Protein AF-Q57ZF7-F1 (afdb_monomer_lite)

GO terms:
  GO:0005737 cytoplasm (C, HTP)
  GO:0020023 kinetoplast (C, IDA)

Sequence (746 aa):
METQVPQNVMEDAIAVWNRLQCWGNASNYLLALNNPCMQHQKHGVTKWDPYSIRLARRVVAVVERLDNHREKSLGLGATPREKLLALAEVVRLCLESFDPLGTPLVQGAAFPFKTPSSFLSPSPPVEWERAVDKRVVSGTMIMEGLHILTYPSVQLRIEASVEQLLQHIMEEFNGGSKRTMRHSPEELRALRATTMLLEDFDALYKRIVCVFPCVRMMGSPHIPVALLPIVIKLYYKMAEWVRDAEVTGELNSFAQITVFKKKKLFVKMRRGDKNVPWGLQFNDEGRVVQVNPSVRSGSHAAEVLHGLTQFFKKGLSIVELNSQPVSFANLTAKQATDKLHFWTIDDSRLSLTMQDDHTTPPLLEQLAFFVVPGAKKQCGTLRDGDDTCATLVLHRELCGISWDIRLTSELCVVDVPTSILSKEAATFFKTHHKQLRIGAINGVKVTRAYQVEALSQFVNTIVIDFYKVPPPETVPAQVKPKRVPALKSDTKNTPSQHTSVVVTATAVAAPETVKRIANDGKEQQLREVQTSKKKIEDSSPLDKAGGKSNSTTAIVHAKEAPLVLVSTVAEKLRSIARAGSIPGKNGANGFLEDAERRAVSKNDEYRSATKQNEVRGNLDGDVTTSLTDTVMVLDMDGAEPLTFPNNVTINMLTPEEMVVQRPSCEKKWGFSLETEGMYPKKTIHMSGLPRMLDEQWHHPFSKLFRSRKGEWRIASVNGTPASQLPEVIDVMKHALKMQIKFIRRW

Radius of gyration: 34.6 Å; chains: 1; bounding box: 116×83×116 Å

Organism: Trypanosoma brucei brucei (strain 927/4 GUTat10.1) (NCBI:txid185431)

pLDDT: mean 70.3, std 23.9, range [23.03, 97.5]

Secondary structure (DSSP, 8-state):
------HHHHHHHHHHHHHHHHHHHHHHHHHTT--THHHH--S---TTS-HHHHHHHHHHHHHHHHHHHHHHHHSTT--HHHHHHHHHHHHHHHHS-S-TT-PPP-TTS--SS---GGGG-------HHHHHHTT---HHHHHHHHHHHT-HHHHHHHHHHHHHHHHHHHHHHTT-SSTTPPPPHHHHHHHHHHHHHHHHHHHHHHHHHHHHHHHHS---TTHHHHHHHHHHHHHHHHHHHHHHHHHTTT-----EEEEEEGGGTEEEEE-SSTTS---EEE-TTS-EEEE-HHHHHH-HHHHHHHHHHHHSTT-BEEEEETTEE---TT--HHHHHHHHHHHHTT-SEEEEEEE--S-PPPSEEEEEEEE-TTTTT--S---S---EEEEEEEEESSTTS----EE-TT-BEEE--TTTS-HHHHHHHHHTTT-EEEEEETTEE--SHHHHHHHHTT-SEEEEEEEEPPPP--------------------------------------------------------S---------------------------------------HHHHHHHHHHHT--------S-SSHHHHHHHHTTTTTTSS----------------------------TTPPPEE-TTS-EEEEE-SSEEEEE-S-TTS----EEEEES-TTS-EEEEEEPSPPPGGGGGSHHHHHHHHTTTT-EEEEETTEETT-HHHHHHHHHH-SEEEEEEPPP-

Structure (mmCIF, N/CA/C/O backbone):
data_AF-Q57ZF7-F1
#
_entry.id   AF-Q57ZF7-F1
#
loop_
_atom_site.group_PDB
_atom_site.id
_atom_site.type_symbol
_atom_site.label_atom_id
_atom_site.label_alt_id
_atom_site.label_comp_id
_atom_site.label_asym_id
_atom_site.label_entity_id
_atom_site.label_seq_id
_atom_site.pdbx_PDB_ins_code
_atom_site.Cartn_x
_atom_site.Cartn_y
_atom_site.Cartn_z
_atom_site.occupancy
_atom_site.B_iso_or_equiv
_atom_site.auth_seq_id
_atom_site.auth_comp_id
_atom_site.auth_asym_id
_atom_site.auth_atom_id
_atom_site.pdbx_PDB_model_num
ATOM 1 N N . MET A 1 1 ? -9.003 6.758 -17.578 1.00 32.28 1 MET A N 1
ATOM 2 C CA . MET A 1 1 ? -8.467 8.046 -18.076 1.00 32.28 1 MET A CA 1
ATOM 3 C C . MET A 1 1 ? -7.405 8.486 -17.086 1.00 32.28 1 MET A C 1
ATOM 5 O O . MET A 1 1 ? -7.682 8.409 -15.897 1.00 32.28 1 MET A O 1
ATOM 9 N N . GLU A 1 2 ? -6.197 8.846 -17.523 1.00 44.38 2 GLU A N 1
ATOM 10 C CA . GLU A 1 2 ? -5.225 9.471 -16.615 1.00 44.38 2 GLU A CA 1
ATOM 11 C C . GLU A 1 2 ? -5.836 10.783 -16.124 1.00 44.38 2 GLU A C 1
ATOM 13 O O . GLU A 1 2 ? -6.236 11.623 -16.930 1.00 44.38 2 GLU A O 1
ATOM 18 N N . THR A 1 3 ? -6.007 10.919 -14.811 1.00 52.69 3 THR A N 1
ATOM 19 C CA . THR A 1 3 ? -6.449 12.163 -14.190 1.00 52.69 3 THR A CA 1
ATOM 20 C C . THR A 1 3 ? -5.412 13.226 -14.526 1.00 52.69 3 THR A C 1
ATOM 22 O O . THR A 1 3 ? -4.306 13.209 -13.989 1.00 52.69 3 THR A O 1
ATOM 25 N N . GLN A 1 4 ? -5.738 14.116 -15.470 1.00 59.00 4 GLN A N 1
ATOM 26 C CA . GLN A 1 4 ? -4.868 15.239 -15.799 1.00 59.00 4 GLN A CA 1
ATOM 27 C C . GLN A 1 4 ? -4.674 16.063 -14.530 1.00 59.00 4 GLN A C 1
ATOM 29 O O . GLN A 1 4 ? -5.630 16.613 -13.979 1.00 59.00 4 GLN A O 1
ATOM 34 N N . VAL A 1 5 ? -3.438 16.087 -14.036 1.00 68.19 5 VAL A N 1
ATOM 35 C CA . VAL A 1 5 ? -3.072 16.886 -12.871 1.00 68.19 5 VAL A CA 1
ATOM 36 C C . VAL A 1 5 ? -3.178 18.356 -13.281 1.00 68.19 5 VAL A C 1
ATOM 38 O O . VAL A 1 5 ? -2.566 18.736 -14.283 1.00 68.19 5 VAL A O 1
ATOM 41 N N . PRO A 1 6 ? -3.947 19.188 -12.557 1.00 76.81 6 PRO A N 1
ATOM 42 C CA . PRO A 1 6 ? -4.049 20.609 -12.861 1.00 76.81 6 PRO A CA 1
ATOM 43 C C . PRO A 1 6 ? -2.665 21.270 -12.898 1.00 76.81 6 PRO A C 1
ATOM 45 O O . PRO A 1 6 ? -1.832 21.024 -12.023 1.00 76.81 6 PRO A O 1
ATOM 48 N N . GLN A 1 7 ? -2.408 22.110 -13.903 1.00 75.06 7 GLN A N 1
ATOM 49 C CA . GLN A 1 7 ? -1.078 2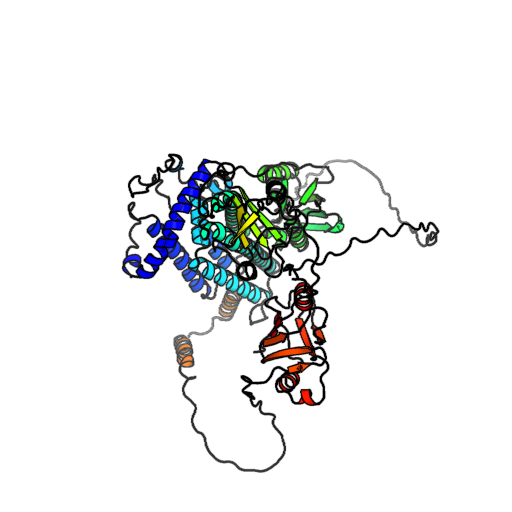2.690 -14.129 1.00 75.06 7 GLN A CA 1
ATOM 50 C C . GLN A 1 7 ? -0.577 23.511 -12.929 1.00 75.06 7 GLN A C 1
ATOM 52 O O . GLN A 1 7 ? 0.593 23.429 -12.574 1.00 75.06 7 GLN A O 1
ATOM 57 N N . ASN A 1 8 ? -1.471 24.224 -12.245 1.00 75.12 8 ASN A N 1
ATOM 58 C CA . ASN A 1 8 ? -1.163 24.938 -11.005 1.00 75.12 8 ASN A CA 1
ATOM 59 C C . ASN A 1 8 ? -0.702 23.992 -9.881 1.00 75.12 8 ASN A C 1
ATOM 61 O O . ASN A 1 8 ? 0.299 24.258 -9.228 1.00 75.12 8 ASN A O 1
ATOM 65 N N . VAL A 1 9 ? -1.383 22.855 -9.690 1.00 75.50 9 VAL A N 1
ATOM 66 C CA . VAL A 1 9 ? -0.992 21.836 -8.697 1.00 75.50 9 VAL A CA 1
ATOM 67 C C . VAL A 1 9 ? 0.395 21.281 -9.020 1.00 75.50 9 VAL A C 1
ATOM 69 O O . VAL A 1 9 ? 1.194 21.040 -8.116 1.00 75.50 9 VAL A O 1
ATOM 72 N N . MET A 1 10 ? 0.690 21.103 -10.308 1.00 74.31 10 MET A N 1
ATOM 73 C CA . MET A 1 10 ? 1.984 20.637 -10.788 1.00 74.31 10 MET A CA 1
ATOM 74 C C . MET A 1 10 ? 3.104 21.661 -10.562 1.00 74.31 10 MET A C 1
ATOM 76 O O . MET A 1 10 ? 4.137 21.301 -10.001 1.00 74.31 10 MET A O 1
ATOM 80 N N . GLU A 1 11 ? 2.908 22.921 -10.952 1.00 73.00 11 GLU A N 1
ATOM 81 C CA . GLU A 1 11 ? 3.883 24.003 -10.747 1.00 73.00 11 GLU A CA 1
ATOM 82 C C . GLU A 1 11 ? 4.204 24.196 -9.258 1.00 73.00 11 GLU A C 1
ATOM 84 O O . GLU A 1 11 ? 5.378 24.248 -8.875 1.00 73.00 11 GLU A O 1
ATOM 89 N N . ASP A 1 12 ? 3.170 24.193 -8.413 1.00 77.12 12 ASP A N 1
ATOM 90 C CA . ASP A 1 12 ? 3.305 24.293 -6.962 1.00 77.12 12 ASP A CA 1
ATOM 91 C C . ASP A 1 12 ? 4.116 23.115 -6.395 1.00 77.12 12 ASP A C 1
ATOM 93 O O . ASP A 1 12 ? 5.103 23.318 -5.682 1.00 77.12 12 ASP A O 1
ATOM 97 N N . ALA A 1 13 ? 3.761 21.875 -6.761 1.00 72.31 13 ALA A N 1
ATOM 98 C CA . ALA A 1 13 ? 4.458 20.670 -6.308 1.00 72.31 13 ALA A CA 1
ATOM 99 C C . ALA A 1 13 ? 5.941 20.652 -6.721 1.00 72.31 13 ALA A C 1
ATOM 101 O O . ALA A 1 13 ? 6.799 20.304 -5.908 1.00 72.31 13 ALA A O 1
ATOM 102 N N . ILE A 1 14 ? 6.260 21.057 -7.956 1.00 72.62 14 ILE A N 1
ATOM 103 C CA . ILE A 1 14 ? 7.638 21.092 -8.475 1.00 72.62 14 ILE A CA 1
ATOM 104 C C . ILE A 1 14 ? 8.480 22.134 -7.733 1.00 72.62 14 ILE A C 1
ATOM 106 O O . ILE A 1 14 ? 9.618 21.868 -7.344 1.00 72.62 14 ILE A O 1
ATOM 110 N N . ALA A 1 15 ? 7.945 23.328 -7.496 1.00 74.94 15 ALA A N 1
ATOM 111 C CA . ALA A 1 15 ? 8.693 24.360 -6.787 1.00 74.94 15 ALA A CA 1
ATOM 112 C C . ALA A 1 15 ? 8.892 24.017 -5.299 1.00 74.94 15 ALA A C 1
ATOM 114 O O . ALA A 1 15 ? 9.940 24.322 -4.724 1.00 74.94 15 ALA A O 1
ATOM 115 N N . VAL A 1 16 ? 7.945 23.323 -4.664 1.00 69.62 16 VAL A N 1
ATOM 116 C CA . VAL A 1 16 ? 8.128 22.763 -3.311 1.00 69.62 16 VAL A CA 1
ATOM 117 C C . VAL A 1 16 ? 9.184 21.675 -3.313 1.00 69.62 16 VAL A C 1
ATOM 119 O O . VAL A 1 16 ? 10.056 21.672 -2.449 1.00 69.62 16 VAL A O 1
ATOM 122 N N . TRP A 1 17 ? 9.159 20.807 -4.317 1.00 67.56 17 TRP A N 1
ATOM 123 C CA . TRP A 1 17 ? 10.161 19.773 -4.500 1.00 67.56 17 TRP A CA 1
ATOM 124 C C . TRP A 1 17 ? 11.585 20.347 -4.586 1.00 67.56 17 TRP A C 1
ATOM 126 O O . TRP A 1 17 ? 12.467 19.915 -3.844 1.00 67.56 17 TRP A O 1
ATOM 136 N N . ASN A 1 18 ? 11.796 21.396 -5.384 1.00 72.00 18 ASN A N 1
ATOM 137 C CA . ASN A 1 18 ? 13.091 22.080 -5.468 1.00 72.00 18 ASN A CA 1
ATOM 138 C C . ASN A 1 18 ? 13.542 22.637 -4.104 1.00 72.00 18 ASN A C 1
ATOM 140 O O . ASN A 1 18 ? 14.716 22.550 -3.743 1.00 72.00 18 ASN A O 1
ATOM 144 N N . ARG A 1 19 ? 12.608 23.154 -3.291 1.00 69.25 19 ARG A N 1
ATOM 145 C CA . ARG A 1 19 ? 12.904 23.591 -1.914 1.00 69.25 19 ARG A CA 1
ATOM 146 C C . ARG A 1 19 ? 13.253 22.417 -0.993 1.00 69.25 19 ARG A C 1
ATOM 148 O O . ARG A 1 19 ? 14.162 22.553 -0.176 1.00 69.25 19 ARG A O 1
ATOM 155 N N . LEU A 1 20 ? 12.576 21.275 -1.130 1.00 67.69 20 LEU A N 1
ATOM 156 C CA . LEU A 1 20 ? 12.861 20.047 -0.377 1.00 67.69 20 LEU A CA 1
ATOM 157 C C . LEU A 1 20 ? 14.222 19.436 -0.742 1.00 67.69 20 LEU A C 1
ATOM 159 O O . LEU A 1 20 ? 14.901 18.931 0.149 1.00 67.69 20 LEU A O 1
ATOM 163 N N . GLN A 1 21 ? 14.665 19.518 -2.002 1.00 69.25 21 GLN A N 1
ATOM 164 C CA . GLN A 1 21 ? 16.030 19.129 -2.392 1.00 69.25 21 GLN A CA 1
ATOM 165 C C . GLN A 1 21 ? 17.080 20.000 -1.696 1.00 69.25 21 GLN A C 1
ATOM 167 O O . GLN A 1 21 ? 17.997 19.477 -1.062 1.00 69.25 21 GLN A O 1
ATOM 172 N N . CYS A 1 22 ? 16.906 21.327 -1.729 1.00 66.38 22 CYS A N 1
ATOM 173 C CA . CYS A 1 22 ? 17.768 22.252 -0.990 1.00 66.38 22 CYS A CA 1
ATOM 174 C C . CYS A 1 22 ? 17.748 21.964 0.518 1.00 66.38 22 CYS A C 1
ATOM 176 O O . CYS A 1 22 ? 18.775 22.080 1.187 1.00 66.38 22 CYS A O 1
ATOM 178 N N . TRP A 1 23 ? 16.598 21.543 1.057 1.00 62.94 23 TRP A N 1
ATOM 179 C CA . TRP A 1 23 ? 16.498 21.113 2.445 1.00 62.94 23 TRP A CA 1
ATOM 180 C C . TRP A 1 23 ? 17.223 19.805 2.726 1.00 62.94 23 TRP A C 1
ATOM 182 O O . TRP A 1 23 ? 17.885 19.722 3.746 1.00 62.94 23 TRP A O 1
ATOM 192 N N . GLY A 1 24 ? 17.148 18.801 1.850 1.00 63.00 24 GLY A N 1
ATOM 193 C CA . GLY A 1 24 ? 17.928 17.570 1.992 1.00 63.00 24 GLY A CA 1
ATOM 194 C C . GLY A 1 24 ? 19.419 17.871 2.161 1.00 63.00 24 GLY A C 1
ATOM 195 O O . GLY A 1 24 ? 20.066 17.306 3.039 1.00 63.00 24 GLY A O 1
ATOM 196 N N . ASN A 1 25 ? 19.918 18.862 1.418 1.00 58.53 25 ASN A N 1
ATOM 197 C CA . ASN A 1 25 ? 21.287 19.356 1.552 1.00 58.53 25 ASN A CA 1
ATOM 198 C C . ASN A 1 25 ? 21.510 20.122 2.874 1.00 58.53 25 ASN A C 1
ATOM 200 O O . ASN A 1 25 ? 22.533 19.936 3.528 1.00 58.53 25 ASN A O 1
ATOM 204 N N . ALA A 1 26 ? 20.544 20.941 3.308 1.00 52.72 26 ALA A N 1
ATOM 205 C CA . ALA A 1 26 ? 20.607 21.696 4.565 1.00 52.72 26 ALA A CA 1
ATOM 206 C C . ALA A 1 26 ? 20.350 20.848 5.829 1.00 52.72 26 ALA A C 1
ATOM 208 O O . ALA A 1 26 ? 20.775 21.225 6.914 1.00 52.72 26 ALA A O 1
ATOM 209 N N . SER A 1 27 ? 19.673 19.706 5.723 1.00 56.25 27 SER A N 1
ATOM 210 C CA . SER A 1 27 ? 19.374 18.786 6.826 1.00 56.25 27 SER A CA 1
ATOM 211 C C . SER A 1 27 ? 20.659 18.162 7.372 1.00 56.25 27 SER A C 1
ATOM 213 O O . SER A 1 27 ? 20.821 18.070 8.587 1.00 56.25 27 SER A O 1
ATOM 215 N N . ASN A 1 28 ? 21.637 17.893 6.499 1.00 51.12 28 ASN A N 1
ATOM 216 C CA . ASN A 1 28 ? 22.999 17.540 6.910 1.00 51.12 28 ASN A CA 1
ATOM 217 C C . ASN A 1 28 ? 23.650 18.650 7.759 1.00 51.12 28 ASN A C 1
ATOM 219 O O . ASN A 1 28 ? 24.402 18.363 8.685 1.00 51.12 28 ASN A O 1
ATOM 223 N N . TYR A 1 29 ? 23.306 19.915 7.499 1.00 43.00 29 TYR A N 1
ATOM 224 C CA . TYR A 1 29 ? 23.735 21.068 8.297 1.00 43.00 29 TYR A CA 1
ATOM 225 C C . TYR A 1 29 ? 22.953 21.188 9.617 1.00 43.00 29 TYR A C 1
ATOM 227 O O . TYR A 1 29 ? 23.505 21.582 10.639 1.00 43.00 29 TYR A O 1
ATOM 235 N N . LEU A 1 30 ? 21.667 20.821 9.625 1.00 48.22 30 LEU A N 1
ATOM 236 C CA . LEU A 1 30 ? 20.825 20.850 10.824 1.00 48.22 30 LEU A CA 1
ATOM 237 C C . LEU A 1 30 ? 21.127 19.703 11.795 1.00 48.22 30 LEU A C 1
ATOM 239 O O . LEU A 1 30 ? 21.003 19.902 12.998 1.00 48.22 30 LEU A O 1
ATOM 243 N N . LEU A 1 31 ? 21.593 18.545 11.313 1.00 52.91 31 LEU A N 1
ATOM 244 C CA . LEU A 1 31 ? 22.141 17.490 12.174 1.00 52.91 31 LEU A CA 1
ATOM 245 C C . LEU A 1 31 ? 23.390 17.969 12.936 1.00 52.91 31 LEU A C 1
ATOM 247 O O . LEU A 1 31 ? 23.583 17.577 14.085 1.00 52.91 31 LEU A O 1
ATOM 251 N N . ALA A 1 32 ? 24.180 18.884 12.358 1.00 47.06 32 ALA A N 1
ATOM 252 C CA . ALA A 1 32 ? 25.243 19.586 13.084 1.00 47.06 32 ALA A CA 1
ATOM 253 C C . ALA A 1 32 ? 24.699 20.634 14.081 1.00 47.06 32 ALA A C 1
ATOM 255 O O . ALA A 1 32 ? 25.386 21.014 15.025 1.00 47.06 32 ALA A O 1
ATOM 256 N N . LEU A 1 33 ? 23.446 21.069 13.914 1.00 42.12 33 LEU A N 1
ATOM 257 C CA . LEU A 1 33 ? 22.743 22.024 14.773 1.00 42.12 33 LEU A CA 1
ATOM 258 C C . LEU A 1 33 ? 21.768 21.350 15.751 1.00 42.12 33 LEU A C 1
ATOM 260 O O . LEU A 1 33 ? 20.818 21.999 16.187 1.00 42.12 33 LEU A O 1
ATOM 264 N N . ASN A 1 34 ? 22.059 20.131 16.225 1.00 50.31 34 ASN A N 1
ATOM 265 C CA . ASN A 1 34 ? 21.524 19.573 17.488 1.00 50.31 34 ASN A CA 1
ATOM 266 C C . ASN A 1 34 ? 21.887 20.428 18.736 1.00 50.31 34 ASN A C 1
ATOM 268 O O . ASN A 1 34 ? 21.964 19.946 19.863 1.00 50.31 34 ASN A O 1
ATOM 272 N N . ASN A 1 35 ? 22.115 21.723 18.534 1.00 47.22 35 ASN A N 1
ATOM 273 C CA . ASN A 1 35 ? 22.334 22.734 19.528 1.00 47.22 35 ASN A CA 1
ATOM 274 C C . ASN A 1 35 ? 20.985 23.051 20.214 1.00 47.22 35 ASN A C 1
ATOM 276 O O . ASN A 1 35 ? 20.024 23.431 19.529 1.00 47.22 35 ASN A O 1
ATOM 280 N N . PRO A 1 36 ? 20.897 22.933 21.551 1.00 54.34 36 PRO A N 1
ATOM 281 C CA . PRO A 1 36 ? 19.677 23.179 22.326 1.00 54.34 36 PRO A CA 1
ATOM 282 C C . PRO A 1 36 ? 19.030 24.560 22.098 1.00 54.34 36 PRO A C 1
ATOM 284 O O . PRO A 1 36 ? 17.844 24.728 22.383 1.00 54.34 36 PRO A O 1
ATOM 287 N N . CYS A 1 37 ? 19.728 25.532 21.495 1.00 48.41 37 CYS A N 1
ATOM 288 C CA . CYS A 1 37 ? 19.134 26.808 21.074 1.00 48.41 37 CYS A CA 1
ATOM 289 C C . CYS A 1 37 ? 17.877 26.667 20.192 1.00 48.41 37 CYS A C 1
ATOM 291 O O . CYS A 1 37 ? 16.975 27.498 20.297 1.00 48.41 37 CYS A O 1
ATOM 293 N N . MET A 1 38 ? 17.763 25.622 19.362 1.00 46.78 38 MET A N 1
ATOM 294 C CA . MET A 1 38 ? 16.551 25.411 18.552 1.00 46.78 38 MET A CA 1
ATOM 295 C C . MET A 1 38 ? 15.367 24.863 19.365 1.00 46.78 38 MET A C 1
ATOM 297 O O . MET A 1 38 ? 14.221 25.110 18.995 1.00 46.78 38 MET A O 1
ATOM 301 N N . GLN A 1 39 ? 15.617 24.156 20.474 1.00 50.47 39 GLN A N 1
ATOM 302 C CA . GLN A 1 39 ? 14.557 23.623 21.341 1.00 50.47 39 GLN A CA 1
ATOM 303 C C . GLN A 1 39 ? 13.934 24.709 22.227 1.00 50.47 39 GLN A C 1
ATOM 305 O O . GLN A 1 39 ? 12.744 24.642 22.536 1.00 50.47 39 GLN A O 1
ATOM 310 N N . HIS A 1 40 ? 14.708 25.728 22.615 1.00 46.47 40 HIS A N 1
ATOM 311 C CA . HIS A 1 40 ? 14.229 26.776 23.520 1.00 46.47 40 HIS A CA 1
ATOM 312 C C . HIS A 1 40 ? 13.308 27.811 22.864 1.00 46.47 40 HIS A C 1
ATOM 314 O O . HIS A 1 40 ? 12.513 28.440 23.559 1.00 46.47 40 HIS A O 1
ATOM 320 N N . GLN A 1 41 ? 13.309 27.945 21.536 1.00 48.69 41 GLN A N 1
ATOM 321 C CA . GLN A 1 41 ? 12.323 28.776 20.839 1.00 48.69 41 GLN A CA 1
ATOM 322 C C . GLN A 1 41 ? 11.021 28.001 20.573 1.00 48.69 41 GLN A C 1
ATOM 324 O O . GLN A 1 41 ? 10.575 27.866 19.437 1.00 48.69 41 GLN A O 1
ATOM 329 N N . LYS A 1 42 ? 10.355 27.534 21.641 1.00 51.47 42 LYS A N 1
ATOM 330 C CA . LYS A 1 42 ? 8.928 27.144 21.593 1.00 51.47 42 LYS A CA 1
ATOM 331 C C . LYS A 1 42 ? 8.002 28.359 21.376 1.00 51.47 42 LYS A C 1
ATOM 333 O O . LYS A 1 42 ? 6.792 28.201 21.239 1.00 51.47 42 LYS A O 1
ATOM 338 N N . HIS A 1 43 ? 8.540 29.579 21.345 1.00 44.31 43 HIS A N 1
ATOM 339 C CA . HIS A 1 43 ? 7.774 30.816 21.228 1.00 44.31 43 HIS A CA 1
ATOM 340 C C . HIS A 1 43 ? 7.810 31.380 19.809 1.00 44.31 43 HIS A C 1
ATOM 342 O O . HIS A 1 43 ? 8.713 32.121 19.443 1.00 44.31 43 HIS A O 1
ATOM 348 N N . GLY A 1 44 ? 6.770 31.033 19.048 1.00 52.53 44 GLY A N 1
ATOM 349 C CA . GLY A 1 44 ? 6.385 31.692 17.805 1.00 52.53 44 GLY A CA 1
ATOM 350 C C . GLY A 1 44 ? 7.239 31.297 16.607 1.00 52.53 44 GLY A C 1
ATOM 351 O O . GLY A 1 44 ? 8.387 31.706 16.487 1.00 52.53 44 GLY A O 1
ATOM 352 N N . VAL A 1 45 ? 6.648 30.569 15.655 1.00 52.78 45 VAL A N 1
ATOM 353 C CA . VAL A 1 45 ? 7.157 30.583 14.279 1.00 52.78 45 VAL A CA 1
ATOM 354 C C . VAL A 1 45 ? 7.132 32.035 13.832 1.00 52.78 45 VAL A C 1
ATOM 356 O O . VAL A 1 45 ? 6.063 32.608 13.606 1.00 52.78 45 VAL A O 1
ATOM 359 N N . THR A 1 46 ? 8.300 32.666 13.778 1.00 54.06 46 THR A N 1
ATOM 360 C CA . THR A 1 46 ? 8.364 34.019 13.252 1.00 54.06 46 THR A CA 1
ATOM 361 C C . THR A 1 46 ? 8.188 33.900 11.744 1.00 54.06 46 THR A C 1
ATOM 363 O O . THR A 1 46 ? 8.715 32.983 11.110 1.00 54.06 46 THR A O 1
ATOM 366 N N . LYS A 1 47 ? 7.425 34.818 11.139 1.00 56.09 47 LYS A N 1
ATOM 367 C CA . LYS A 1 47 ? 7.151 34.840 9.686 1.00 56.09 47 LYS A CA 1
ATOM 368 C C . LYS A 1 47 ? 8.428 34.815 8.819 1.00 56.09 47 LYS A C 1
ATOM 370 O O . LYS A 1 47 ? 8.350 34.560 7.621 1.00 56.09 47 LYS A O 1
ATOM 375 N N . TRP A 1 48 ? 9.583 35.070 9.432 1.00 61.12 48 TRP A N 1
ATOM 376 C CA . TRP A 1 48 ? 10.903 35.200 8.828 1.00 61.12 48 TRP A CA 1
ATOM 377 C C . TRP A 1 48 ? 11.722 33.909 8.819 1.00 61.12 48 TRP A C 1
ATOM 379 O O . TRP A 1 48 ? 12.769 33.873 8.176 1.00 61.12 48 TRP A O 1
ATOM 389 N N . ASP A 1 49 ? 11.269 32.850 9.497 1.00 64.88 49 ASP A N 1
ATOM 390 C CA . ASP A 1 49 ? 12.033 31.607 9.557 1.00 64.88 49 ASP A CA 1
ATOM 391 C C . ASP A 1 49 ? 12.167 30.996 8.152 1.00 64.88 49 ASP A C 1
ATOM 393 O O . ASP A 1 49 ? 11.152 30.803 7.477 1.00 64.88 49 ASP A O 1
ATOM 397 N N . PRO A 1 50 ? 13.380 30.638 7.694 1.00 67.88 50 PRO A N 1
ATOM 398 C CA . PRO A 1 50 ? 13.581 29.888 6.463 1.00 67.88 50 PRO A CA 1
ATOM 399 C C . PRO A 1 50 ? 12.682 28.649 6.384 1.00 67.88 50 PRO A C 1
ATOM 401 O O . PRO A 1 50 ? 12.448 27.960 7.379 1.00 67.88 50 PRO A O 1
ATOM 404 N N . TYR A 1 51 ? 12.218 28.323 5.175 1.00 69.25 51 TYR A N 1
ATOM 405 C CA . TYR A 1 51 ? 11.373 27.150 4.915 1.00 69.25 51 TYR A CA 1
ATOM 406 C C . TYR A 1 51 ? 11.943 25.858 5.522 1.00 69.25 51 TYR A C 1
ATOM 408 O O . TYR A 1 51 ? 11.221 25.068 6.127 1.00 69.25 51 TYR A O 1
ATOM 416 N N . SER A 1 52 ? 13.262 25.702 5.423 1.00 69.19 52 SER A N 1
ATOM 417 C CA . SER A 1 52 ? 14.030 24.601 5.992 1.00 69.19 52 SER A CA 1
ATOM 418 C C . SER A 1 52 ? 13.838 24.425 7.499 1.00 69.19 52 SER A C 1
ATOM 420 O O . SER A 1 52 ? 13.707 23.300 7.980 1.00 69.19 52 SER A O 1
ATOM 422 N N . ILE A 1 53 ? 13.810 25.529 8.245 1.00 69.12 53 ILE A N 1
ATOM 423 C CA . ILE A 1 53 ? 13.646 25.527 9.700 1.00 69.12 53 ILE A CA 1
ATOM 424 C C . ILE A 1 53 ? 12.203 25.184 10.063 1.00 69.12 53 ILE A C 1
ATOM 426 O O . ILE A 1 53 ? 11.977 24.378 10.963 1.00 69.12 53 ILE A O 1
ATOM 430 N N . ARG A 1 54 ? 11.222 25.728 9.331 1.00 74.12 54 ARG A N 1
ATOM 431 C CA . ARG A 1 54 ? 9.802 25.405 9.549 1.00 74.12 54 ARG A CA 1
ATOM 432 C C . ARG A 1 54 ? 9.523 23.918 9.335 1.00 74.12 54 ARG A C 1
ATOM 434 O O . ARG A 1 54 ? 8.882 23.290 10.174 1.00 74.12 54 ARG A O 1
ATOM 441 N N . LEU A 1 55 ? 10.064 23.344 8.260 1.00 77.88 55 LEU A N 1
ATOM 442 C CA . LEU A 1 55 ? 9.934 21.918 7.968 1.00 77.88 55 LEU A CA 1
ATOM 443 C C . LEU A 1 55 ? 10.622 21.050 9.031 1.00 77.88 55 LEU A C 1
ATOM 445 O O . LEU A 1 55 ? 10.022 20.097 9.522 1.00 77.88 55 LEU A O 1
ATOM 449 N N . ALA A 1 56 ? 11.843 21.407 9.441 1.00 77.00 56 ALA A N 1
ATOM 450 C CA . ALA A 1 56 ? 12.565 20.690 10.490 1.00 77.00 56 ALA A CA 1
ATOM 451 C C . ALA A 1 56 ? 11.810 20.707 11.828 1.00 77.00 56 ALA A C 1
ATOM 453 O O . ALA A 1 56 ? 11.642 19.661 12.449 1.00 77.00 56 ALA A O 1
ATOM 454 N N . ARG A 1 57 ? 11.280 21.865 12.246 1.00 78.00 57 ARG A N 1
ATOM 455 C CA . ARG A 1 57 ? 10.443 21.973 13.452 1.00 78.00 57 ARG A CA 1
ATOM 456 C C . ARG A 1 57 ? 9.193 21.101 13.361 1.00 78.00 57 ARG A C 1
ATOM 458 O O . ARG A 1 57 ? 8.797 20.509 14.358 1.00 78.00 57 ARG A O 1
ATOM 465 N N . ARG A 1 58 ? 8.600 20.972 12.172 1.00 81.06 58 ARG A N 1
ATOM 466 C CA . ARG A 1 58 ? 7.438 20.104 11.960 1.00 81.06 58 ARG A CA 1
ATOM 467 C C . ARG A 1 58 ? 7.784 18.623 12.079 1.00 81.06 58 ARG A C 1
ATOM 469 O O . ARG A 1 58 ? 7.058 17.889 12.740 1.00 81.06 58 ARG A O 1
ATOM 476 N N . VAL A 1 59 ? 8.911 18.201 11.509 1.00 84.75 59 VAL A N 1
ATOM 477 C CA . VAL A 1 59 ? 9.440 16.845 11.713 1.00 84.75 59 VAL A CA 1
ATOM 478 C C . VAL A 1 59 ? 9.678 16.585 13.202 1.00 84.75 59 VAL A C 1
ATOM 480 O O . VAL A 1 59 ? 9.270 15.543 13.702 1.00 84.75 59 VAL A O 1
ATOM 483 N N . VAL A 1 60 ? 10.271 17.541 13.927 1.00 83.50 60 VAL A N 1
ATOM 484 C CA . VAL A 1 60 ? 10.484 17.434 15.380 1.00 83.50 60 VAL A CA 1
ATOM 485 C C . VAL A 1 60 ? 9.160 17.311 16.133 1.00 83.50 60 VAL A C 1
ATOM 487 O O . VAL A 1 60 ? 9.048 16.436 16.981 1.00 83.50 60 VAL A O 1
ATOM 490 N N . ALA A 1 61 ? 8.142 18.107 15.799 1.00 85.00 61 ALA A N 1
ATOM 491 C CA . ALA A 1 61 ? 6.827 18.026 16.439 1.00 85.00 61 ALA A CA 1
ATOM 492 C C . ALA A 1 61 ? 6.140 16.668 16.206 1.00 85.00 61 ALA A C 1
ATOM 494 O O . ALA A 1 61 ? 5.562 16.098 17.128 1.00 85.00 61 ALA A O 1
ATOM 495 N N . VAL A 1 62 ? 6.234 16.120 14.989 1.00 89.00 62 VAL A N 1
ATOM 496 C CA . VAL A 1 62 ? 5.722 14.777 14.663 1.00 89.00 62 VAL A CA 1
ATOM 497 C C . VAL A 1 62 ? 6.485 13.700 15.434 1.00 89.00 62 VAL A C 1
ATOM 499 O O . VAL A 1 62 ? 5.874 12.787 15.985 1.00 89.00 62 VAL A O 1
ATOM 502 N N . VAL A 1 63 ? 7.812 13.817 15.514 1.00 88.25 63 VAL A N 1
ATOM 503 C CA . VAL A 1 63 ? 8.665 12.908 16.288 1.00 88.25 63 VAL A CA 1
ATOM 504 C C . VAL A 1 63 ? 8.324 12.963 17.779 1.00 88.25 63 VAL A C 1
ATOM 506 O O . VAL A 1 63 ? 8.093 11.916 18.373 1.00 88.25 63 VAL A O 1
ATOM 509 N N . GLU A 1 64 ? 8.209 14.157 18.365 1.00 87.81 64 GLU A N 1
ATOM 510 C CA . GLU A 1 64 ? 7.809 14.358 19.764 1.00 87.81 64 GLU A CA 1
ATOM 511 C C . GLU A 1 64 ? 6.415 13.768 20.014 1.00 87.81 64 GLU A C 1
ATOM 513 O O . GLU A 1 64 ? 6.178 13.134 21.040 1.00 87.81 64 GLU A O 1
ATOM 518 N N . ARG A 1 65 ? 5.480 13.909 19.066 1.00 88.38 65 ARG A N 1
ATOM 519 C CA . ARG A 1 65 ? 4.145 13.309 19.174 1.00 88.38 65 ARG A CA 1
ATOM 520 C C . ARG A 1 65 ? 4.198 11.778 19.146 1.00 88.38 65 ARG A C 1
ATOM 522 O O . ARG A 1 65 ? 3.555 11.150 19.982 1.00 88.38 65 ARG A O 1
ATOM 529 N N . LEU A 1 66 ? 4.981 11.182 18.246 1.00 91.31 66 LEU A N 1
ATOM 530 C CA . LEU A 1 66 ? 5.202 9.731 18.186 1.00 91.31 66 LEU A CA 1
ATOM 531 C C . LEU A 1 66 ? 5.864 9.193 19.459 1.00 91.31 66 LEU A C 1
ATOM 533 O O . LEU A 1 66 ? 5.416 8.180 19.994 1.00 91.31 66 LEU A O 1
ATOM 537 N N . ASP A 1 67 ? 6.880 9.886 19.973 1.00 88.44 67 ASP A N 1
ATOM 538 C CA . ASP A 1 67 ? 7.574 9.505 21.206 1.00 88.44 67 ASP A CA 1
ATOM 539 C C . ASP A 1 67 ? 6.623 9.602 22.417 1.00 88.44 67 ASP A C 1
ATOM 541 O O . ASP A 1 67 ? 6.496 8.643 23.178 1.00 88.44 67 ASP A O 1
ATOM 545 N N . ASN A 1 68 ? 5.821 10.669 22.514 1.00 87.00 68 ASN A N 1
ATOM 546 C CA . ASN A 1 68 ? 4.766 10.795 23.525 1.00 87.00 68 ASN A CA 1
ATOM 547 C C . ASN A 1 68 ? 3.715 9.676 23.430 1.00 87.00 68 ASN A C 1
ATOM 549 O O . ASN A 1 68 ? 3.233 9.182 24.450 1.00 87.00 68 ASN A O 1
ATOM 553 N N . HIS A 1 69 ? 3.316 9.274 22.219 1.00 84.38 69 HIS A N 1
ATOM 554 C CA . HIS A 1 69 ? 2.382 8.161 22.042 1.00 84.38 69 HIS A CA 1
ATOM 555 C C . HIS A 1 69 ? 3.005 6.832 22.440 1.00 84.38 69 HIS A C 1
ATOM 557 O O . HIS A 1 69 ? 2.322 6.018 23.059 1.00 84.38 69 HIS A O 1
ATOM 563 N N . ARG A 1 70 ? 4.288 6.618 22.151 1.00 82.12 70 ARG A N 1
ATOM 564 C CA . ARG A 1 70 ? 5.024 5.440 22.608 1.00 82.12 70 ARG A CA 1
ATOM 565 C C . ARG A 1 70 ? 5.076 5.383 24.136 1.00 82.12 70 ARG A C 1
ATOM 567 O O . ARG A 1 70 ? 4.769 4.341 24.704 1.00 82.12 70 ARG A O 1
ATOM 574 N N . GLU A 1 71 ? 5.377 6.494 24.804 1.00 77.19 71 GLU A N 1
ATOM 575 C CA . GLU A 1 71 ? 5.385 6.581 26.271 1.00 77.19 71 GLU A CA 1
ATOM 576 C C . GLU A 1 71 ? 3.996 6.350 26.878 1.00 77.19 71 GLU A C 1
ATOM 578 O O . GLU A 1 71 ? 3.838 5.540 27.790 1.00 77.19 71 GLU A O 1
ATOM 583 N N . LYS A 1 72 ? 2.952 6.975 26.320 1.00 75.94 72 LYS A N 1
ATOM 584 C CA . LYS A 1 72 ? 1.561 6.725 26.735 1.00 75.94 72 LYS A CA 1
ATOM 585 C C . LYS A 1 72 ? 1.128 5.280 26.492 1.00 75.94 72 LYS A C 1
ATOM 587 O O . LYS A 1 72 ? 0.376 4.738 27.292 1.00 75.94 72 LYS A O 1
ATOM 592 N N . SER A 1 73 ? 1.620 4.649 25.425 1.00 66.31 73 SER A N 1
ATOM 593 C CA . SER A 1 73 ? 1.336 3.248 25.084 1.00 66.31 73 SER A CA 1
ATOM 594 C C . SER A 1 73 ? 1.977 2.251 26.045 1.00 66.31 73 SER A C 1
ATOM 596 O O . SER A 1 73 ? 1.470 1.135 26.165 1.00 66.31 73 SER A O 1
ATOM 598 N N . LEU A 1 74 ? 3.072 2.639 26.712 1.00 61.59 74 LEU A N 1
ATOM 599 C CA . LEU A 1 74 ? 3.655 1.890 27.831 1.00 61.59 74 LEU A CA 1
ATOM 600 C C . LEU A 1 74 ? 2.785 2.000 29.092 1.00 61.59 74 LEU A C 1
ATOM 602 O O . LEU A 1 74 ? 2.825 1.119 29.951 1.00 61.59 74 LEU A O 1
ATOM 606 N N . GLY A 1 75 ? 1.954 3.042 29.187 1.00 59.91 75 GLY A N 1
ATOM 607 C CA . GLY A 1 75 ? 0.885 3.126 30.170 1.00 59.91 75 GLY A CA 1
ATOM 608 C C . GLY A 1 75 ? -0.118 1.989 29.968 1.00 59.91 75 GLY A C 1
ATOM 609 O O . GLY A 1 75 ? -0.848 1.952 28.979 1.00 59.91 75 GLY A O 1
ATOM 610 N N . LEU A 1 76 ? -0.166 1.057 30.925 1.00 59.38 76 LEU A N 1
ATOM 611 C CA . LEU A 1 76 ? -1.174 -0.002 31.016 1.00 59.38 76 LEU A CA 1
ATOM 612 C C . LEU A 1 76 ? -2.572 0.625 30.873 1.00 59.38 76 LEU A C 1
ATOM 614 O O . LEU A 1 76 ? -3.050 1.265 31.810 1.00 59.38 76 LEU A O 1
ATOM 618 N N . GLY A 1 77 ? -3.246 0.468 29.734 1.00 68.06 77 GLY A N 1
ATOM 619 C CA . GLY A 1 77 ? -4.621 0.951 29.560 1.00 68.06 77 GLY A CA 1
ATOM 620 C C . GLY A 1 77 ? -5.053 1.190 28.121 1.00 68.06 77 GLY A C 1
ATOM 621 O O . GLY A 1 77 ? -6.174 0.831 27.791 1.00 68.06 77 GLY A O 1
ATOM 622 N N . ALA A 1 78 ? -4.173 1.715 27.263 1.00 80.56 78 ALA A N 1
ATOM 623 C CA . ALA A 1 78 ? -4.573 2.085 25.906 1.00 80.56 78 ALA A CA 1
ATOM 624 C C . ALA A 1 78 ? -4.984 0.856 25.081 1.00 80.56 78 ALA A C 1
ATOM 626 O O . ALA A 1 78 ? -4.179 -0.055 24.876 1.00 80.56 78 ALA A O 1
ATOM 627 N N . THR A 1 79 ? -6.222 0.842 24.595 1.00 85.75 79 THR A N 1
ATOM 628 C CA . THR A 1 79 ? -6.768 -0.191 23.710 1.00 85.75 79 THR A CA 1
ATOM 629 C C . THR A 1 79 ? -6.022 -0.208 22.369 1.00 85.75 79 THR A C 1
ATOM 631 O O . THR A 1 79 ? -5.526 0.834 21.925 1.00 85.75 79 THR A O 1
ATOM 634 N N . PRO A 1 80 ? -5.952 -1.351 21.655 1.00 89.00 80 PRO A N 1
ATOM 635 C CA . PRO A 1 80 ? -5.364 -1.379 20.313 1.00 89.00 80 PRO A CA 1
ATOM 636 C C . PRO A 1 80 ? -6.010 -0.357 19.367 1.00 89.00 80 PRO A C 1
ATOM 638 O O . PRO A 1 80 ? -5.347 0.245 18.525 1.00 89.00 80 PRO A O 1
ATOM 641 N N . ARG A 1 81 ? -7.312 -0.114 19.546 1.00 88.94 81 ARG A N 1
ATOM 642 C CA . ARG A 1 81 ? -8.059 0.879 18.782 1.00 88.94 81 ARG A CA 1
ATOM 643 C C . ARG A 1 81 ? -7.590 2.305 19.068 1.00 88.94 81 ARG A C 1
ATOM 645 O O . ARG A 1 81 ? -7.368 3.053 18.125 1.00 88.94 81 ARG A O 1
ATOM 652 N N . GLU A 1 82 ? -7.401 2.676 20.332 1.00 88.06 82 GLU A N 1
ATOM 653 C CA . GLU A 1 82 ? -6.864 3.995 20.700 1.00 88.06 82 GLU A CA 1
ATOM 654 C C . GLU A 1 82 ? -5.451 4.205 20.162 1.00 88.06 82 GLU A C 1
ATOM 656 O O . GLU A 1 82 ? -5.137 5.288 19.677 1.00 88.06 82 GLU A O 1
ATOM 661 N N . LYS A 1 83 ? -4.605 3.169 20.191 1.00 91.00 83 LYS A N 1
ATOM 662 C CA . LYS A 1 83 ? -3.258 3.230 19.607 1.00 91.00 83 LYS A CA 1
ATOM 663 C C . LYS A 1 83 ? -3.299 3.436 18.091 1.00 91.00 83 LYS A C 1
ATOM 665 O O . LYS A 1 83 ? -2.526 4.234 17.567 1.00 91.00 83 LYS A O 1
ATOM 670 N N . LEU A 1 84 ? -4.220 2.768 17.393 1.00 92.06 84 LEU A N 1
ATOM 671 C CA . LEU A 1 84 ? -4.443 2.985 15.962 1.00 92.06 84 LEU A CA 1
ATOM 672 C C . LEU A 1 84 ? -4.932 4.414 15.674 1.00 92.06 84 LEU A C 1
ATOM 674 O O . LEU A 1 84 ? -4.450 5.041 14.738 1.00 92.06 84 LEU A O 1
ATOM 678 N N . LEU A 1 85 ? -5.864 4.938 16.476 1.00 91.25 85 LEU A N 1
ATOM 679 C CA . LEU A 1 85 ? -6.367 6.308 16.330 1.00 91.25 85 LEU A CA 1
ATOM 680 C C . LEU A 1 85 ? -5.282 7.350 16.620 1.00 91.25 85 LEU A C 1
ATOM 682 O O . LEU A 1 85 ? -5.172 8.330 15.896 1.00 91.25 85 LEU A O 1
ATOM 686 N N . ALA A 1 86 ? -4.434 7.110 17.619 1.00 90.62 86 ALA A N 1
ATOM 687 C CA . ALA A 1 86 ? -3.256 7.930 17.880 1.00 90.62 86 ALA A CA 1
ATOM 688 C C . ALA A 1 86 ? -2.281 7.924 16.691 1.00 90.62 86 ALA A C 1
ATOM 690 O O . ALA A 1 86 ? -1.762 8.970 16.307 1.00 90.62 86 ALA A O 1
ATOM 691 N N . LEU A 1 87 ? -2.058 6.764 16.063 1.00 93.62 87 LEU A N 1
ATOM 692 C CA . LEU A 1 87 ? -1.271 6.683 14.833 1.00 93.62 87 LEU A CA 1
ATOM 693 C C . LEU A 1 87 ? -1.938 7.468 13.691 1.00 93.62 87 LEU A C 1
ATOM 695 O O . LEU A 1 87 ? -1.256 8.218 12.995 1.00 93.62 87 LEU A O 1
ATOM 699 N N . ALA A 1 88 ? -3.257 7.347 13.523 1.00 92.94 88 ALA A N 1
ATOM 700 C CA . ALA A 1 88 ? -4.008 8.101 12.521 1.00 92.94 88 ALA A CA 1
ATOM 701 C C . ALA A 1 88 ? -3.914 9.620 12.749 1.00 92.94 88 ALA A C 1
ATOM 703 O O . ALA A 1 88 ? -3.673 10.355 11.794 1.00 92.94 88 ALA A O 1
ATOM 704 N N . GLU A 1 89 ? -3.992 10.084 14.001 1.00 91.44 89 GLU A N 1
ATOM 705 C CA . GLU A 1 89 ? -3.794 11.488 14.389 1.00 91.44 89 GLU A CA 1
ATOM 706 C C . GLU A 1 89 ? -2.396 11.988 13.987 1.00 91.44 89 GLU A C 1
ATOM 708 O O . GLU A 1 89 ? -2.253 13.072 13.423 1.00 91.44 89 GLU A O 1
ATOM 713 N N . VAL A 1 90 ? -1.348 11.190 14.213 1.00 92.31 90 VAL A N 1
ATOM 714 C CA . VAL A 1 90 ? 0.017 11.540 13.786 1.00 92.31 90 VAL A CA 1
ATOM 715 C C . VAL A 1 90 ? 0.129 11.603 12.264 1.00 92.31 90 VAL A C 1
ATOM 717 O O . VAL A 1 90 ? 0.748 12.522 11.723 1.00 92.31 90 VAL A O 1
ATOM 720 N N . VAL A 1 91 ? -0.447 10.632 11.554 1.00 94.50 91 VAL A N 1
ATOM 721 C CA . VAL A 1 91 ? -0.433 10.612 10.085 1.00 94.50 91 VAL A CA 1
ATOM 722 C C . VAL A 1 91 ? -1.168 11.838 9.548 1.00 94.50 91 VAL A C 1
ATOM 724 O O . VAL A 1 91 ? -0.634 12.535 8.687 1.00 94.50 91 VAL A O 1
ATOM 727 N N . ARG A 1 92 ? -2.327 12.181 10.114 1.00 92.25 92 ARG A N 1
ATOM 728 C CA . ARG A 1 92 ? -3.061 13.419 9.823 1.00 92.25 92 ARG A CA 1
ATOM 729 C C . ARG A 1 92 ? -2.195 14.656 10.049 1.00 92.25 92 ARG A C 1
ATOM 731 O O . ARG A 1 92 ? -2.058 15.477 9.144 1.00 92.25 92 ARG A O 1
ATOM 738 N N . LEU A 1 93 ? -1.517 14.737 11.196 1.00 90.19 93 LEU A N 1
ATOM 739 C CA . LEU A 1 93 ? -0.589 15.822 11.522 1.00 90.19 93 LEU A CA 1
ATOM 740 C C . LEU A 1 93 ? 0.562 15.933 10.511 1.00 90.19 93 LEU A C 1
ATOM 742 O O . LEU A 1 93 ? 1.064 17.034 10.278 1.00 90.19 93 LEU A O 1
ATOM 746 N N . CYS A 1 94 ? 0.984 14.833 9.881 1.00 91.94 94 CYS A N 1
ATOM 747 C CA . CYS A 1 94 ? 1.923 14.879 8.758 1.00 91.94 94 CYS A CA 1
ATOM 748 C C . CYS A 1 94 ? 1.262 15.467 7.503 1.00 91.94 94 CYS A C 1
ATOM 750 O O . CYS A 1 94 ? 1.859 16.317 6.855 1.00 91.94 94 CYS A O 1
ATOM 752 N N . LEU A 1 95 ? 0.042 15.045 7.163 1.00 91.38 95 LEU A N 1
ATOM 753 C CA . LEU A 1 95 ? -0.643 15.388 5.908 1.00 91.38 95 LEU A CA 1
ATOM 754 C C . LEU A 1 95 ? -1.264 16.794 5.860 1.00 91.38 95 LEU A C 1
ATOM 756 O O . LEU A 1 95 ? -1.511 17.298 4.760 1.00 91.38 95 LEU A O 1
ATOM 760 N N . GLU A 1 96 ? -1.536 17.416 7.007 1.00 86.31 96 GLU A N 1
ATOM 761 C CA . GLU A 1 96 ? -2.086 18.777 7.094 1.00 86.31 96 GLU A CA 1
ATOM 762 C C . GLU A 1 96 ? -1.065 19.850 6.636 1.00 86.31 96 GLU A C 1
ATOM 764 O O . GLU A 1 96 ? 0.067 19.538 6.272 1.00 86.31 96 GLU A O 1
ATOM 769 N N . SER A 1 97 ? -1.428 21.132 6.579 1.00 69.50 97 SER A N 1
ATOM 770 C CA . SER A 1 97 ? -0.496 22.221 6.212 1.00 69.50 97 SER A CA 1
ATOM 771 C C . SER A 1 97 ? -0.193 23.128 7.394 1.00 69.50 97 SER A C 1
ATOM 773 O O . SER A 1 97 ? -1.024 23.275 8.283 1.00 69.50 97 SER A O 1
ATOM 775 N N . PHE A 1 98 ? 0.968 23.791 7.368 1.00 59.19 98 PHE A N 1
ATOM 776 C CA . PHE A 1 98 ? 1.366 24.788 8.365 1.00 59.19 98 PHE A CA 1
ATOM 777 C C . PHE A 1 98 ? 0.885 26.207 8.039 1.00 59.19 98 PHE A C 1
ATOM 779 O O . PHE A 1 98 ? 1.406 27.142 8.627 1.00 59.19 98 PHE A O 1
ATOM 786 N N . ASP A 1 99 ? -0.050 26.433 7.116 1.00 53.34 99 ASP A N 1
ATOM 787 C CA . ASP A 1 99 ? -0.449 27.811 6.787 1.00 53.34 99 ASP A CA 1
ATOM 788 C C . ASP A 1 99 ? -1.803 28.210 7.404 1.00 53.34 99 ASP A C 1
ATOM 790 O O . ASP A 1 99 ? -2.759 28.444 6.667 1.00 53.34 99 ASP A O 1
ATOM 794 N N . PRO A 1 100 ? -1.939 28.332 8.747 1.00 46.31 100 PRO A N 1
ATOM 795 C CA . PRO A 1 100 ? -3.108 28.990 9.314 1.00 46.31 100 PRO A CA 1
ATOM 796 C C . PRO A 1 100 ? -3.107 30.498 9.014 1.00 46.31 100 PRO A C 1
ATOM 798 O O . PRO A 1 100 ? -4.115 31.155 9.253 1.00 46.31 100 PRO A O 1
ATOM 801 N N . LEU A 1 101 ? -2.005 31.070 8.507 1.00 40.09 101 LEU A N 1
ATOM 802 C CA . LEU A 1 101 ? -1.864 32.514 8.308 1.00 40.09 101 LEU A CA 1
ATOM 803 C C . LEU A 1 101 ? -1.974 32.979 6.852 1.00 40.09 101 LEU A C 1
ATOM 805 O O . LEU A 1 101 ? -1.852 34.182 6.622 1.00 40.09 101 LEU A O 1
ATOM 809 N N . GLY A 1 102 ? -2.252 32.084 5.895 1.00 42.31 102 GLY A N 1
ATOM 810 C CA . GLY A 1 102 ? -2.518 32.448 4.497 1.00 42.31 102 GLY A CA 1
ATOM 811 C C . GLY A 1 102 ? -1.456 33.382 3.916 1.00 42.31 102 GLY A C 1
ATOM 812 O O . GLY A 1 102 ? -1.783 34.336 3.209 1.00 42.31 102 GLY A O 1
ATOM 813 N N . THR A 1 103 ? -0.191 33.183 4.296 1.00 41.69 103 THR A N 1
ATOM 814 C CA . THR A 1 103 ? 0.873 34.131 3.962 1.00 41.69 103 THR A CA 1
ATOM 815 C C . THR A 1 103 ? 1.392 33.876 2.546 1.00 41.69 103 THR A C 1
ATOM 817 O O . THR A 1 103 ? 1.988 32.825 2.312 1.00 41.69 103 THR A O 1
ATOM 820 N N . PRO A 1 104 ? 1.246 34.822 1.593 1.00 37.78 104 PRO A N 1
ATOM 821 C CA . PRO A 1 104 ? 1.891 34.693 0.293 1.00 37.78 104 PRO A CA 1
ATOM 822 C C . PRO A 1 104 ? 3.406 34.600 0.494 1.00 37.78 104 PRO A C 1
ATOM 824 O O . PRO A 1 104 ? 3.998 35.368 1.257 1.00 37.78 104 PRO A O 1
ATOM 827 N N . LEU A 1 105 ? 4.015 33.609 -0.163 1.00 42.19 105 LEU A N 1
ATOM 828 C CA . LEU A 1 105 ? 5.440 33.301 -0.085 1.00 42.19 105 LEU A CA 1
ATOM 829 C C . LEU A 1 105 ? 6.270 34.590 -0.235 1.00 42.19 105 LEU A C 1
ATOM 831 O O . LEU A 1 105 ? 6.210 35.247 -1.272 1.00 42.19 105 LEU A O 1
ATOM 835 N N . VAL A 1 106 ? 7.034 34.949 0.802 1.00 36.72 106 VAL A N 1
ATOM 836 C CA . VAL A 1 106 ? 7.856 36.168 0.836 1.00 36.72 106 VAL A CA 1
ATOM 837 C C . VAL A 1 106 ? 8.825 36.187 -0.348 1.00 36.72 106 VAL A C 1
ATOM 839 O O . VAL A 1 106 ? 9.795 35.430 -0.421 1.00 36.72 106 VAL A O 1
ATOM 842 N N . GLN A 1 107 ? 8.529 37.095 -1.268 1.00 32.12 107 GLN A N 1
ATOM 843 C CA . GLN A 1 107 ? 9.336 37.535 -2.392 1.00 32.12 107 GLN A CA 1
ATOM 844 C C . GLN A 1 107 ? 10.563 38.270 -1.822 1.00 32.12 107 GLN A C 1
ATOM 846 O O . GLN A 1 107 ? 10.466 39.433 -1.449 1.00 32.12 107 GLN A O 1
ATOM 851 N N . GLY A 1 108 ? 11.706 37.596 -1.652 1.00 31.69 108 GLY A N 1
ATOM 852 C CA . GLY A 1 108 ? 12.911 38.295 -1.175 1.00 31.69 108 GLY A CA 1
ATOM 853 C C . GLY A 1 108 ? 14.078 37.449 -0.677 1.00 31.69 108 GLY A C 1
ATOM 854 O O . GLY A 1 108 ? 15.207 37.932 -0.689 1.00 31.69 108 GLY A O 1
ATOM 855 N N . ALA A 1 109 ? 13.877 36.186 -0.298 1.00 33.56 109 ALA A N 1
ATOM 856 C CA . ALA A 1 109 ? 15.020 35.293 -0.124 1.00 33.56 109 ALA A CA 1
ATOM 857 C C . ALA A 1 109 ? 15.514 34.915 -1.522 1.00 33.56 109 ALA A C 1
ATOM 859 O O . ALA A 1 109 ? 14.772 34.270 -2.252 1.00 33.56 109 ALA A O 1
ATOM 860 N N . ALA A 1 110 ? 16.700 35.395 -1.899 1.00 28.83 110 ALA A N 1
ATOM 861 C CA . ALA A 1 110 ? 17.384 35.200 -3.177 1.00 28.83 110 ALA A CA 1
ATOM 862 C C . ALA A 1 110 ? 17.191 33.793 -3.785 1.00 28.83 110 ALA A C 1
ATOM 864 O O . ALA A 1 110 ? 18.022 32.901 -3.631 1.00 28.83 110 ALA A O 1
ATOM 865 N N . PHE A 1 111 ? 16.083 33.597 -4.495 1.00 31.33 111 PHE A N 1
ATOM 866 C CA . PHE A 1 111 ? 15.850 32.445 -5.345 1.00 31.33 111 PHE A CA 1
ATOM 867 C C . PHE A 1 111 ? 16.259 32.872 -6.755 1.00 31.33 111 PHE A C 1
ATOM 869 O O . PHE A 1 111 ? 15.677 33.821 -7.283 1.00 31.33 111 PHE A O 1
ATOM 876 N N . PRO A 1 112 ? 17.224 32.198 -7.404 1.00 38.59 112 PRO A N 1
ATOM 877 C CA . PRO A 1 112 ? 17.615 32.530 -8.773 1.00 38.59 112 PRO A CA 1
ATOM 878 C C . PRO A 1 112 ? 16.554 32.147 -9.823 1.00 38.59 112 PRO A C 1
ATOM 880 O O . PRO A 1 112 ? 16.826 32.202 -11.018 1.00 38.59 112 PRO A O 1
ATOM 883 N N . PHE A 1 113 ? 15.330 31.801 -9.416 1.00 36.16 113 PHE A N 1
ATOM 884 C CA . PHE A 1 113 ? 14.240 31.462 -10.323 1.00 36.16 113 PHE A CA 1
ATOM 885 C C . PHE A 1 113 ? 12.996 32.283 -9.984 1.00 36.16 113 PHE A C 1
ATOM 887 O O . PHE A 1 113 ? 12.559 32.324 -8.835 1.00 36.16 113 PHE A O 1
ATOM 894 N N . LYS A 1 114 ? 12.432 32.944 -11.004 1.00 34.56 114 LYS A N 1
ATOM 895 C CA . LYS A 1 114 ? 11.147 33.651 -10.933 1.00 34.56 114 LYS A CA 1
ATOM 896 C C . LYS A 1 114 ? 10.059 32.652 -10.534 1.00 34.56 114 LYS A C 1
ATOM 898 O O . LYS A 1 114 ? 9.706 31.790 -11.334 1.00 34.56 114 LYS A O 1
ATOM 903 N N . THR A 1 115 ? 9.537 32.756 -9.318 1.00 38.75 115 THR A N 1
ATOM 904 C CA . THR A 1 115 ? 8.410 31.935 -8.863 1.00 38.75 115 THR A CA 1
ATOM 905 C C . THR A 1 115 ? 7.144 32.334 -9.639 1.00 38.75 115 THR A C 1
ATOM 907 O O . THR A 1 115 ? 6.825 33.526 -9.666 1.00 38.75 115 THR A O 1
ATOM 910 N N . PRO A 1 116 ? 6.429 31.395 -10.287 1.00 36.53 116 PRO A N 1
ATOM 911 C CA . PRO A 1 116 ? 5.177 31.687 -10.981 1.00 36.53 116 PRO A CA 1
ATOM 912 C C . PRO A 1 116 ? 4.108 32.227 -10.028 1.00 36.53 116 PRO A C 1
ATOM 914 O O . PRO A 1 116 ? 4.012 31.809 -8.875 1.00 36.53 116 PRO A O 1
ATOM 917 N N . SER A 1 117 ? 3.270 33.131 -10.531 1.00 39.22 117 SER A N 1
ATOM 918 C CA . SER A 1 117 ? 2.204 33.813 -9.787 1.00 39.22 117 SER A CA 1
ATOM 919 C C . SER A 1 117 ? 1.162 32.871 -9.162 1.00 39.22 117 SER A C 1
ATOM 921 O O . SER A 1 117 ? 0.415 33.310 -8.289 1.00 39.22 117 SER A O 1
ATOM 923 N N . SER A 1 118 ? 1.110 31.592 -9.565 1.00 40.00 118 SER A N 1
ATOM 924 C CA . SER A 1 118 ? 0.252 30.565 -8.950 1.00 40.00 118 SER A CA 1
ATOM 925 C C . SER A 1 118 ? 0.524 30.396 -7.449 1.00 40.00 118 SER A C 1
ATOM 927 O O . SER A 1 118 ? -0.406 30.132 -6.692 1.00 40.00 118 SER A O 1
ATOM 929 N N . PHE A 1 119 ? 1.755 30.682 -7.003 1.00 38.31 119 PHE A N 1
ATOM 930 C CA . PHE A 1 119 ? 2.170 30.668 -5.595 1.00 38.31 119 PHE A CA 1
ATOM 931 C C . PHE A 1 119 ? 1.508 31.733 -4.716 1.00 38.31 119 PHE A C 1
ATOM 933 O O . PHE A 1 119 ? 1.603 31.663 -3.490 1.00 38.31 119 PHE A O 1
ATOM 940 N N . LEU A 1 120 ? 0.896 32.754 -5.320 1.00 38.12 120 LEU A N 1
ATOM 941 C CA . LEU A 1 120 ? 0.385 33.928 -4.613 1.00 38.12 120 LEU A CA 1
ATOM 942 C C . LEU A 1 120 ? -1.114 33.864 -4.337 1.00 38.12 120 LEU A C 1
ATOM 944 O O . LEU A 1 120 ? -1.669 34.864 -3.891 1.00 38.12 120 LEU A O 1
ATOM 948 N N . SER A 1 121 ? -1.784 32.740 -4.601 1.00 35.53 121 SER A N 1
ATOM 949 C CA . SER A 1 121 ? -3.193 32.594 -4.241 1.00 35.53 121 SER A CA 1
ATOM 950 C C . SER A 1 121 ? -3.308 31.935 -2.862 1.00 35.53 121 SER A C 1
ATOM 952 O O . SER A 1 121 ? -3.242 30.708 -2.773 1.00 35.53 121 SER A O 1
ATOM 954 N N . PRO A 1 122 ? -3.449 32.706 -1.763 1.00 37.75 122 PRO A N 1
ATOM 955 C CA . PRO A 1 122 ? -3.812 32.141 -0.476 1.00 37.75 122 PRO A CA 1
ATOM 956 C C . PRO A 1 122 ? -5.227 31.580 -0.608 1.00 37.75 122 PRO A C 1
ATOM 958 O O . PRO A 1 122 ? -6.216 32.313 -0.563 1.00 37.75 122 PRO A O 1
ATOM 961 N N . SER A 1 123 ? -5.345 30.268 -0.807 1.00 40.12 123 SER A N 1
ATOM 962 C CA . SER A 1 123 ? -6.623 29.611 -0.573 1.00 40.12 123 SER A CA 1
ATOM 963 C C . SER A 1 123 ? -6.979 29.836 0.902 1.00 40.12 123 SER A C 1
ATOM 965 O O . SER A 1 123 ? -6.108 29.611 1.750 1.00 40.12 123 SER A O 1
ATOM 967 N N . PRO A 1 124 ? -8.210 30.269 1.237 1.00 39.62 124 PRO A N 1
ATOM 968 C CA . PRO A 1 124 ? -8.637 30.365 2.632 1.00 39.62 124 PRO A CA 1
ATOM 969 C C . PRO A 1 124 ? -8.402 29.017 3.329 1.00 39.62 124 PRO A C 1
ATOM 971 O O . PRO A 1 124 ? -8.398 27.999 2.630 1.00 39.62 124 PRO A O 1
ATOM 974 N N . PRO A 1 125 ? -8.213 28.976 4.662 1.00 46.75 125 PRO A N 1
ATOM 975 C CA . PRO A 1 125 ? -8.048 27.730 5.403 1.00 46.75 125 PRO A CA 1
ATOM 976 C C . PRO A 1 125 ? -9.327 26.897 5.263 1.00 46.75 125 PRO A C 1
ATOM 978 O O . PRO A 1 125 ? -10.269 26.982 6.045 1.00 46.75 125 PRO A O 1
ATOM 981 N N . VAL A 1 126 ? -9.398 26.127 4.186 1.00 53.62 126 VAL A N 1
ATOM 982 C CA . VAL A 1 126 ? -10.368 25.068 4.010 1.00 53.62 126 VAL A CA 1
ATOM 983 C C . VAL A 1 126 ? -9.932 24.007 5.005 1.00 53.62 126 VAL A C 1
ATOM 985 O O . VAL A 1 126 ? -8.797 23.539 4.927 1.00 53.62 126 VAL A O 1
ATOM 988 N N . GLU A 1 127 ? -10.811 23.661 5.951 1.00 76.81 127 GLU A N 1
ATOM 989 C CA . GLU A 1 127 ? -10.627 22.493 6.819 1.00 76.81 127 GLU A CA 1
ATOM 990 C C . GLU A 1 127 ? -10.095 21.343 5.964 1.00 76.81 127 GLU A C 1
ATOM 992 O O . GLU A 1 127 ? -10.685 21.033 4.925 1.00 76.81 127 GLU A O 1
ATOM 997 N N . TRP A 1 128 ? -8.951 20.773 6.351 1.00 82.94 128 TRP A N 1
ATOM 998 C CA . TRP A 1 128 ? -8.216 19.788 5.551 1.00 82.94 128 TRP A CA 1
ATOM 999 C C . TRP A 1 128 ? -9.135 18.686 5.007 1.00 82.94 128 TRP A C 1
ATOM 1001 O O . TRP A 1 128 ? -9.054 18.334 3.833 1.00 82.94 128 TRP A O 1
ATOM 1011 N N . GLU A 1 129 ? -10.102 18.254 5.814 1.00 83.38 129 GLU A N 1
ATOM 1012 C CA . GLU A 1 129 ? -11.149 17.301 5.443 1.00 83.38 129 GLU A CA 1
ATOM 1013 C C . GLU A 1 129 ? -11.947 17.741 4.209 1.00 83.38 129 GLU A C 1
ATOM 1015 O O . GLU A 1 129 ? -12.063 16.994 3.238 1.00 83.38 129 GLU A O 1
ATOM 1020 N N . ARG A 1 130 ? -12.424 18.991 4.183 1.00 84.06 130 ARG A N 1
ATOM 1021 C CA . ARG A 1 130 ? -13.162 19.558 3.047 1.00 84.06 130 ARG A CA 1
ATOM 1022 C C . ARG A 1 130 ? -12.272 19.687 1.808 1.00 84.06 130 ARG A C 1
ATOM 1024 O O . ARG A 1 130 ? -12.771 19.563 0.687 1.00 84.06 130 ARG A O 1
ATOM 1031 N N . ALA A 1 131 ? -10.975 19.946 1.985 1.00 84.56 131 ALA A N 1
ATOM 1032 C CA . ALA A 1 131 ? -10.021 20.012 0.879 1.00 84.56 131 ALA A CA 1
ATOM 1033 C C . ALA A 1 131 ? -9.750 18.620 0.284 1.00 84.56 131 ALA A C 1
ATOM 1035 O O . ALA A 1 131 ? -9.732 18.466 -0.940 1.00 84.56 131 ALA A O 1
ATOM 1036 N N . VAL A 1 132 ? -9.614 17.605 1.140 1.00 87.12 132 VAL A N 1
ATOM 1037 C CA . VAL A 1 132 ? -9.487 16.196 0.751 1.00 87.12 132 VAL A CA 1
ATOM 1038 C C . VAL A 1 132 ? -10.744 15.721 0.022 1.00 87.12 132 VAL A C 1
ATOM 1040 O O . VAL A 1 132 ? -10.629 15.154 -1.065 1.00 87.12 132 VAL A O 1
ATOM 1043 N N . ASP A 1 133 ? -11.930 16.031 0.553 1.00 83.19 133 ASP A N 1
ATOM 1044 C CA . ASP A 1 133 ? -13.230 15.676 -0.033 1.00 83.19 133 ASP A CA 1
ATOM 1045 C C . ASP A 1 133 ? -13.428 16.253 -1.431 1.00 83.19 133 ASP A C 1
ATOM 1047 O O . ASP A 1 133 ? -13.913 15.584 -2.345 1.00 83.19 133 ASP A O 1
ATOM 1051 N N . LYS A 1 134 ? -13.044 17.517 -1.612 1.00 83.81 134 LYS A N 1
ATOM 1052 C CA . LYS A 1 134 ? -13.159 18.198 -2.903 1.00 83.81 134 LYS A CA 1
ATOM 1053 C C . LYS A 1 134 ? -11.991 17.895 -3.843 1.00 83.81 134 LYS A C 1
ATOM 1055 O O . LYS A 1 134 ? -12.020 18.369 -4.974 1.00 83.81 134 LYS A O 1
ATOM 1060 N N . ARG A 1 135 ? -10.988 17.121 -3.405 1.00 85.31 135 ARG A N 1
ATOM 1061 C CA . ARG A 1 135 ? -9.734 16.868 -4.138 1.00 85.31 135 ARG A CA 1
ATOM 1062 C C . ARG A 1 135 ? -9.011 18.160 -4.553 1.00 85.31 135 ARG A C 1
ATOM 1064 O O . ARG A 1 135 ? -8.433 18.234 -5.634 1.00 85.31 135 ARG A O 1
ATOM 1071 N N . VAL A 1 136 ? -9.047 19.179 -3.692 1.00 84.81 136 VAL A N 1
ATOM 1072 C CA . VAL A 1 136 ? -8.474 20.522 -3.936 1.00 84.81 136 VAL A CA 1
ATOM 1073 C C . VAL A 1 136 ? -7.248 20.817 -3.070 1.00 84.81 136 VAL A C 1
ATOM 1075 O O . VAL A 1 136 ? -6.879 21.975 -2.893 1.00 84.81 136 VAL A O 1
ATOM 1078 N N . VAL A 1 137 ? -6.614 19.790 -2.502 1.00 84.44 137 VAL A N 1
ATOM 1079 C CA . VAL A 1 137 ? -5.372 19.968 -1.740 1.00 84.44 137 VAL A CA 1
ATOM 1080 C C . VAL A 1 137 ? -4.266 20.430 -2.692 1.00 84.44 137 VAL A C 1
ATOM 1082 O O . VAL A 1 137 ? -4.071 19.837 -3.755 1.00 84.44 137 VAL A O 1
ATOM 1085 N N . SER A 1 138 ? -3.551 21.497 -2.327 1.00 83.81 138 SER A N 1
ATOM 1086 C CA . SER A 1 138 ? -2.489 22.049 -3.171 1.00 83.81 138 SER A CA 1
ATOM 1087 C C . SER A 1 138 ? -1.314 21.078 -3.305 1.00 83.81 138 SER A C 1
ATOM 1089 O O . SER A 1 138 ? -1.005 20.310 -2.389 1.00 83.81 138 SER A O 1
ATOM 1091 N N . GLY A 1 139 ? -0.608 21.142 -4.439 1.00 82.00 139 GLY A N 1
ATOM 1092 C CA . GLY A 1 139 ? 0.576 20.309 -4.680 1.00 82.00 139 GLY A CA 1
ATOM 1093 C C . GLY A 1 139 ? 1.652 20.502 -3.609 1.00 82.00 139 GLY A C 1
ATOM 1094 O O . GLY A 1 139 ? 2.288 19.541 -3.181 1.00 82.00 139 GLY A O 1
ATOM 1095 N N . THR A 1 140 ? 1.775 21.730 -3.098 1.00 79.44 140 THR A N 1
ATOM 1096 C CA . THR A 1 140 ? 2.626 22.085 -1.957 1.00 79.44 140 THR A CA 1
ATOM 1097 C C . THR A 1 140 ? 2.329 21.262 -0.712 1.00 79.44 140 THR A C 1
ATOM 1099 O O . THR A 1 140 ? 3.239 20.648 -0.157 1.00 79.44 140 THR A O 1
ATOM 1102 N N . MET A 1 141 ? 1.063 21.204 -0.297 1.00 83.81 141 MET A N 1
ATOM 1103 C CA . MET A 1 141 ? 0.655 20.462 0.898 1.00 83.81 141 MET A CA 1
ATOM 1104 C C . MET A 1 141 ? 0.892 18.962 0.744 1.00 83.81 141 MET A C 1
ATOM 1106 O O . MET A 1 141 ? 1.362 18.309 1.673 1.00 83.81 141 MET A O 1
ATOM 1110 N N . ILE A 1 142 ? 0.610 18.429 -0.447 1.00 87.75 142 ILE A N 1
ATOM 1111 C CA . ILE A 1 142 ? 0.817 17.014 -0.762 1.00 87.75 142 ILE A CA 1
ATOM 1112 C C . ILE A 1 142 ? 2.298 16.648 -0.621 1.00 87.75 142 ILE A C 1
ATOM 1114 O O . ILE A 1 142 ? 2.639 15.690 0.074 1.00 87.75 142 ILE A O 1
ATOM 1118 N N . MET A 1 143 ? 3.181 17.428 -1.250 1.00 85.50 143 MET A N 1
ATOM 1119 C CA . MET A 1 143 ? 4.620 17.173 -1.224 1.00 85.50 143 MET A CA 1
ATOM 1120 C C . MET A 1 143 ? 5.208 17.320 0.178 1.00 85.50 143 MET A C 1
ATOM 1122 O O . MET A 1 143 ? 6.004 16.481 0.595 1.00 85.50 143 MET A O 1
ATOM 1126 N N . GLU A 1 144 ? 4.804 18.350 0.921 1.00 84.94 144 GLU A N 1
ATOM 1127 C CA . GLU A 1 144 ? 5.245 18.557 2.302 1.00 84.94 144 GLU A CA 1
ATOM 1128 C C . GLU A 1 144 ? 4.808 17.427 3.222 1.00 84.94 144 GLU A C 1
ATOM 1130 O O . GLU A 1 144 ? 5.633 16.880 3.956 1.00 84.94 144 GLU A O 1
ATOM 1135 N N . GLY A 1 145 ? 3.532 17.047 3.162 1.00 90.25 145 GLY A N 1
ATOM 1136 C CA . GLY A 1 145 ? 2.999 16.046 4.071 1.00 90.25 145 GLY A CA 1
ATOM 1137 C C . GLY A 1 145 ? 3.614 14.671 3.855 1.00 90.25 145 GLY A C 1
ATOM 1138 O O . GLY A 1 145 ? 4.018 14.012 4.813 1.00 90.25 145 GLY A O 1
ATOM 1139 N N . LEU A 1 146 ? 3.790 14.269 2.594 1.00 91.69 146 LEU A N 1
ATOM 1140 C CA . LEU A 1 146 ? 4.479 13.022 2.265 1.00 91.69 146 LEU A CA 1
ATOM 1141 C C . LEU A 1 146 ? 5.975 13.073 2.585 1.00 91.69 146 LEU A C 1
ATOM 1143 O O . LEU A 1 146 ? 6.544 12.055 2.980 1.00 91.69 146 LEU A O 1
ATOM 1147 N N . HIS A 1 147 ? 6.613 14.240 2.476 1.00 87.31 147 HIS A N 1
ATOM 1148 C CA . HIS A 1 147 ? 8.006 14.405 2.879 1.00 87.31 147 HIS A CA 1
ATOM 1149 C C . HIS A 1 147 ? 8.208 14.194 4.377 1.00 87.31 147 HIS A C 1
ATOM 1151 O O . HIS A 1 147 ? 9.140 13.500 4.774 1.00 87.31 147 HIS A O 1
ATOM 1157 N N . ILE A 1 148 ? 7.333 14.759 5.206 1.00 89.25 148 ILE A N 1
ATOM 1158 C CA . ILE A 1 148 ? 7.380 14.566 6.658 1.00 89.25 148 ILE A CA 1
ATOM 1159 C C . ILE A 1 148 ? 7.096 13.100 7.001 1.00 89.25 148 ILE A C 1
ATOM 1161 O O . ILE A 1 148 ? 7.841 12.495 7.768 1.00 89.25 148 ILE A O 1
ATOM 1165 N N . LEU A 1 149 ? 6.071 12.514 6.374 1.00 93.12 149 LEU A N 1
ATOM 1166 C CA . LEU A 1 149 ? 5.636 11.133 6.601 1.00 93.12 149 LEU A CA 1
ATOM 1167 C C . LEU A 1 149 ? 6.715 10.087 6.251 1.00 93.12 149 LEU A C 1
ATOM 1169 O O . LEU A 1 149 ? 6.780 9.025 6.871 1.00 93.12 149 LEU A O 1
ATOM 1173 N N . THR A 1 150 ? 7.562 10.389 5.263 1.00 90.62 150 THR A N 1
ATOM 1174 C CA . THR A 1 150 ? 8.668 9.529 4.795 1.00 90.62 150 THR A CA 1
ATOM 1175 C C . THR A 1 150 ? 10.038 9.986 5.288 1.00 90.62 150 THR A C 1
ATOM 1177 O O . THR A 1 150 ? 11.074 9.495 4.835 1.00 90.62 150 THR A O 1
ATOM 1180 N N . TYR A 1 151 ? 10.086 10.950 6.207 1.00 88.19 151 TYR A N 1
ATOM 1181 C CA . TYR A 1 151 ? 11.347 11.367 6.791 1.00 88.19 151 TYR A CA 1
ATOM 1182 C C . TYR A 1 151 ? 11.919 10.222 7.647 1.00 88.19 151 TYR A C 1
ATOM 1184 O O . TYR A 1 151 ? 11.174 9.694 8.470 1.00 88.19 151 TYR A O 1
ATOM 1192 N N . PRO A 1 152 ? 13.213 9.852 7.538 1.00 86.69 152 PRO A N 1
ATOM 1193 C CA . PRO A 1 152 ? 13.745 8.638 8.173 1.00 86.69 152 PRO A CA 1
ATOM 1194 C C . PRO A 1 152 ? 13.425 8.501 9.668 1.00 86.69 152 PRO A C 1
ATOM 1196 O O . PRO A 1 152 ? 13.016 7.437 10.124 1.00 86.69 152 PRO A O 1
ATOM 1199 N N . SER A 1 153 ? 13.534 9.590 10.438 1.00 85.00 153 SER A N 1
ATOM 1200 C CA . SER A 1 153 ? 13.229 9.567 11.878 1.00 85.00 153 SER A CA 1
ATOM 1201 C C . SER A 1 153 ? 11.750 9.336 12.196 1.00 85.00 153 SER A C 1
ATOM 1203 O O . SER A 1 153 ? 11.446 8.773 13.249 1.00 85.00 153 SER A O 1
ATOM 1205 N N . VAL A 1 154 ? 10.851 9.796 11.320 1.00 91.19 154 VAL A N 1
ATOM 1206 C CA . VAL A 1 154 ? 9.398 9.590 11.418 1.00 91.19 154 VAL A CA 1
ATOM 1207 C C . VAL A 1 154 ? 9.062 8.177 10.952 1.00 91.19 154 VAL A C 1
ATOM 1209 O O . VAL A 1 154 ? 8.363 7.461 11.659 1.00 91.19 154 VAL A O 1
ATOM 1212 N N . GLN A 1 155 ? 9.638 7.747 9.828 1.00 92.62 155 GLN A N 1
ATOM 1213 C CA . GLN A 1 155 ? 9.443 6.418 9.261 1.00 92.62 155 GLN A CA 1
ATOM 1214 C C . GLN A 1 155 ? 9.779 5.307 10.252 1.00 92.62 155 GLN A C 1
ATOM 1216 O O . GLN A 1 155 ? 8.921 4.482 10.545 1.00 92.62 155 GLN A O 1
ATOM 1221 N N . LEU A 1 156 ? 10.981 5.328 10.833 1.00 90.25 156 LEU A N 1
ATOM 1222 C CA . LEU A 1 156 ? 11.404 4.304 11.794 1.00 90.25 156 LEU A CA 1
ATOM 1223 C C . LEU A 1 156 ? 10.468 4.215 13.007 1.00 90.25 156 LEU A C 1
ATOM 1225 O O . LEU A 1 156 ? 10.250 3.139 13.557 1.00 90.25 156 LEU A O 1
ATOM 1229 N N . ARG A 1 157 ? 9.906 5.350 13.437 1.00 93.25 157 ARG A N 1
ATOM 1230 C CA . ARG A 1 157 ? 8.961 5.400 14.557 1.00 93.25 157 ARG A CA 1
ATOM 1231 C C . ARG A 1 157 ? 7.584 4.889 14.169 1.00 93.25 157 ARG A C 1
ATOM 1233 O O . ARG A 1 157 ? 7.003 4.149 14.950 1.00 93.25 157 ARG A O 1
ATOM 1240 N N . ILE A 1 158 ? 7.088 5.240 12.984 1.00 95.25 158 ILE A N 1
ATOM 1241 C CA . ILE A 1 158 ? 5.834 4.698 12.451 1.00 95.25 158 ILE A CA 1
ATOM 1242 C C . ILE A 1 158 ? 5.943 3.179 12.317 1.00 95.25 158 ILE A C 1
ATOM 1244 O O . ILE A 1 158 ? 5.082 2.474 12.829 1.00 95.25 158 ILE A O 1
ATOM 1248 N N . GLU A 1 159 ? 7.016 2.669 11.709 1.00 94.06 159 GLU A N 1
ATOM 1249 C CA . GLU A 1 159 ? 7.258 1.227 11.565 1.00 94.06 159 GLU A CA 1
ATOM 1250 C C . GLU A 1 159 ? 7.322 0.529 12.933 1.00 94.06 159 GLU A C 1
ATOM 1252 O O . GLU A 1 159 ? 6.663 -0.489 13.142 1.00 94.06 159 GLU A O 1
ATOM 1257 N N . ALA A 1 160 ? 8.025 1.116 13.908 1.00 91.38 160 ALA A N 1
ATOM 1258 C CA . ALA A 1 160 ? 8.050 0.599 15.275 1.00 91.38 160 ALA A CA 1
ATOM 1259 C C . ALA A 1 160 ? 6.666 0.626 15.952 1.00 91.38 160 ALA A C 1
ATOM 1261 O O . ALA A 1 160 ? 6.320 -0.312 16.669 1.00 91.38 160 ALA A O 1
ATOM 1262 N N . SER A 1 161 ? 5.864 1.675 15.742 1.00 92.25 161 SER A N 1
ATOM 1263 C CA . SER A 1 161 ? 4.498 1.773 16.271 1.00 92.25 161 SER A CA 1
ATOM 1264 C C . SER A 1 161 ? 3.555 0.751 15.636 1.00 92.25 161 SER A C 1
ATOM 1266 O O . SER A 1 161 ? 2.735 0.173 16.348 1.00 92.25 161 SER A O 1
ATOM 1268 N N . VAL A 1 162 ? 3.681 0.498 14.330 1.00 93.94 162 VAL A N 1
ATOM 1269 C CA . VAL A 1 162 ? 2.920 -0.542 13.621 1.00 93.94 162 VAL A CA 1
ATOM 1270 C C . VAL A 1 162 ? 3.246 -1.917 14.192 1.00 93.94 162 VAL A C 1
ATOM 1272 O O . VAL A 1 162 ? 2.327 -2.648 14.552 1.00 93.94 162 VAL A O 1
ATOM 1275 N N . GLU A 1 163 ? 4.529 -2.246 14.354 1.00 91.19 163 GLU A N 1
ATOM 1276 C CA . GLU A 1 163 ? 4.954 -3.540 14.901 1.00 91.19 163 GLU A CA 1
ATOM 1277 C C . GLU A 1 163 ? 4.480 -3.735 16.351 1.00 91.19 163 GLU A C 1
ATOM 1279 O O . GLU A 1 163 ? 3.912 -4.771 16.698 1.00 91.19 163 GLU A O 1
ATOM 1284 N N . GLN A 1 164 ? 4.624 -2.709 17.197 1.00 90.44 164 GLN A N 1
ATOM 1285 C CA . GLN A 1 164 ? 4.120 -2.739 18.576 1.00 90.44 164 GLN A CA 1
ATOM 1286 C C . GLN A 1 164 ? 2.603 -2.931 18.632 1.00 90.44 164 GLN A C 1
ATOM 1288 O O . GLN A 1 164 ? 2.093 -3.636 19.506 1.00 90.44 164 GLN A O 1
ATOM 1293 N N . LEU A 1 165 ? 1.869 -2.299 17.717 1.00 91.62 165 LEU A N 1
ATOM 1294 C CA . LEU A 1 165 ? 0.425 -2.441 17.646 1.00 91.62 165 LEU A CA 1
ATOM 1295 C C . LEU A 1 165 ? 0.019 -3.833 17.148 1.00 91.62 165 LEU A C 1
ATOM 1297 O O . LEU A 1 165 ? -0.894 -4.423 17.720 1.00 91.62 165 LEU A O 1
ATOM 1301 N N . LEU A 1 166 ? 0.708 -4.387 16.147 1.00 91.56 166 LEU A N 1
ATOM 1302 C CA . LEU A 1 166 ? 0.499 -5.764 15.693 1.00 91.56 166 LEU A CA 1
ATOM 1303 C C . LEU A 1 166 ? 0.711 -6.757 16.837 1.00 91.56 166 LEU A C 1
ATOM 1305 O O . LEU A 1 166 ? -0.151 -7.603 17.084 1.00 91.56 166 LEU A O 1
ATOM 1309 N N . GLN A 1 167 ? 1.805 -6.607 17.584 1.00 89.50 167 GLN A N 1
ATOM 1310 C CA . GLN A 1 167 ? 2.077 -7.435 18.751 1.00 89.50 167 GLN A CA 1
ATOM 1311 C C . GLN A 1 167 ? 0.963 -7.311 19.801 1.00 89.50 167 GLN A C 1
ATOM 1313 O O . GLN A 1 167 ? 0.446 -8.325 20.270 1.00 89.50 167 GLN A O 1
ATOM 1318 N N . HIS A 1 168 ? 0.535 -6.088 20.130 1.00 88.44 168 HIS A N 1
ATOM 1319 C CA . HIS A 1 168 ? -0.529 -5.871 21.115 1.00 88.44 168 HIS A CA 1
ATOM 1320 C C . HIS A 1 168 ? -1.868 -6.473 20.655 1.00 88.44 168 HIS A C 1
ATOM 1322 O O . HIS A 1 168 ? -2.556 -7.129 21.434 1.00 88.44 168 HIS A O 1
ATOM 1328 N N . ILE A 1 169 ? -2.218 -6.343 19.376 1.00 90.00 169 ILE A N 1
ATOM 1329 C CA . ILE A 1 169 ? -3.403 -6.989 18.794 1.00 90.00 169 ILE A CA 1
ATOM 1330 C C . ILE A 1 169 ? -3.321 -8.515 18.941 1.00 90.00 169 ILE A C 1
ATOM 1332 O O . ILE A 1 169 ? -4.306 -9.152 19.318 1.00 90.00 169 ILE A O 1
ATOM 1336 N N . MET A 1 170 ? -2.160 -9.118 18.668 1.00 88.31 170 MET A N 1
ATOM 1337 C CA . MET A 1 170 ? -1.958 -10.561 18.826 1.00 88.31 170 MET A CA 1
ATOM 1338 C C . MET A 1 170 ? -2.078 -11.010 20.286 1.00 88.31 170 MET A C 1
ATOM 1340 O O . MET A 1 170 ? -2.645 -12.070 20.557 1.00 88.31 170 MET A O 1
ATOM 1344 N N . GLU A 1 171 ? -1.561 -10.224 21.228 1.00 86.12 171 GLU A N 1
ATOM 1345 C CA . GLU A 1 171 ? -1.694 -10.486 22.662 1.00 86.12 171 GLU A CA 1
ATOM 1346 C C . GLU A 1 171 ? -3.162 -10.460 23.100 1.00 86.12 171 GLU A C 1
ATOM 1348 O O . GLU A 1 171 ? -3.603 -11.387 23.781 1.00 86.12 171 GLU A O 1
ATOM 1353 N N . GLU A 1 172 ? -3.939 -9.471 22.648 1.00 85.19 172 GLU A N 1
ATOM 1354 C CA . GLU A 1 172 ? -5.379 -9.384 22.918 1.00 85.19 172 GLU A CA 1
ATOM 1355 C C . GLU A 1 172 ? -6.134 -10.568 22.288 1.00 85.19 172 GLU A C 1
ATOM 1357 O O . GLU A 1 172 ? -6.897 -11.237 22.976 1.00 85.19 172 GLU A O 1
ATOM 1362 N N . PHE A 1 173 ? -5.858 -10.947 21.032 1.00 84.38 173 PHE A N 1
ATOM 1363 C CA . PHE A 1 173 ? -6.489 -12.134 20.426 1.00 84.38 173 PHE A CA 1
ATOM 1364 C C . PHE A 1 173 ? -6.210 -13.436 21.185 1.00 84.38 173 PHE A C 1
ATOM 1366 O O . PHE A 1 173 ? -7.063 -14.326 21.220 1.00 84.38 173 PHE A O 1
ATOM 1373 N N . ASN A 1 174 ? -5.028 -13.561 21.790 1.00 82.19 174 ASN A N 1
ATOM 1374 C CA . ASN A 1 174 ? -4.642 -14.734 22.571 1.00 82.19 174 ASN A CA 1
ATOM 1375 C C . ASN A 1 174 ? -5.151 -14.690 24.028 1.00 82.19 174 ASN A C 1
ATOM 1377 O O . ASN A 1 174 ? -4.885 -15.625 24.788 1.00 82.19 174 ASN A O 1
ATOM 1381 N N . GLY A 1 175 ? -5.892 -13.643 24.418 1.00 72.38 175 GLY A N 1
ATOM 1382 C CA . GLY A 1 175 ? -6.416 -13.442 25.773 1.00 72.38 175 GLY A CA 1
ATOM 1383 C C . GLY A 1 175 ? -5.358 -12.996 26.789 1.00 72.38 175 GLY A C 1
ATOM 1384 O O . GLY A 1 175 ? -5.553 -13.167 27.992 1.00 72.38 175 GLY A O 1
ATOM 1385 N N . GLY A 1 176 ? -4.227 -12.460 26.319 1.00 65.62 176 GLY A N 1
ATOM 1386 C CA . GLY A 1 176 ? -3.055 -12.116 27.123 1.00 65.62 176 GLY A CA 1
ATOM 1387 C C . GLY A 1 176 ? -2.396 -13.324 27.807 1.00 65.62 176 GLY A C 1
ATOM 1388 O O . GLY A 1 176 ? -2.856 -14.464 27.722 1.00 65.62 176 GLY A O 1
ATOM 1389 N N . SER A 1 177 ? -1.317 -13.089 28.563 1.00 55.44 177 SER A N 1
ATOM 1390 C CA . SER A 1 177 ? -0.630 -14.148 29.335 1.00 55.44 177 SER A CA 1
ATOM 1391 C C . SER A 1 177 ? -1.523 -14.840 30.379 1.00 55.44 177 SER A C 1
ATOM 1393 O O . SER A 1 177 ? -1.154 -15.880 30.920 1.00 55.44 177 SER A O 1
ATOM 1395 N N . LYS A 1 178 ? -2.712 -14.298 30.666 1.00 55.88 178 LYS A N 1
ATOM 1396 C CA . LYS A 1 178 ? -3.707 -14.897 31.559 1.00 55.88 178 LYS A CA 1
ATOM 1397 C C . LYS A 1 178 ? -4.951 -15.259 30.745 1.00 55.88 178 LYS A C 1
ATOM 1399 O O . LYS A 1 178 ? -5.880 -14.467 30.674 1.00 55.88 178 LYS A O 1
ATOM 1404 N N . ARG A 1 179 ? -4.965 -16.484 30.196 1.00 57.44 179 ARG A N 1
ATOM 1405 C CA . ARG A 1 179 ? -6.003 -17.128 29.345 1.00 57.44 179 ARG A CA 1
ATOM 1406 C C . ARG A 1 179 ? -7.457 -17.129 29.880 1.00 57.44 179 ARG A C 1
ATOM 1408 O O . ARG A 1 179 ? -8.287 -17.895 29.398 1.00 57.44 179 ARG A O 1
ATOM 1415 N N . THR A 1 180 ? -7.795 -16.349 30.901 1.00 58.44 180 THR A N 1
ATOM 1416 C CA . THR A 1 180 ? -9.096 -16.391 31.579 1.00 58.44 180 THR A CA 1
ATOM 1417 C C . THR A 1 180 ? -10.138 -15.438 30.999 1.00 58.44 180 THR A C 1
ATOM 1419 O O . THR A 1 180 ? -11.316 -15.595 31.318 1.00 58.44 180 THR A O 1
ATOM 1422 N N . MET A 1 181 ? -9.775 -14.483 30.136 1.00 64.25 181 MET A N 1
ATOM 1423 C CA . MET A 1 181 ? -10.757 -13.557 29.560 1.00 64.25 181 MET A CA 1
ATOM 1424 C C . MET A 1 181 ? -11.322 -14.054 28.235 1.00 64.25 181 MET A C 1
ATOM 1426 O O . MET A 1 181 ? -10.619 -14.173 27.236 1.00 64.25 181 MET A O 1
ATOM 1430 N N . ARG A 1 182 ? -12.632 -14.320 28.226 1.00 75.50 182 ARG A N 1
ATOM 1431 C CA . ARG A 1 182 ? -13.400 -14.512 26.994 1.00 75.50 182 ARG A CA 1
ATOM 1432 C C . ARG A 1 182 ? -13.792 -13.147 26.444 1.00 75.50 182 ARG A C 1
ATOM 1434 O O . ARG A 1 182 ? -14.505 -12.400 27.112 1.00 75.50 182 ARG A O 1
ATOM 1441 N N . HIS A 1 183 ? -13.347 -12.848 25.230 1.00 79.38 183 HIS A N 1
ATOM 1442 C CA . HIS A 1 183 ? -13.824 -11.686 24.492 1.00 79.38 183 HIS A CA 1
ATOM 1443 C C . HIS A 1 183 ? -15.273 -11.885 24.047 1.00 79.38 183 HIS A C 1
ATOM 1445 O O . HIS A 1 183 ? -15.670 -12.993 23.669 1.00 79.38 183 HIS A O 1
ATOM 1451 N N . SER A 1 184 ? -16.059 -10.808 24.077 1.00 83.12 184 SER A N 1
ATOM 1452 C CA . SER A 1 184 ? -17.388 -10.815 23.463 1.00 83.12 184 SER A CA 1
ATOM 1453 C C . SER A 1 184 ? -17.257 -10.929 21.930 1.00 83.12 184 SER A C 1
ATOM 1455 O O . SER A 1 184 ? -16.216 -10.580 21.359 1.00 83.12 184 SER A O 1
ATOM 1457 N N . PRO A 1 185 ? -18.287 -11.413 21.211 1.00 80.38 185 PRO A N 1
ATOM 1458 C CA . PRO A 1 185 ? -18.254 -11.448 19.749 1.00 80.38 185 PRO A CA 1
ATOM 1459 C C . PRO A 1 185 ? -18.122 -10.049 19.121 1.00 80.38 185 PRO A C 1
ATOM 1461 O O . PRO A 1 185 ? -17.557 -9.925 18.034 1.00 80.38 185 PRO A O 1
ATOM 1464 N N . GLU A 1 186 ? -18.611 -9.001 19.791 1.00 81.38 186 GLU A N 1
ATOM 1465 C CA . GLU A 1 186 ? -18.441 -7.608 19.359 1.00 81.38 186 GLU A CA 1
ATOM 1466 C C . GLU A 1 186 ? -17.000 -7.134 19.552 1.00 81.38 186 GLU A C 1
ATOM 1468 O O . GLU A 1 186 ? -16.435 -6.541 18.637 1.00 81.38 186 GLU A O 1
ATOM 1473 N N . GLU A 1 187 ? -16.373 -7.465 20.686 1.00 82.75 187 GLU A N 1
ATOM 1474 C CA . GLU A 1 187 ? -14.968 -7.137 20.958 1.00 82.75 187 GLU A CA 1
ATOM 1475 C C . GLU A 1 187 ? -14.036 -7.790 19.933 1.00 82.75 187 GLU A C 1
ATOM 1477 O O . GLU A 1 187 ? -13.153 -7.135 19.383 1.00 82.75 187 GLU A O 1
ATOM 1482 N N . LEU A 1 188 ? -14.270 -9.065 19.599 1.00 83.62 188 LEU A N 1
ATOM 1483 C CA . LEU A 1 188 ? -13.512 -9.756 18.552 1.00 83.62 188 LEU A CA 1
ATOM 1484 C C . LEU A 1 188 ? -13.719 -9.121 17.174 1.00 83.62 188 LEU A C 1
ATOM 1486 O O . LEU A 1 188 ? -12.782 -9.069 16.376 1.00 83.62 188 LEU A O 1
ATOM 1490 N N . ARG A 1 189 ? -14.931 -8.641 16.874 1.00 82.31 189 ARG A N 1
ATOM 1491 C CA . ARG A 1 189 ? -15.215 -7.934 15.619 1.00 82.31 189 ARG A CA 1
ATOM 1492 C C . ARG A 1 189 ? -14.475 -6.597 15.563 1.00 82.31 189 ARG A C 1
ATOM 1494 O O . ARG A 1 189 ? -13.855 -6.306 14.544 1.00 82.31 189 ARG A O 1
ATOM 1501 N N . ALA A 1 190 ? -14.486 -5.828 16.650 1.00 84.25 190 ALA A N 1
ATOM 1502 C CA . ALA A 1 190 ? -13.764 -4.562 16.757 1.00 84.25 190 ALA A CA 1
ATOM 1503 C C . ALA A 1 190 ? -12.240 -4.755 16.652 1.00 84.25 190 ALA A C 1
ATOM 1505 O O . ALA A 1 190 ? -11.569 -4.009 15.933 1.00 84.25 190 ALA A O 1
ATOM 1506 N N . LEU A 1 191 ? -11.693 -5.796 17.291 1.00 87.62 191 LEU A N 1
ATOM 1507 C CA . LEU A 1 191 ? -10.283 -6.171 17.148 1.00 87.62 191 LEU A CA 1
ATOM 1508 C C . LEU A 1 191 ? -9.944 -6.506 15.693 1.00 87.62 191 LEU A C 1
ATOM 1510 O O . LEU A 1 191 ? -8.989 -5.951 15.161 1.00 87.62 191 LEU A O 1
ATOM 1514 N N . ARG A 1 192 ? -10.765 -7.315 15.007 1.00 87.62 192 ARG A N 1
ATOM 1515 C CA . ARG A 1 192 ? -10.574 -7.621 13.576 1.00 87.62 192 ARG A CA 1
ATOM 1516 C C . ARG A 1 192 ? -10.635 -6.378 12.693 1.00 87.62 192 ARG A C 1
ATOM 1518 O O . ARG A 1 192 ? -9.795 -6.234 11.814 1.00 87.62 192 ARG A O 1
ATOM 1525 N N . ALA A 1 193 ? -11.595 -5.482 12.922 1.00 87.38 193 ALA A N 1
ATOM 1526 C CA . ALA A 1 193 ? -11.681 -4.219 12.187 1.00 87.38 193 ALA A CA 1
ATOM 1527 C C . ALA A 1 193 ? -10.410 -3.374 12.377 1.00 87.38 193 ALA A C 1
ATOM 1529 O O . ALA A 1 193 ? -9.893 -2.804 11.419 1.00 87.38 193 ALA A O 1
ATOM 1530 N N . THR A 1 194 ? -9.877 -3.348 13.602 1.00 90.56 194 THR A N 1
ATOM 1531 C CA . THR A 1 194 ? -8.621 -2.661 13.936 1.00 90.56 194 THR A CA 1
ATOM 1532 C C . THR A 1 194 ? -7.431 -3.294 13.212 1.00 90.56 194 THR A C 1
ATOM 1534 O O . THR A 1 194 ? -6.633 -2.569 12.626 1.00 90.56 194 THR A O 1
ATOM 1537 N N . THR A 1 195 ? -7.338 -4.628 13.178 1.00 91.69 195 THR A N 1
ATOM 1538 C CA . THR A 1 195 ? -6.301 -5.348 12.419 1.00 91.69 195 THR A CA 1
ATOM 1539 C C . THR A 1 195 ? -6.374 -5.024 10.930 1.00 91.69 195 THR A C 1
ATOM 1541 O O . THR A 1 195 ? -5.376 -4.634 10.342 1.00 91.69 195 THR A O 1
ATOM 1544 N N . MET A 1 196 ? -7.568 -5.086 10.338 1.00 90.88 196 MET A N 1
ATOM 1545 C CA . MET A 1 196 ? -7.777 -4.808 8.914 1.00 90.88 196 MET A CA 1
ATOM 1546 C C . MET A 1 196 ? -7.457 -3.358 8.532 1.00 90.88 196 MET A C 1
ATOM 1548 O O . MET A 1 196 ? -7.006 -3.105 7.419 1.00 90.88 196 MET A O 1
ATOM 1552 N N . LEU A 1 197 ? -7.709 -2.395 9.424 1.00 92.25 197 LEU A N 1
ATOM 1553 C CA . LEU A 1 197 ? -7.305 -1.002 9.219 1.00 92.25 197 LEU A CA 1
ATOM 1554 C C . LEU A 1 197 ? -5.786 -0.833 9.296 1.00 92.25 197 LEU A C 1
ATOM 1556 O O . LEU A 1 197 ? -5.228 -0.048 8.535 1.00 92.25 197 LEU A O 1
ATOM 1560 N N . LEU A 1 198 ? -5.123 -1.547 10.203 1.00 94.50 198 LEU A N 1
ATOM 1561 C CA . LEU A 1 198 ? -3.668 -1.512 10.327 1.00 94.50 198 LEU A CA 1
ATOM 1562 C C . LEU A 1 198 ? -2.972 -2.168 9.129 1.00 94.50 198 LEU A C 1
ATOM 1564 O O . LEU A 1 198 ? -1.967 -1.655 8.654 1.00 94.50 198 LEU A O 1
ATOM 1568 N N . GLU A 1 199 ? -3.520 -3.262 8.607 1.00 92.12 199 GLU A N 1
ATOM 1569 C CA . GLU A 1 199 ? -3.025 -3.905 7.386 1.00 92.12 199 GLU A CA 1
ATOM 1570 C C . GLU A 1 199 ? -3.191 -2.995 6.160 1.00 92.12 199 GLU A C 1
ATOM 1572 O O . GLU A 1 199 ? -2.254 -2.839 5.374 1.00 92.12 199 GLU A O 1
ATOM 1577 N N . ASP A 1 200 ? -4.352 -2.338 6.024 1.00 92.31 200 ASP A N 1
ATOM 1578 C CA . ASP A 1 200 ? -4.582 -1.342 4.972 1.00 92.31 200 ASP A CA 1
ATOM 1579 C C . ASP A 1 200 ? -3.574 -0.186 5.080 1.00 92.31 200 ASP A C 1
ATOM 1581 O O . ASP A 1 200 ? -3.016 0.239 4.066 1.00 92.31 200 ASP A O 1
ATOM 1585 N N . PHE A 1 201 ? -3.316 0.303 6.301 1.00 95.56 201 PHE A N 1
ATOM 1586 C CA . PHE A 1 201 ? -2.304 1.326 6.561 1.00 95.56 201 PHE A CA 1
ATOM 1587 C C . PHE A 1 201 ? -0.922 0.872 6.112 1.00 95.56 201 PHE A C 1
ATOM 1589 O O . PHE A 1 201 ? -0.279 1.573 5.339 1.00 95.56 201 PHE A O 1
ATOM 1596 N N . ASP A 1 202 ? -0.469 -0.288 6.588 1.00 94.50 202 ASP A N 1
ATOM 1597 C CA . ASP A 1 202 ? 0.875 -0.802 6.340 1.00 94.50 202 ASP A CA 1
ATOM 1598 C C . ASP A 1 202 ? 1.128 -0.995 4.838 1.00 94.50 202 ASP A C 1
ATOM 1600 O O . ASP A 1 202 ? 2.143 -0.539 4.310 1.00 94.50 202 ASP A O 1
ATOM 1604 N N . ALA A 1 203 ? 0.164 -1.565 4.108 1.00 90.06 203 ALA A N 1
ATOM 1605 C CA . ALA A 1 203 ? 0.255 -1.718 2.658 1.00 90.06 203 ALA A CA 1
ATOM 1606 C C . ALA A 1 203 ? 0.392 -0.364 1.933 1.00 90.06 203 ALA A C 1
ATOM 1608 O O . ALA A 1 203 ? 1.226 -0.194 1.035 1.00 90.06 203 ALA A O 1
ATOM 1609 N N . LEU A 1 204 ? -0.410 0.625 2.332 1.00 92.31 204 LEU A N 1
ATOM 1610 C CA . LEU A 1 204 ? -0.429 1.959 1.731 1.00 92.31 204 LEU A CA 1
ATOM 1611 C C . LEU A 1 204 ? 0.831 2.758 2.104 1.00 92.31 204 LEU A C 1
ATOM 1613 O O . LEU A 1 204 ? 1.432 3.414 1.251 1.00 92.31 204 LEU A O 1
ATOM 1617 N N . TYR A 1 205 ? 1.275 2.646 3.354 1.00 95.50 205 TYR A N 1
ATOM 1618 C CA . TYR A 1 205 ? 2.481 3.270 3.880 1.00 95.50 205 TYR A CA 1
ATOM 1619 C C . TYR A 1 205 ? 3.736 2.723 3.200 1.00 95.50 205 TYR A C 1
ATOM 1621 O O . TYR A 1 205 ? 4.514 3.502 2.649 1.00 95.50 205 TYR A O 1
ATOM 1629 N N . LYS A 1 206 ? 3.886 1.393 3.114 1.00 90.81 206 LYS A N 1
ATOM 1630 C CA . LYS A 1 206 ? 4.970 0.738 2.361 1.00 90.81 206 LYS A CA 1
ATOM 1631 C C . LYS A 1 206 ? 5.015 1.222 0.922 1.00 90.81 206 LYS A C 1
ATOM 1633 O O . LYS A 1 206 ? 6.090 1.500 0.391 1.00 90.81 206 LYS A O 1
ATOM 1638 N N . ARG A 1 207 ? 3.851 1.395 0.293 1.00 89.12 207 ARG A N 1
ATOM 1639 C CA . ARG A 1 207 ? 3.775 1.924 -1.067 1.00 89.12 207 ARG A CA 1
ATOM 1640 C C . ARG A 1 207 ? 4.262 3.371 -1.165 1.00 89.12 207 ARG A C 1
ATOM 1642 O O . ARG A 1 207 ? 5.000 3.691 -2.094 1.00 89.12 207 ARG A O 1
ATOM 1649 N N . ILE A 1 208 ? 3.892 4.235 -0.221 1.00 92.81 208 ILE A N 1
ATOM 1650 C CA . ILE A 1 208 ? 4.395 5.615 -0.146 1.00 92.81 208 ILE A CA 1
ATOM 1651 C C . ILE A 1 208 ? 5.913 5.631 0.059 1.00 92.81 208 ILE A C 1
ATOM 1653 O O . ILE A 1 208 ? 6.611 6.310 -0.690 1.00 92.81 208 ILE A O 1
ATOM 1657 N N . VAL A 1 209 ? 6.430 4.846 1.005 1.00 90.25 209 VAL A N 1
ATOM 1658 C CA . VAL A 1 209 ? 7.869 4.716 1.286 1.00 90.25 209 VAL A CA 1
ATOM 1659 C C . VAL A 1 209 ? 8.634 4.139 0.088 1.00 90.25 209 VAL A C 1
ATOM 1661 O O . VAL A 1 209 ? 9.792 4.475 -0.117 1.00 90.25 209 VAL A O 1
ATOM 1664 N N . CYS A 1 210 ? 8.002 3.331 -0.764 1.00 84.75 210 CYS A N 1
ATOM 1665 C CA . CYS A 1 210 ? 8.633 2.824 -1.986 1.00 84.75 210 CYS A CA 1
ATOM 1666 C C . CYS A 1 210 ? 8.647 3.830 -3.148 1.00 84.75 210 CYS A C 1
ATOM 1668 O O . CYS A 1 210 ? 9.525 3.740 -4.003 1.00 84.75 210 CYS A O 1
ATOM 1670 N N . VAL A 1 211 ? 7.658 4.728 -3.236 1.00 85.88 211 VAL A N 1
ATOM 1671 C CA . VAL A 1 211 ? 7.457 5.616 -4.400 1.00 85.88 211 VAL A CA 1
ATOM 1672 C C . VAL A 1 211 ? 7.966 7.030 -4.137 1.00 85.88 211 VAL A C 1
ATOM 1674 O O . VAL A 1 211 ? 8.619 7.628 -4.990 1.00 85.88 211 VAL A O 1
ATOM 1677 N N . PHE A 1 212 ? 7.678 7.592 -2.966 1.00 87.31 212 PHE A N 1
ATOM 1678 C CA . PHE A 1 212 ? 7.997 8.984 -2.668 1.00 87.31 212 PHE A CA 1
ATOM 1679 C C . PHE A 1 212 ? 9.512 9.252 -2.585 1.00 87.31 212 PHE A C 1
ATOM 1681 O O . PHE A 1 212 ? 9.960 10.260 -3.133 1.00 87.31 212 PHE A O 1
ATOM 1688 N N . PRO A 1 213 ? 10.360 8.361 -2.032 1.00 80.31 213 PRO A N 1
ATOM 1689 C CA . PRO A 1 213 ? 11.810 8.532 -2.108 1.00 80.31 213 PRO A CA 1
ATOM 1690 C C . PRO A 1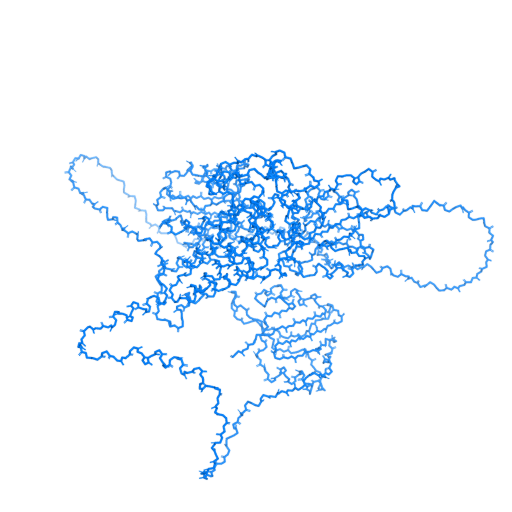 213 ? 12.371 8.524 -3.533 1.00 80.31 213 PRO A C 1
ATOM 1692 O O . PRO A 1 213 ? 13.426 9.115 -3.756 1.00 80.31 213 PRO A O 1
ATOM 1695 N N . CYS A 1 214 ? 11.671 7.936 -4.512 1.00 76.88 214 CYS A N 1
ATOM 1696 C CA . CYS A 1 214 ? 12.052 8.051 -5.922 1.00 76.88 214 CYS A CA 1
ATOM 1697 C C . CYS A 1 214 ? 11.856 9.474 -6.450 1.00 76.88 214 CYS A C 1
ATOM 1699 O O . CYS A 1 214 ? 12.624 9.928 -7.290 1.00 76.88 214 CYS A O 1
ATOM 1701 N N . VAL A 1 215 ? 10.879 10.208 -5.913 1.00 75.38 215 VAL A N 1
ATOM 1702 C CA . VAL A 1 215 ? 10.803 11.656 -6.119 1.00 75.38 215 VAL A CA 1
ATOM 1703 C C . VAL A 1 215 ? 11.985 12.334 -5.428 1.00 75.38 215 VAL A C 1
ATOM 1705 O O . VAL A 1 215 ? 12.536 13.276 -5.983 1.00 75.38 215 VAL A O 1
ATOM 1708 N N . ARG A 1 216 ? 12.414 11.814 -4.258 1.00 64.50 216 ARG A N 1
ATOM 1709 C CA . ARG A 1 216 ? 13.426 12.436 -3.395 1.00 64.50 216 ARG A CA 1
ATOM 1710 C C . ARG A 1 216 ? 14.870 12.397 -3.904 1.00 64.50 216 ARG A C 1
ATOM 1712 O O . ARG A 1 216 ? 15.576 13.401 -3.841 1.00 64.50 216 ARG A O 1
ATOM 1719 N N . MET A 1 217 ? 15.335 11.212 -4.288 1.00 57.72 217 MET A N 1
ATOM 1720 C CA . MET A 1 217 ? 16.768 10.890 -4.335 1.00 57.72 217 MET A CA 1
ATOM 1721 C C . MET A 1 217 ? 17.436 11.060 -5.699 1.00 57.72 217 MET A C 1
ATOM 1723 O O . MET A 1 217 ? 18.631 10.815 -5.817 1.00 57.72 217 MET A O 1
ATOM 1727 N N . MET A 1 218 ? 16.715 11.472 -6.740 1.00 57.88 218 MET A N 1
ATOM 1728 C CA . MET A 1 218 ? 17.246 11.373 -8.098 1.00 57.88 218 MET A CA 1
ATOM 1729 C C . MET A 1 218 ? 17.263 12.723 -8.782 1.00 57.88 218 MET A C 1
ATOM 1731 O O . MET A 1 218 ? 16.221 13.327 -9.005 1.00 57.88 218 MET A O 1
ATOM 1735 N N . GLY A 1 219 ? 18.468 13.199 -9.105 1.00 52.66 219 GLY A N 1
ATOM 1736 C CA . GLY A 1 219 ? 18.738 14.530 -9.660 1.00 52.66 219 GLY A CA 1
ATOM 1737 C C . GLY A 1 219 ? 18.091 14.841 -11.016 1.00 52.66 219 GLY A C 1
ATOM 1738 O O . GLY A 1 219 ? 18.314 15.923 -11.547 1.00 52.66 219 GLY A O 1
ATOM 1739 N N . SER A 1 220 ? 17.284 13.933 -11.568 1.00 61.38 220 SER A N 1
ATOM 1740 C CA . SER A 1 220 ? 16.535 14.136 -12.807 1.00 61.38 220 SER A CA 1
ATOM 1741 C C . SER A 1 220 ? 15.274 14.980 -12.541 1.00 61.38 220 SER A C 1
ATOM 1743 O O . SER A 1 220 ? 14.348 14.497 -11.880 1.00 61.38 220 SER A O 1
ATOM 1745 N N . PRO A 1 221 ? 15.180 16.218 -13.066 1.00 65.44 221 PRO A N 1
ATOM 1746 C CA . PRO A 1 221 ? 14.080 17.149 -12.776 1.00 65.44 221 PRO A CA 1
ATOM 1747 C C . PRO A 1 221 ? 12.706 16.666 -13.268 1.00 65.44 221 PRO A C 1
ATOM 1749 O O . PRO A 1 221 ? 11.674 17.181 -12.841 1.00 65.44 221 PRO A O 1
ATOM 1752 N N . HIS A 1 222 ? 12.663 15.666 -14.148 1.00 71.31 222 HIS A N 1
ATOM 1753 C CA . HIS A 1 222 ? 11.432 15.107 -14.707 1.00 71.31 222 HIS A CA 1
ATOM 1754 C C . HIS A 1 222 ? 10.844 13.921 -13.938 1.00 71.31 222 HIS A C 1
ATOM 1756 O O . HIS A 1 222 ? 9.672 13.602 -14.135 1.00 71.31 222 HIS A O 1
ATOM 1762 N N . ILE A 1 223 ? 11.599 13.264 -13.054 1.00 73.19 223 ILE A N 1
ATOM 1763 C CA . ILE A 1 223 ? 11.059 12.164 -12.232 1.00 73.19 223 ILE A CA 1
ATOM 1764 C C . ILE A 1 223 ? 9.899 12.642 -11.340 1.00 73.19 223 ILE A C 1
ATOM 1766 O O . ILE A 1 223 ? 8.858 11.979 -11.335 1.00 73.19 223 ILE A O 1
ATOM 1770 N N . PRO A 1 224 ? 10.004 13.795 -10.642 1.00 76.19 224 PRO A N 1
ATOM 1771 C CA . PRO A 1 224 ? 8.883 14.352 -9.893 1.00 76.19 224 PRO A CA 1
ATOM 1772 C C . PRO A 1 224 ? 7.644 14.557 -10.762 1.00 76.19 224 PRO A C 1
ATOM 1774 O O . PRO A 1 224 ? 6.549 14.206 -10.340 1.00 76.19 224 PRO A O 1
ATOM 1777 N N . VAL A 1 225 ? 7.822 15.050 -11.993 1.00 77.38 225 VAL A N 1
ATOM 1778 C CA . VAL A 1 225 ? 6.730 15.269 -12.953 1.00 77.38 225 VAL A CA 1
ATOM 1779 C C . VAL A 1 225 ? 6.017 13.960 -13.286 1.00 77.38 225 VAL A C 1
ATOM 1781 O O . VAL A 1 225 ? 4.792 13.891 -13.227 1.00 77.38 225 VAL A O 1
ATOM 1784 N N . ALA A 1 226 ? 6.779 12.912 -13.594 1.00 77.56 226 ALA A N 1
ATOM 1785 C CA . ALA A 1 226 ? 6.233 11.623 -13.998 1.00 77.56 226 ALA A CA 1
ATOM 1786 C C . ALA A 1 226 ? 5.536 10.879 -12.843 1.00 77.56 226 ALA A C 1
ATOM 1788 O O . ALA A 1 226 ? 4.549 10.176 -13.057 1.00 77.56 226 ALA A O 1
ATOM 1789 N N . LEU A 1 227 ? 6.034 11.033 -11.612 1.00 84.12 227 LEU A N 1
ATOM 1790 C CA . LEU A 1 227 ? 5.486 10.369 -10.426 1.00 84.12 227 LEU A CA 1
ATOM 1791 C C . LEU A 1 227 ? 4.365 11.154 -9.740 1.00 84.12 227 LEU A C 1
ATOM 1793 O O . LEU A 1 227 ? 3.606 10.559 -8.972 1.00 84.12 227 LEU A O 1
ATOM 1797 N N . LEU A 1 228 ? 4.217 12.452 -10.020 1.00 84.62 228 LEU A N 1
ATOM 1798 C CA . LEU A 1 228 ? 3.243 13.316 -9.354 1.00 84.62 228 LEU A CA 1
ATOM 1799 C C . LEU A 1 228 ? 1.805 12.753 -9.357 1.00 84.62 228 LEU A C 1
ATOM 1801 O O . LEU A 1 228 ? 1.195 12.740 -8.287 1.00 84.62 228 LEU A O 1
ATOM 1805 N N . PRO A 1 229 ? 1.255 12.207 -10.464 1.00 85.75 229 PRO A N 1
ATOM 1806 C CA . PRO A 1 229 ? -0.094 11.633 -10.449 1.00 85.75 229 PRO A CA 1
ATOM 1807 C C . PRO A 1 229 ? -0.246 10.468 -9.456 1.00 85.75 229 PRO A C 1
ATOM 1809 O O . PRO A 1 229 ? -1.275 10.326 -8.791 1.00 85.75 229 PRO A O 1
ATOM 1812 N N . ILE A 1 230 ? 0.794 9.640 -9.321 1.00 87.50 230 ILE A N 1
ATOM 1813 C CA . ILE A 1 230 ? 0.818 8.491 -8.406 1.00 87.50 230 ILE A CA 1
ATOM 1814 C C . ILE A 1 230 ? 0.907 8.981 -6.965 1.00 87.50 230 ILE A C 1
ATOM 1816 O O . ILE A 1 230 ? 0.170 8.511 -6.103 1.00 87.50 230 ILE A O 1
ATOM 1820 N N . VAL A 1 231 ? 1.786 9.949 -6.715 1.00 89.69 231 VAL A N 1
ATOM 1821 C CA . VAL A 1 231 ? 2.006 10.563 -5.402 1.00 89.69 231 VAL A CA 1
ATOM 1822 C C . VAL A 1 231 ? 0.730 11.232 -4.892 1.00 89.69 231 VAL A C 1
ATOM 1824 O O . VAL A 1 231 ? 0.328 10.988 -3.757 1.00 89.69 231 VAL A O 1
ATOM 1827 N N . ILE A 1 232 ? 0.037 11.989 -5.747 1.00 90.50 232 ILE A N 1
ATOM 1828 C CA . ILE A 1 232 ? -1.264 12.597 -5.436 1.00 90.50 232 ILE A CA 1
ATOM 1829 C C . ILE A 1 232 ? -2.289 11.517 -5.072 1.00 90.50 232 ILE A C 1
ATOM 1831 O O . ILE A 1 232 ? -2.982 11.626 -4.060 1.00 90.50 232 ILE A O 1
ATOM 1835 N N . LYS A 1 233 ? -2.369 10.439 -5.859 1.00 89.88 233 LYS A N 1
ATOM 1836 C CA . LYS A 1 233 ? -3.277 9.320 -5.575 1.00 89.88 233 LYS A CA 1
ATOM 1837 C C . LYS A 1 233 ? -2.967 8.656 -4.230 1.00 89.88 233 LYS A C 1
ATOM 1839 O O . LYS A 1 233 ? -3.893 8.326 -3.495 1.00 89.88 233 LYS A O 1
ATOM 1844 N N . LEU A 1 234 ? -1.691 8.456 -3.903 1.00 92.75 234 LEU A N 1
ATOM 1845 C CA . LEU A 1 234 ? -1.273 7.865 -2.630 1.00 92.75 234 LEU A CA 1
ATOM 1846 C C . LEU A 1 234 ? -1.568 8.783 -1.440 1.00 92.75 234 LEU A C 1
ATOM 1848 O O . LEU A 1 234 ? -2.055 8.294 -0.425 1.00 92.75 234 LEU A O 1
ATOM 1852 N N . TYR A 1 235 ? -1.349 10.094 -1.579 1.00 94.31 235 TYR A N 1
ATOM 1853 C CA . TYR A 1 235 ? -1.733 11.080 -0.567 1.00 94.31 235 TYR A CA 1
ATOM 1854 C C . TYR A 1 235 ? -3.222 10.984 -0.241 1.00 94.31 235 TYR A C 1
ATOM 1856 O O . TYR A 1 235 ? -3.600 10.845 0.919 1.00 94.31 235 TYR A O 1
ATOM 1864 N N . TYR A 1 236 ? -4.067 11.002 -1.272 1.00 92.81 236 TYR A N 1
ATOM 1865 C CA . TYR A 1 236 ? -5.513 10.949 -1.095 1.00 92.81 236 TYR A CA 1
ATOM 1866 C C . TYR A 1 236 ? -5.986 9.636 -0.480 1.00 92.81 236 TYR A C 1
ATOM 1868 O O . TYR A 1 236 ? -6.831 9.665 0.407 1.00 92.81 236 TYR A O 1
ATOM 1876 N N . LYS A 1 237 ? -5.401 8.505 -0.883 1.00 92.00 237 LYS A N 1
ATOM 1877 C CA . LYS A 1 237 ? -5.687 7.216 -0.248 1.00 92.00 237 LYS A CA 1
ATOM 1878 C C . LYS A 1 237 ? -5.279 7.198 1.229 1.00 92.00 237 LYS A C 1
ATOM 1880 O O . LYS A 1 237 ? -6.010 6.657 2.048 1.00 92.00 237 LYS A O 1
ATOM 1885 N N . MET A 1 238 ? -4.133 7.785 1.583 1.00 95.38 238 MET A N 1
ATOM 1886 C CA . MET A 1 238 ? -3.707 7.869 2.984 1.00 95.38 238 MET A CA 1
ATOM 1887 C C . MET A 1 238 ? -4.632 8.785 3.797 1.00 95.38 238 MET A C 1
ATOM 1889 O O . MET A 1 238 ? -4.999 8.453 4.918 1.00 95.38 238 MET A O 1
ATOM 1893 N N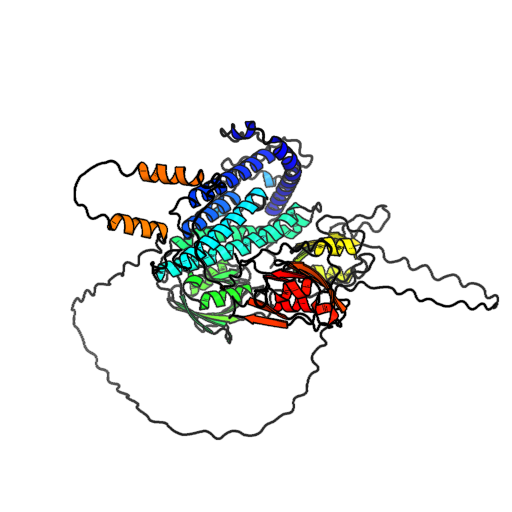 . ALA A 1 239 ? -5.061 9.909 3.219 1.00 93.12 239 ALA A N 1
ATOM 1894 C CA . ALA A 1 239 ? -6.031 10.808 3.839 1.00 93.12 239 ALA A CA 1
ATOM 1895 C C . ALA A 1 239 ? -7.403 10.136 4.046 1.00 93.12 239 ALA A C 1
ATOM 1897 O O . ALA A 1 239 ? -8.035 10.316 5.083 1.00 93.12 239 ALA A O 1
ATOM 1898 N N . GLU A 1 240 ? -7.856 9.333 3.082 1.00 90.38 240 GLU A N 1
ATOM 1899 C CA . GLU A 1 240 ? -9.065 8.509 3.207 1.00 90.38 240 GLU A CA 1
ATOM 1900 C C . GLU A 1 240 ? -8.923 7.451 4.293 1.00 90.38 240 GLU A C 1
ATOM 1902 O O . GLU A 1 240 ? -9.844 7.286 5.084 1.00 90.38 240 GLU A O 1
ATOM 1907 N N . TRP A 1 241 ? -7.766 6.792 4.387 1.00 93.56 241 TRP A N 1
ATOM 1908 C CA . TRP A 1 241 ? -7.495 5.839 5.458 1.00 93.56 241 TRP A CA 1
ATOM 1909 C C . TRP A 1 241 ? -7.579 6.490 6.844 1.00 93.56 241 TRP A C 1
ATOM 1911 O O . TRP A 1 241 ? -8.194 5.912 7.735 1.00 93.56 241 TRP A O 1
ATOM 1921 N N . VAL A 1 242 ? -7.019 7.695 7.026 1.00 92.56 242 VAL A N 1
ATOM 1922 C CA . VAL A 1 242 ? -7.136 8.445 8.292 1.00 92.56 242 VAL A CA 1
ATOM 1923 C C . VAL A 1 242 ? -8.610 8.632 8.660 1.00 92.56 242 VAL A C 1
ATOM 1925 O O . VAL A 1 242 ? -9.008 8.333 9.782 1.00 92.56 242 VAL A O 1
ATOM 1928 N N . ARG A 1 243 ? -9.442 9.044 7.699 1.00 87.75 243 ARG A N 1
ATOM 1929 C CA . ARG A 1 243 ? -10.880 9.248 7.926 1.00 87.75 243 ARG A CA 1
ATOM 1930 C C . ARG A 1 243 ? -11.624 7.949 8.193 1.00 87.75 243 ARG A C 1
ATOM 1932 O O . ARG A 1 243 ? -12.445 7.896 9.100 1.00 87.75 243 ARG A O 1
ATOM 1939 N N . ASP A 1 244 ? -11.335 6.895 7.437 1.00 85.06 244 ASP A N 1
ATOM 1940 C CA . ASP A 1 244 ? -11.907 5.570 7.672 1.00 85.06 244 ASP A CA 1
ATOM 1941 C C . ASP A 1 244 ? -11.522 5.069 9.073 1.00 85.06 244 ASP A C 1
ATOM 1943 O O . ASP A 1 244 ? -12.358 4.503 9.784 1.00 85.06 244 ASP A O 1
ATOM 1947 N N . ALA A 1 245 ? -10.285 5.318 9.512 1.00 87.88 245 ALA A N 1
ATOM 1948 C CA . ALA A 1 245 ? -9.827 4.990 10.852 1.00 87.88 245 ALA A CA 1
ATOM 1949 C C . ALA A 1 245 ? -10.586 5.784 11.922 1.00 87.88 245 ALA A C 1
ATOM 1951 O O . ALA A 1 245 ? -10.993 5.170 12.901 1.00 87.88 245 ALA A O 1
ATOM 1952 N N . GLU A 1 246 ? -10.849 7.077 11.733 1.00 84.94 246 GLU A N 1
ATOM 1953 C CA . GLU A 1 246 ? -11.627 7.909 12.664 1.00 84.94 246 GLU A CA 1
ATOM 1954 C C . GLU A 1 246 ? -13.117 7.486 12.706 1.00 84.94 246 GLU A C 1
ATOM 1956 O O . GLU A 1 246 ? -13.641 7.139 13.766 1.00 84.94 246 GLU A O 1
ATOM 1961 N N . VAL A 1 247 ? -13.782 7.387 11.548 1.00 80.12 247 VAL A N 1
ATOM 1962 C CA . VAL A 1 247 ? -15.240 7.163 11.421 1.00 80.12 247 VAL A CA 1
ATOM 1963 C C . VAL A 1 247 ? -15.676 5.744 11.793 1.00 80.12 247 VAL A C 1
ATOM 1965 O O . VAL A 1 247 ? -16.774 5.545 12.317 1.00 80.12 247 VAL A O 1
ATOM 1968 N N . THR A 1 248 ? -14.829 4.729 11.578 1.00 70.38 248 THR A N 1
ATOM 1969 C CA . THR A 1 248 ? -15.162 3.326 11.913 1.00 70.38 248 THR A CA 1
ATOM 1970 C C . THR A 1 248 ? -15.470 3.130 13.412 1.00 70.38 248 THR A C 1
ATOM 1972 O O . THR A 1 248 ? -16.044 2.114 13.792 1.00 70.38 248 THR A O 1
ATOM 1975 N N . GLY A 1 249 ? -15.129 4.096 14.280 1.00 63.16 249 GLY A N 1
ATOM 1976 C CA . GLY A 1 249 ? -15.492 4.065 15.701 1.00 63.16 249 GLY A CA 1
ATOM 1977 C C . GLY A 1 249 ? -16.938 4.475 16.006 1.00 63.16 249 GLY A C 1
ATOM 1978 O O . GLY A 1 249 ? -17.461 4.080 17.042 1.00 63.16 249 GLY A O 1
ATOM 1979 N N . GLU A 1 250 ? -17.586 5.245 15.129 1.00 63.38 250 GLU A N 1
ATOM 1980 C CA . GLU A 1 250 ? -18.880 5.885 15.420 1.00 63.38 250 GLU A CA 1
ATOM 1981 C C . GLU A 1 250 ? -20.083 5.106 14.874 1.00 63.38 250 GLU A C 1
ATOM 1983 O O . GLU A 1 250 ? -21.187 5.161 15.419 1.00 63.38 250 GLU A O 1
ATOM 1988 N N . LEU A 1 251 ? -19.887 4.375 13.775 1.00 59.22 251 LEU A N 1
ATOM 1989 C CA . LEU A 1 251 ? -20.964 3.675 13.083 1.00 59.22 251 LEU A CA 1
ATOM 1990 C C . LEU A 1 251 ? -21.229 2.312 13.739 1.00 59.22 251 LEU A C 1
ATOM 1992 O O . LEU A 1 251 ? -20.467 1.362 13.597 1.00 59.22 251 LEU A O 1
ATOM 1996 N N . ASN A 1 252 ? -22.363 2.196 14.430 1.00 62.78 252 ASN A N 1
ATOM 1997 C CA . ASN A 1 252 ? -22.755 0.961 15.127 1.00 62.78 252 ASN A CA 1
ATOM 1998 C C . ASN A 1 252 ? -23.324 -0.118 14.195 1.00 62.78 252 ASN A C 1
ATOM 2000 O O . ASN A 1 252 ? -23.487 -1.269 14.595 1.00 62.78 252 ASN A O 1
ATOM 2004 N N . SER A 1 253 ? -23.638 0.237 12.948 1.00 70.19 253 SER A N 1
ATOM 2005 C CA . SER A 1 253 ? -24.234 -0.682 11.986 1.00 70.19 253 SER A CA 1
ATOM 2006 C C . SER A 1 253 ? -23.585 -0.540 10.615 1.00 70.19 253 SER A C 1
ATOM 2008 O O . SER A 1 253 ? -23.394 0.554 10.093 1.00 70.19 253 SER A O 1
ATOM 2010 N N . PHE A 1 254 ? -23.247 -1.686 10.029 1.00 75.69 254 PHE A N 1
ATOM 2011 C CA . PHE A 1 254 ? -22.651 -1.788 8.704 1.00 75.69 254 PHE A CA 1
ATOM 2012 C C . PHE A 1 254 ? -23.389 -2.831 7.882 1.00 75.69 254 PHE A C 1
ATOM 2014 O O . PHE A 1 254 ? -24.015 -3.753 8.418 1.00 75.69 254 PHE A O 1
ATOM 2021 N N . ALA A 1 255 ? -23.291 -2.705 6.562 1.00 85.31 255 ALA A N 1
ATOM 2022 C CA . ALA A 1 255 ? -23.722 -3.773 5.683 1.00 85.31 255 ALA A CA 1
ATOM 2023 C C . ALA A 1 255 ? -22.911 -5.050 5.961 1.00 85.31 255 ALA A C 1
ATOM 2025 O O . ALA A 1 255 ? -21.706 -5.016 6.196 1.00 85.31 255 ALA A O 1
ATOM 2026 N N . GLN A 1 256 ? -23.577 -6.196 5.916 1.00 87.38 256 GLN A N 1
ATOM 2027 C CA . GLN A 1 256 ? -22.970 -7.510 6.077 1.00 87.38 256 GLN A CA 1
ATOM 2028 C C . GLN A 1 256 ? -23.178 -8.329 4.812 1.00 87.38 256 GLN A C 1
ATOM 2030 O O . GLN A 1 256 ? -24.262 -8.334 4.221 1.00 87.38 256 GLN A O 1
ATOM 2035 N N . ILE A 1 257 ? -22.146 -9.069 4.410 1.00 89.44 257 ILE A N 1
ATOM 2036 C CA . ILE A 1 257 ? -22.255 -10.024 3.309 1.00 89.44 257 ILE A CA 1
ATOM 2037 C C . ILE A 1 257 ? -22.844 -11.326 3.842 1.00 89.44 257 ILE A C 1
ATOM 2039 O O . ILE A 1 257 ? -22.212 -12.031 4.627 1.00 89.44 257 ILE A O 1
ATOM 2043 N N . THR A 1 258 ? -24.054 -11.634 3.380 1.00 90.06 258 THR A N 1
ATOM 2044 C CA . THR A 1 258 ? -24.818 -12.833 3.757 1.00 90.06 258 THR A CA 1
ATOM 2045 C C . THR A 1 258 ? -24.490 -14.030 2.873 1.00 90.06 258 THR A C 1
ATOM 2047 O O . THR A 1 258 ? -24.481 -15.164 3.340 1.00 90.06 258 THR A O 1
ATOM 2050 N N . VAL A 1 259 ? -24.218 -13.795 1.586 1.00 90.12 259 VAL A N 1
ATOM 2051 C CA . VAL A 1 259 ? -23.892 -14.849 0.621 1.00 90.12 259 VAL A CA 1
ATOM 2052 C C . VAL A 1 259 ? -22.802 -14.349 -0.305 1.00 90.12 259 VAL A C 1
ATOM 2054 O O . VAL A 1 259 ? -22.922 -13.266 -0.873 1.00 90.12 259 VAL A O 1
ATOM 2057 N N . PHE A 1 260 ? -21.781 -15.172 -0.521 1.00 92.62 260 PHE A N 1
ATOM 2058 C CA . PHE A 1 260 ? -20.766 -14.931 -1.535 1.00 92.62 260 PHE A CA 1
ATOM 2059 C C . PHE A 1 260 ? -20.472 -16.208 -2.317 1.00 92.62 260 PHE A C 1
ATOM 2061 O O . PHE A 1 260 ? -20.203 -17.261 -1.742 1.00 92.62 260 PHE A O 1
ATOM 2068 N N . LYS A 1 261 ? -20.529 -16.120 -3.647 1.00 91.38 261 LYS A N 1
ATOM 2069 C CA . LYS A 1 261 ? -20.205 -17.222 -4.559 1.00 91.38 261 LYS A CA 1
ATOM 2070 C C . LYS A 1 261 ? -19.018 -16.825 -5.428 1.00 91.38 261 LYS A C 1
ATOM 2072 O O . LYS A 1 261 ? -19.210 -16.309 -6.526 1.00 91.38 261 LYS A O 1
ATOM 2077 N N . LYS A 1 262 ? -17.804 -17.146 -4.965 1.00 86.88 262 LYS A N 1
ATOM 2078 C CA . LYS A 1 262 ? -16.525 -16.809 -5.623 1.00 86.88 262 LYS A CA 1
ATOM 2079 C C . LYS A 1 262 ? -16.504 -17.117 -7.126 1.00 86.88 262 LYS A C 1
ATOM 2081 O O . LYS A 1 262 ? -16.146 -16.253 -7.910 1.00 86.88 262 LYS A O 1
ATOM 2086 N N . LYS A 1 263 ? -16.962 -18.308 -7.535 1.00 86.25 263 LYS A N 1
ATOM 2087 C CA . LYS A 1 263 ? -16.969 -18.739 -8.951 1.00 86.25 263 LYS A CA 1
ATOM 2088 C C . LYS A 1 263 ? -17.862 -17.896 -9.869 1.00 86.25 263 LYS A C 1
ATOM 2090 O O . LYS A 1 263 ? -17.623 -17.871 -11.064 1.00 86.25 263 LYS A O 1
ATOM 2095 N N . LYS A 1 264 ? -18.913 -17.276 -9.327 1.00 87.69 264 LYS A N 1
ATOM 2096 C CA . LYS A 1 264 ? -19.852 -16.435 -10.086 1.00 87.69 264 LYS A CA 1
ATOM 2097 C C . LYS A 1 264 ? -19.652 -14.942 -9.811 1.00 87.69 264 LYS A C 1
ATOM 2099 O O . LYS A 1 264 ? -20.463 -14.157 -10.275 1.00 87.69 264 LYS A O 1
ATOM 2104 N N . LEU A 1 265 ? -18.668 -14.586 -8.973 1.00 90.94 265 LEU A N 1
ATOM 2105 C CA . LEU A 1 265 ? -18.474 -13.233 -8.436 1.00 90.94 265 LEU A CA 1
ATOM 2106 C C . LEU A 1 265 ? -19.794 -12.583 -7.975 1.00 90.94 265 LEU A C 1
ATOM 2108 O O . LEU A 1 265 ? -20.056 -11.404 -8.195 1.00 90.94 265 LEU A O 1
ATOM 2112 N N . PHE A 1 266 ? -20.636 -13.391 -7.328 1.00 93.88 266 PHE A N 1
ATOM 2113 C CA . PHE A 1 266 ? -21.968 -12.995 -6.890 1.00 93.88 266 PHE A CA 1
ATOM 2114 C C . PHE A 1 266 ? -21.989 -12.757 -5.382 1.00 93.88 266 PHE A C 1
ATOM 2116 O O . PHE A 1 266 ? -21.576 -13.631 -4.610 1.00 93.88 266 PHE A O 1
ATOM 2123 N N . VAL A 1 267 ? -22.512 -11.607 -4.965 1.00 94.31 267 VAL A N 1
ATOM 2124 C CA . VAL A 1 267 ? -22.560 -11.152 -3.571 1.00 94.31 267 VAL A CA 1
ATOM 2125 C C . VAL A 1 267 ? -23.997 -10.789 -3.202 1.00 94.31 267 VAL A C 1
ATOM 2127 O O . VAL A 1 267 ? -24.678 -10.103 -3.957 1.00 94.31 267 VAL A O 1
ATOM 2130 N N . LYS A 1 268 ? -24.458 -11.202 -2.016 1.00 94.19 268 LYS A N 1
ATOM 2131 C CA . LYS A 1 268 ? -25.659 -10.649 -1.372 1.00 94.19 268 LYS A CA 1
ATOM 2132 C C . LYS A 1 268 ? -25.288 -9.952 -0.075 1.00 94.19 268 LYS A C 1
ATOM 2134 O O . LYS A 1 268 ? -24.746 -10.581 0.836 1.00 94.19 268 LYS A O 1
ATOM 2139 N N . MET A 1 269 ? -25.649 -8.685 0.032 1.00 94.56 269 MET A N 1
ATOM 2140 C CA . MET A 1 269 ? -25.426 -7.841 1.196 1.00 94.56 269 MET A CA 1
ATOM 2141 C C . MET A 1 269 ? -26.756 -7.506 1.871 1.00 94.56 269 MET A C 1
ATOM 2143 O O . MET A 1 269 ? -27.802 -7.441 1.223 1.00 94.56 269 MET A O 1
ATOM 2147 N N . ARG A 1 270 ? -26.715 -7.285 3.183 1.00 91.75 270 ARG A N 1
ATOM 2148 C CA . ARG A 1 270 ? -27.840 -6.791 3.978 1.00 91.75 270 ARG A CA 1
ATOM 2149 C C . ARG A 1 270 ? -27.350 -5.686 4.900 1.00 91.75 270 ARG A C 1
ATOM 2151 O O . ARG A 1 270 ? -26.320 -5.864 5.538 1.00 91.75 270 ARG A O 1
ATOM 2158 N N . ARG A 1 271 ? -28.099 -4.595 5.011 1.00 90.31 271 ARG A N 1
ATOM 2159 C CA . ARG A 1 271 ? -27.872 -3.536 6.005 1.00 90.31 271 ARG A CA 1
ATOM 2160 C C . ARG A 1 271 ? -29.033 -3.477 6.994 1.00 90.31 271 ARG A C 1
ATOM 2162 O O . ARG A 1 271 ? -30.157 -3.838 6.642 1.00 90.31 271 ARG A O 1
ATOM 2169 N N . GLY A 1 272 ? -28.728 -3.116 8.241 1.00 83.31 272 GLY A N 1
ATOM 2170 C CA . GLY A 1 272 ? -29.729 -2.955 9.300 1.00 83.31 272 GLY A CA 1
ATOM 2171 C C . GLY A 1 272 ? -30.566 -1.695 9.091 1.00 83.31 272 GLY A C 1
ATOM 2172 O O . GLY A 1 272 ? -31.791 -1.768 9.082 1.00 83.31 272 GLY A O 1
ATOM 2173 N N . ASP A 1 273 ? -29.888 -0.578 8.828 1.00 84.56 273 ASP A N 1
ATOM 2174 C CA . ASP A 1 273 ? -30.487 0.718 8.512 1.00 84.56 273 ASP A CA 1
ATOM 2175 C C . ASP A 1 273 ? -30.270 1.066 7.027 1.00 84.56 273 ASP A C 1
ATOM 2177 O O . ASP A 1 273 ? -29.222 0.775 6.443 1.00 84.56 273 ASP A O 1
ATOM 2181 N N . LYS A 1 274 ? -31.281 1.681 6.409 1.00 84.19 274 LYS A N 1
ATOM 2182 C CA . LYS A 1 274 ? -31.270 2.173 5.026 1.00 84.19 274 LYS A CA 1
ATOM 2183 C C . LYS A 1 274 ? -30.337 3.372 4.829 1.00 84.19 274 LYS A C 1
ATOM 2185 O O . LYS A 1 274 ? -29.913 3.628 3.708 1.00 84.19 274 LYS A O 1
ATOM 2190 N N . ASN A 1 275 ? -29.982 4.084 5.894 1.00 83.62 275 ASN A N 1
ATOM 2191 C CA . ASN A 1 275 ? -29.045 5.208 5.804 1.00 83.62 275 ASN A CA 1
ATOM 2192 C C . ASN A 1 275 ? -27.576 4.761 5.792 1.00 83.62 275 ASN A C 1
ATOM 2194 O O . ASN A 1 275 ? -26.684 5.539 5.461 1.00 83.62 275 ASN A O 1
ATOM 2198 N N . VAL A 1 276 ? -27.306 3.499 6.134 1.00 83.69 276 VAL A N 1
ATOM 2199 C CA . VAL A 1 276 ? -25.943 2.976 6.235 1.00 83.69 276 VAL A CA 1
ATOM 2200 C C . VAL A 1 276 ? -25.387 2.680 4.840 1.00 83.69 276 VAL A C 1
ATOM 2202 O O . VAL A 1 276 ? -26.042 1.979 4.054 1.00 83.69 276 VAL A O 1
ATOM 2205 N N . PRO A 1 277 ? -24.171 3.153 4.511 1.00 86.56 277 PRO A N 1
ATOM 2206 C CA . PRO A 1 277 ? -23.547 2.856 3.232 1.00 86.56 277 PRO A CA 1
ATOM 2207 C C . PRO A 1 277 ? -23.225 1.362 3.106 1.00 86.56 277 PRO A C 1
ATOM 2209 O O . PRO A 1 277 ? -22.902 0.677 4.077 1.00 86.56 277 PRO A O 1
ATOM 2212 N N . TRP A 1 278 ? -23.236 0.848 1.876 1.00 89.62 278 TRP A N 1
ATOM 2213 C CA . TRP A 1 278 ? -22.882 -0.550 1.598 1.00 89.62 278 TRP A CA 1
ATOM 2214 C C . TRP A 1 278 ? -21.410 -0.884 1.883 1.00 89.62 278 TRP A C 1
ATOM 2216 O O . TRP A 1 278 ? -21.058 -2.059 1.944 1.00 89.62 278 TRP A O 1
ATOM 2226 N N . GLY A 1 279 ? -20.552 0.128 2.052 1.00 88.81 279 GLY A N 1
ATOM 2227 C CA . GLY A 1 279 ? -19.124 -0.041 2.327 1.00 88.81 279 GLY A CA 1
ATOM 2228 C C . GLY A 1 279 ? -18.321 -0.566 1.134 1.00 88.81 279 GLY A C 1
ATOM 2229 O O . GLY A 1 279 ? -17.309 -1.233 1.328 1.00 88.81 279 GLY A O 1
ATOM 2230 N N . LEU A 1 280 ? -18.770 -0.290 -0.092 1.00 91.69 280 LEU A N 1
ATOM 2231 C CA . LEU A 1 280 ? -18.024 -0.553 -1.323 1.00 91.69 280 LEU A CA 1
ATOM 2232 C C . LEU A 1 280 ? -17.375 0.747 -1.800 1.00 91.69 280 LEU A C 1
ATOM 2234 O O . LEU A 1 280 ? -18.055 1.765 -1.905 1.00 91.69 280 LEU A O 1
ATOM 2238 N N . GLN A 1 281 ? -16.079 0.705 -2.091 1.00 89.81 281 GLN A N 1
ATOM 2239 C CA . GLN A 1 281 ? -15.313 1.839 -2.601 1.00 89.81 281 GLN A CA 1
ATOM 2240 C C . GLN A 1 281 ? -15.013 1.642 -4.086 1.00 89.81 281 GLN A C 1
ATOM 2242 O O . GLN A 1 281 ? -14.552 0.578 -4.519 1.00 89.81 281 GLN A O 1
ATOM 2247 N N . PHE A 1 282 ? -15.269 2.695 -4.859 1.00 90.38 282 PHE A N 1
ATOM 2248 C CA . PHE A 1 282 ? -15.123 2.710 -6.308 1.00 90.38 282 PHE A CA 1
ATOM 2249 C C . PHE A 1 282 ? -13.883 3.495 -6.743 1.00 90.38 282 PHE A C 1
ATOM 2251 O O . PHE A 1 282 ? -13.450 4.416 -6.056 1.00 90.38 282 PHE A O 1
ATOM 2258 N N . ASN A 1 283 ? -13.321 3.154 -7.901 1.00 86.94 283 ASN A N 1
ATOM 2259 C CA . ASN A 1 283 ? -12.339 3.994 -8.590 1.00 86.94 283 ASN A CA 1
ATOM 2260 C C . ASN A 1 283 ? -13.001 4.925 -9.619 1.00 86.94 283 ASN A C 1
ATOM 2262 O O . ASN A 1 283 ? -14.205 4.857 -9.860 1.00 86.94 283 ASN A O 1
ATOM 2266 N N . ASP A 1 284 ? -12.190 5.752 -10.282 1.00 83.19 284 ASP A N 1
ATOM 2267 C CA . ASP A 1 284 ? -12.631 6.676 -11.340 1.00 83.19 284 ASP A CA 1
ATOM 2268 C C . ASP A 1 284 ? -12.994 5.993 -12.676 1.00 83.19 284 ASP A C 1
ATOM 2270 O O . ASP A 1 284 ? -13.208 6.659 -13.686 1.00 83.19 284 ASP A O 1
ATOM 2274 N N . GLU A 1 285 ? -13.052 4.659 -12.700 1.00 84.81 285 GLU A N 1
ATOM 2275 C CA . GLU A 1 285 ? -13.600 3.868 -13.808 1.00 84.81 285 GLU A CA 1
ATOM 2276 C C . GLU A 1 285 ? -14.952 3.225 -13.434 1.00 84.81 285 GLU A C 1
ATOM 2278 O O . GLU A 1 285 ? -15.492 2.438 -14.216 1.00 84.81 285 GLU A O 1
ATOM 2283 N N . GLY A 1 286 ? -15.483 3.536 -12.244 1.00 87.06 286 GLY A N 1
ATOM 2284 C CA . GLY A 1 286 ? -16.728 2.996 -11.699 1.00 87.06 286 GLY A CA 1
ATOM 2285 C C . GLY A 1 286 ? -16.628 1.543 -11.232 1.00 87.06 286 GLY A C 1
ATOM 2286 O O . GLY A 1 286 ? -17.637 0.845 -11.142 1.00 87.06 286 GLY A O 1
ATOM 2287 N N . ARG A 1 287 ? -15.416 1.059 -10.948 1.00 90.62 287 ARG A N 1
ATOM 2288 C CA . ARG A 1 287 ? -15.154 -0.322 -10.520 1.00 90.62 287 ARG A CA 1
ATOM 2289 C C . ARG A 1 287 ? -14.901 -0.399 -9.030 1.00 90.62 287 ARG A C 1
ATOM 2291 O O . ARG A 1 287 ? -14.289 0.499 -8.458 1.00 90.62 287 ARG A O 1
ATOM 2298 N N . VAL A 1 288 ? -15.317 -1.502 -8.421 1.00 91.62 288 VAL A N 1
ATOM 2299 C CA . VAL A 1 288 ? -15.099 -1.777 -7.001 1.00 91.62 288 VAL A CA 1
ATOM 2300 C C . VAL A 1 288 ? -13.635 -2.143 -6.790 1.00 91.62 288 VAL A C 1
ATOM 2302 O O . VAL A 1 288 ? -13.169 -3.172 -7.281 1.00 91.62 288 VAL A O 1
ATOM 2305 N N . VAL A 1 289 ? -12.912 -1.303 -6.057 1.00 88.56 289 VAL A N 1
ATOM 2306 C CA . VAL A 1 289 ? -11.489 -1.510 -5.744 1.00 88.56 289 VAL A CA 1
ATOM 2307 C C . VAL A 1 289 ? -11.264 -1.971 -4.316 1.00 88.56 289 VAL A C 1
ATOM 2309 O O . VAL A 1 289 ? -10.285 -2.659 -4.043 1.00 88.56 289 VAL A O 1
ATOM 2312 N N . GLN A 1 290 ? -12.171 -1.627 -3.406 1.00 88.81 290 GLN A N 1
ATOM 2313 C CA . GLN A 1 290 ? -11.998 -1.903 -1.990 1.00 88.81 290 GLN A CA 1
ATOM 2314 C C . GLN A 1 290 ? -13.348 -2.079 -1.298 1.00 88.81 290 GLN A C 1
ATOM 2316 O O . GLN A 1 290 ? -14.367 -1.508 -1.685 1.00 88.81 290 GLN A O 1
ATOM 2321 N N . VAL A 1 291 ? -13.338 -2.911 -0.263 1.00 90.50 291 VAL A N 1
ATOM 2322 C CA . VAL A 1 291 ? -14.436 -3.074 0.694 1.00 90.50 291 VAL A CA 1
ATOM 2323 C C . VAL A 1 291 ? -13.992 -2.470 2.020 1.00 90.50 291 VAL A C 1
ATOM 2325 O O . VAL A 1 291 ? -12.876 -2.752 2.462 1.00 90.50 291 VAL A O 1
ATOM 2328 N N . ASN A 1 292 ? -14.853 -1.661 2.637 1.00 88.25 292 ASN A N 1
ATOM 2329 C CA . ASN A 1 292 ? -14.574 -0.958 3.885 1.00 88.25 292 ASN A CA 1
ATOM 2330 C C . ASN A 1 292 ? -14.222 -1.960 5.016 1.00 88.25 292 ASN A C 1
ATOM 2332 O O . ASN A 1 292 ? -14.896 -2.993 5.142 1.00 88.25 292 ASN A O 1
ATOM 2336 N N . PRO A 1 293 ? -13.203 -1.668 5.851 1.00 85.00 293 PRO A N 1
ATOM 2337 C CA . PRO A 1 293 ? -12.798 -2.479 7.008 1.00 85.00 293 PRO A CA 1
ATOM 2338 C C . PRO A 1 293 ? -13.954 -2.963 7.884 1.00 85.00 293 PRO A C 1
ATOM 2340 O O . PRO A 1 293 ? -13.985 -4.118 8.307 1.00 85.00 293 PRO A O 1
ATOM 2343 N N . SER A 1 294 ? -14.954 -2.117 8.089 1.00 82.38 294 SER A N 1
ATOM 2344 C CA . SER A 1 294 ? -16.107 -2.421 8.928 1.00 82.38 294 SER A CA 1
ATOM 2345 C C . SER A 1 294 ? -16.956 -3.561 8.366 1.00 82.38 294 SER A C 1
ATOM 2347 O O . SER A 1 294 ? -17.324 -4.489 9.088 1.00 82.38 294 SER A O 1
ATOM 2349 N N . VAL A 1 295 ? -17.187 -3.560 7.049 1.00 86.75 295 VAL A N 1
ATOM 2350 C CA . VAL A 1 295 ? -17.905 -4.633 6.340 1.00 86.75 295 VAL A CA 1
ATOM 2351 C C . VAL A 1 295 ? -17.071 -5.916 6.313 1.00 86.75 295 VAL A C 1
ATOM 2353 O O . VAL A 1 295 ? -17.611 -7.007 6.516 1.00 86.75 295 VAL A O 1
ATOM 2356 N N . ARG A 1 296 ? -15.749 -5.793 6.119 1.00 89.31 296 ARG A N 1
ATOM 2357 C CA . ARG A 1 296 ? -14.800 -6.922 6.151 1.00 89.31 296 ARG A CA 1
ATOM 2358 C C . ARG A 1 296 ? -14.785 -7.617 7.512 1.00 89.31 296 ARG A C 1
ATOM 2360 O O . ARG A 1 296 ? -14.888 -8.839 7.574 1.00 89.31 296 ARG A O 1
ATOM 2367 N N . SER A 1 297 ? -14.767 -6.851 8.601 1.00 84.44 297 SER A N 1
ATOM 2368 C CA . SER A 1 297 ? -14.742 -7.389 9.968 1.00 84.44 297 SER A CA 1
ATOM 2369 C C . SER A 1 297 ? -15.993 -8.204 10.323 1.00 84.44 297 SER A C 1
ATOM 2371 O O . SER A 1 297 ? -15.929 -9.148 11.115 1.00 84.44 297 SER A O 1
ATOM 2373 N N . GLY A 1 298 ? -17.135 -7.862 9.715 1.00 82.50 298 GLY A N 1
ATOM 2374 C CA . GLY A 1 298 ? -18.418 -8.514 9.956 1.00 82.50 298 GLY A CA 1
ATOM 2375 C C . GLY A 1 298 ? -18.586 -9.861 9.251 1.00 82.50 298 GLY A C 1
ATOM 2376 O O . GLY A 1 298 ? -19.419 -10.659 9.678 1.00 82.50 298 GLY A O 1
ATOM 2377 N N . SER A 1 299 ? -17.827 -10.137 8.185 1.00 85.19 299 SER A N 1
ATOM 2378 C CA . SER A 1 299 ? -17.988 -11.356 7.386 1.00 85.19 299 SER A CA 1
ATOM 2379 C C . SER A 1 299 ? -16.697 -11.750 6.676 1.00 85.19 299 SER A C 1
ATOM 2381 O O . SER A 1 299 ? -16.175 -10.998 5.860 1.00 85.19 299 SER A O 1
ATOM 2383 N N . HIS A 1 300 ? -16.246 -12.990 6.873 1.00 86.44 300 HIS A N 1
ATOM 2384 C CA . HIS A 1 300 ? -15.098 -13.534 6.136 1.00 86.44 300 HIS A CA 1
ATOM 2385 C C . HIS A 1 300 ? -15.311 -13.497 4.609 1.00 86.44 300 HIS A C 1
ATOM 2387 O O . HIS A 1 300 ? -14.375 -13.332 3.835 1.00 86.44 300 HIS A O 1
ATOM 2393 N N . ALA A 1 301 ? -16.563 -13.564 4.145 1.00 88.69 301 ALA A N 1
ATOM 2394 C CA . ALA A 1 301 ? -16.876 -13.401 2.728 1.00 88.69 301 ALA A CA 1
ATOM 2395 C C . ALA A 1 301 ? -16.502 -12.008 2.183 1.00 88.69 301 ALA A C 1
ATOM 2397 O O . ALA A 1 301 ? -16.129 -11.891 1.018 1.00 88.69 301 ALA A O 1
ATOM 2398 N N . ALA A 1 302 ? -16.590 -10.964 3.011 1.00 89.81 302 ALA A N 1
ATOM 2399 C CA . ALA A 1 302 ? -16.210 -9.602 2.644 1.00 89.81 302 ALA A CA 1
ATOM 2400 C C . ALA A 1 302 ? -14.694 -9.421 2.565 1.00 89.81 302 ALA A C 1
ATOM 2402 O O . ALA A 1 302 ? -14.212 -8.722 1.679 1.00 89.81 302 ALA A O 1
ATOM 2403 N N . GLU A 1 303 ? -13.947 -10.102 3.427 1.00 87.19 303 GLU A N 1
ATOM 2404 C CA . GLU A 1 303 ? -12.489 -10.179 3.346 1.00 87.19 303 GLU A CA 1
ATOM 2405 C C . GLU A 1 303 ? -12.036 -10.875 2.053 1.00 87.19 303 GLU A C 1
ATOM 2407 O O . GLU A 1 303 ? -11.218 -10.336 1.312 1.00 87.19 303 GLU A O 1
ATOM 2412 N N . VAL A 1 304 ? -12.640 -12.019 1.705 1.00 87.62 304 VAL A N 1
ATOM 2413 C CA . VAL A 1 304 ? -12.339 -12.715 0.441 1.00 87.62 304 VAL A CA 1
ATOM 2414 C C . VAL A 1 304 ? -12.701 -11.853 -0.772 1.00 87.62 304 VAL A C 1
ATOM 2416 O O . VAL A 1 304 ? -11.962 -11.839 -1.756 1.00 87.62 304 VAL A O 1
ATOM 2419 N N . LEU A 1 305 ? -13.824 -11.129 -0.718 1.00 90.94 305 LEU A N 1
ATOM 2420 C CA . LEU A 1 305 ? -14.199 -10.185 -1.769 1.00 90.94 305 LEU A CA 1
ATOM 2421 C C . LEU A 1 305 ? -13.171 -9.057 -1.898 1.00 90.94 305 LEU A C 1
ATOM 2423 O O . LEU A 1 305 ? -12.756 -8.755 -3.011 1.00 90.94 305 LEU A O 1
ATOM 2427 N N . HIS A 1 306 ? -12.732 -8.474 -0.784 1.00 90.56 306 HIS A N 1
ATOM 2428 C CA . HIS A 1 306 ? -11.686 -7.456 -0.787 1.00 90.56 306 HIS A CA 1
ATOM 2429 C C . HIS A 1 306 ? -10.377 -7.994 -1.378 1.00 90.56 306 HIS A C 1
ATOM 2431 O O . HIS A 1 306 ? -9.772 -7.350 -2.227 1.00 90.56 306 HIS A O 1
ATOM 2437 N N . GLY A 1 307 ? -9.956 -9.202 -0.995 1.00 86.94 307 GLY A N 1
ATOM 2438 C CA . GLY A 1 307 ? -8.772 -9.835 -1.579 1.00 86.94 307 GLY A CA 1
ATOM 2439 C C . GLY A 1 307 ? -8.882 -9.977 -3.101 1.00 86.94 307 GLY A C 1
ATOM 2440 O O . GLY A 1 307 ? -7.916 -9.735 -3.817 1.00 86.94 307 GLY A O 1
ATOM 2441 N N . LEU A 1 308 ? -10.076 -10.285 -3.621 1.00 86.19 308 LEU A N 1
ATOM 2442 C CA . LEU A 1 308 ? -10.321 -10.303 -5.065 1.00 86.19 308 LEU A CA 1
ATOM 2443 C C . LEU A 1 308 ? -10.270 -8.905 -5.686 1.00 86.19 308 LEU A C 1
ATOM 2445 O O . LEU A 1 308 ? -9.696 -8.760 -6.759 1.00 86.19 308 LEU A O 1
ATOM 2449 N N . THR A 1 309 ? -10.826 -7.874 -5.043 1.00 87.44 309 THR A N 1
ATOM 2450 C CA . THR A 1 309 ? -10.771 -6.510 -5.596 1.00 87.44 309 THR A CA 1
ATOM 2451 C C . THR A 1 309 ? -9.343 -5.971 -5.653 1.00 87.44 309 THR A C 1
ATOM 2453 O O . THR A 1 309 ? -9.019 -5.289 -6.620 1.00 87.44 309 THR A O 1
ATOM 2456 N N . GLN A 1 310 ? -8.487 -6.319 -4.683 1.00 83.06 310 GLN A N 1
ATOM 2457 C CA . GLN A 1 310 ? -7.054 -5.983 -4.710 1.00 83.06 310 GLN A CA 1
ATOM 2458 C C . GLN A 1 310 ? -6.280 -6.803 -5.746 1.00 83.06 310 GLN A C 1
ATOM 2460 O O . GLN A 1 310 ? -5.327 -6.311 -6.345 1.00 83.06 310 GLN A O 1
ATOM 2465 N N . PHE A 1 311 ? -6.700 -8.048 -5.983 1.00 78.44 311 PHE A N 1
ATOM 2466 C CA . PHE A 1 311 ? -6.079 -8.905 -6.984 1.00 78.44 311 PHE A CA 1
ATOM 2467 C C . PHE A 1 311 ? -6.286 -8.365 -8.407 1.00 78.44 311 PHE A C 1
ATOM 2469 O O . PHE A 1 311 ? -5.397 -8.460 -9.239 1.00 78.44 311 PHE A O 1
ATOM 2476 N N . PHE A 1 312 ? -7.422 -7.753 -8.732 1.00 80.06 312 PHE A N 1
ATOM 2477 C CA . PHE A 1 312 ? -7.611 -7.189 -10.071 1.00 80.06 312 PHE A CA 1
ATOM 2478 C C . PHE A 1 312 ? -7.079 -5.755 -10.148 1.00 80.06 312 PHE A C 1
ATOM 2480 O O . PHE A 1 312 ? -7.592 -4.862 -9.481 1.00 80.06 312 PHE A O 1
ATOM 2487 N N . LYS A 1 313 ? -6.113 -5.487 -11.043 1.00 72.88 313 LYS A N 1
ATOM 2488 C CA . LYS A 1 313 ? -5.465 -4.160 -11.190 1.00 72.88 313 LYS A CA 1
ATOM 2489 C C . LYS A 1 313 ? -6.459 -2.995 -11.322 1.00 72.88 313 LYS A C 1
ATOM 2491 O O . LYS A 1 313 ? -6.199 -1.890 -10.848 1.00 72.88 313 LYS A O 1
ATOM 2496 N N . LYS A 1 314 ? -7.582 -3.230 -12.006 1.00 79.62 314 LYS A N 1
ATOM 2497 C CA . LYS A 1 314 ? -8.643 -2.236 -12.231 1.00 79.62 314 LYS A CA 1
ATOM 2498 C C . LYS A 1 314 ? -9.823 -2.360 -11.262 1.00 79.62 314 LYS A C 1
ATOM 2500 O O . LYS A 1 314 ? -10.748 -1.560 -11.355 1.00 79.62 314 LYS A O 1
ATOM 2505 N N . GLY A 1 315 ? -9.812 -3.329 -10.353 1.00 86.06 315 GLY A N 1
ATOM 2506 C CA . GLY A 1 315 ? -10.971 -3.706 -9.551 1.00 86.06 315 GLY A CA 1
ATOM 2507 C C . GLY A 1 315 ? -12.026 -4.486 -10.344 1.00 86.06 315 GLY A C 1
ATOM 2508 O O . GLY A 1 315 ? -11.832 -4.835 -11.511 1.00 86.06 315 GLY A O 1
ATOM 2509 N N . LEU A 1 316 ? -13.157 -4.746 -9.691 1.00 89.94 316 LEU A N 1
ATOM 2510 C CA . LEU A 1 316 ? -14.280 -5.522 -10.220 1.00 89.94 316 LEU A CA 1
ATOM 2511 C C . LEU A 1 316 ? -15.348 -4.612 -10.835 1.00 89.94 316 LEU A C 1
ATOM 2513 O O . LEU A 1 316 ? -15.745 -3.615 -10.228 1.00 89.94 316 LEU A O 1
ATOM 2517 N N . SER A 1 317 ? -15.846 -4.954 -12.023 1.00 91.50 317 SER A N 1
ATOM 2518 C CA . SER A 1 317 ? -16.979 -4.252 -12.632 1.00 91.50 317 SER A CA 1
ATOM 2519 C C . SER A 1 317 ? -18.297 -4.840 -12.127 1.00 91.50 317 SER A C 1
ATOM 2521 O O . SER A 1 317 ? -18.438 -6.054 -12.003 1.00 91.50 317 SER A O 1
ATOM 2523 N N . ILE A 1 318 ? -19.273 -3.984 -11.817 1.00 92.38 318 ILE A N 1
ATOM 2524 C CA . ILE A 1 318 ? -20.634 -4.424 -11.484 1.00 92.38 318 ILE A CA 1
ATOM 2525 C C . ILE A 1 318 ? -21.410 -4.579 -12.793 1.00 92.38 318 ILE A C 1
ATOM 2527 O O . ILE A 1 318 ? -21.527 -3.611 -13.544 1.00 92.38 318 ILE A O 1
ATOM 2531 N N . VAL A 1 319 ? -21.927 -5.783 -13.044 1.00 91.94 319 VAL A N 1
ATOM 2532 C CA . VAL A 1 319 ? -22.722 -6.126 -14.236 1.00 91.94 319 VAL A CA 1
ATOM 2533 C C . VAL A 1 319 ? -24.211 -6.120 -13.921 1.00 91.94 319 VAL A C 1
ATOM 2535 O O . VAL A 1 319 ? -25.015 -5.674 -14.735 1.00 91.94 319 VAL A O 1
ATOM 2538 N N . GLU A 1 320 ? -24.592 -6.593 -12.734 1.00 92.00 320 GLU A N 1
ATOM 2539 C CA . GLU A 1 320 ? -25.992 -6.639 -12.313 1.00 92.00 320 GLU A CA 1
ATOM 2540 C C . GLU A 1 320 ? -26.153 -6.145 -10.880 1.00 92.00 320 GLU A C 1
ATOM 2542 O O . GLU A 1 320 ? -25.339 -6.456 -10.004 1.00 92.00 320 GLU A O 1
ATOM 2547 N N . LEU A 1 321 ? -27.249 -5.428 -10.644 1.00 92.56 321 LEU A N 1
ATOM 2548 C CA . LEU A 1 321 ? -27.701 -4.989 -9.333 1.00 92.56 321 LEU A CA 1
ATOM 2549 C C . LEU A 1 321 ? -29.165 -5.390 -9.162 1.00 92.56 321 LEU A C 1
ATOM 2551 O O . LEU A 1 321 ? -30.006 -5.046 -9.983 1.00 92.56 321 LEU A O 1
ATOM 2555 N N . ASN A 1 322 ? -29.476 -6.158 -8.118 1.00 92.44 322 ASN A N 1
ATOM 2556 C CA . ASN A 1 322 ? -30.832 -6.657 -7.853 1.00 92.44 322 ASN A CA 1
ATOM 2557 C C . ASN A 1 322 ? -31.474 -7.381 -9.049 1.00 92.44 322 ASN A C 1
ATOM 2559 O O . ASN A 1 322 ? -32.676 -7.303 -9.277 1.00 92.44 322 ASN A O 1
ATOM 2563 N N . SER A 1 323 ? -30.660 -8.164 -9.767 1.00 88.88 323 SER A N 1
ATOM 2564 C CA . SER A 1 323 ? -31.033 -8.899 -10.992 1.00 88.88 323 SER A CA 1
ATOM 2565 C C . SER A 1 323 ? -31.398 -8.008 -12.185 1.00 88.88 323 SER A C 1
ATOM 2567 O O . SER A 1 323 ? -31.940 -8.501 -13.171 1.00 88.88 323 SER A O 1
ATOM 2569 N N . GLN A 1 324 ? -31.106 -6.710 -12.113 1.00 91.12 324 GLN A N 1
ATOM 2570 C CA . GLN A 1 324 ? -31.192 -5.801 -13.248 1.00 91.12 324 GLN A CA 1
ATOM 2571 C C . GLN A 1 324 ? -29.785 -5.571 -13.809 1.00 91.12 324 GLN A C 1
ATOM 2573 O O . GLN A 1 324 ? -28.848 -5.419 -13.022 1.00 91.12 324 GLN A O 1
ATOM 2578 N N . PRO A 1 325 ? -29.601 -5.567 -15.139 1.00 91.44 325 PRO A N 1
ATOM 2579 C CA . PRO A 1 325 ? -28.317 -5.279 -15.762 1.00 91.44 325 PRO A CA 1
ATOM 2580 C C . PRO A 1 325 ? -27.995 -3.794 -15.640 1.00 91.44 325 PRO A C 1
ATOM 2582 O O . PRO A 1 325 ? -28.844 -2.929 -15.863 1.00 91.44 325 PRO A O 1
ATOM 2585 N N . VAL A 1 326 ? -26.755 -3.491 -15.275 1.00 90.69 326 VAL A N 1
ATOM 2586 C CA . VAL A 1 326 ? -26.347 -2.140 -14.919 1.00 90.69 326 VAL A CA 1
ATOM 2587 C C . VAL A 1 326 ? -24.949 -1.835 -15.416 1.00 90.69 326 VAL A C 1
ATOM 2589 O O . VAL A 1 326 ? -24.076 -2.692 -15.427 1.00 90.69 326 VAL A O 1
ATOM 2592 N N . SER A 1 327 ? -24.727 -0.586 -15.819 1.00 90.31 327 SER A N 1
ATOM 2593 C CA . SER A 1 327 ? -23.413 -0.132 -16.266 1.00 90.31 327 SER A CA 1
ATOM 2594 C C . SER A 1 327 ? -22.899 0.987 -15.373 1.00 90.31 327 SER A C 1
ATOM 2596 O O . SER A 1 327 ? -23.547 2.028 -15.220 1.00 90.31 327 SER A O 1
ATOM 2598 N N . PHE A 1 328 ? -21.720 0.764 -14.799 1.00 89.00 328 PHE A N 1
ATOM 2599 C CA . PHE A 1 328 ? -20.938 1.763 -14.068 1.00 89.00 328 PHE A CA 1
ATOM 2600 C C . PHE A 1 328 ? -19.754 2.293 -14.890 1.00 89.00 328 PHE A C 1
ATOM 2602 O O . PHE A 1 328 ? -18.920 3.026 -14.368 1.00 89.00 328 PHE A O 1
ATOM 2609 N N . ALA A 1 329 ? -19.665 1.939 -16.175 1.00 85.00 329 ALA A N 1
ATOM 2610 C CA . ALA A 1 329 ? -18.524 2.301 -17.004 1.00 85.00 329 ALA A CA 1
ATOM 2611 C C . ALA A 1 329 ? -18.328 3.826 -17.078 1.00 85.00 329 ALA A C 1
ATOM 2613 O O . ALA A 1 329 ? -19.270 4.566 -17.361 1.00 85.00 329 ALA A O 1
ATOM 2614 N N . ASN A 1 330 ? -17.083 4.270 -16.875 1.00 84.38 330 ASN A N 1
ATOM 2615 C CA . ASN A 1 330 ? -16.649 5.672 -16.959 1.00 84.38 330 ASN A CA 1
ATOM 2616 C C . ASN A 1 330 ? -17.308 6.619 -15.939 1.00 84.38 330 ASN A C 1
ATOM 2618 O O . ASN A 1 330 ? -17.338 7.828 -16.161 1.00 84.38 330 ASN A O 1
ATOM 2622 N N . LEU A 1 331 ? -17.831 6.089 -14.832 1.00 87.44 331 LEU A N 1
ATOM 2623 C CA . LEU A 1 331 ? -18.271 6.912 -13.710 1.00 87.44 331 LEU A CA 1
ATOM 2624 C C . LEU A 1 331 ? -17.088 7.239 -12.801 1.00 87.44 331 LEU A C 1
ATOM 2626 O O . LEU A 1 331 ? -16.253 6.379 -12.521 1.00 87.44 331 LEU A O 1
ATOM 2630 N N . THR A 1 332 ? -17.045 8.469 -12.290 1.00 86.44 332 THR A N 1
ATOM 2631 C CA . THR A 1 332 ? -16.105 8.810 -11.214 1.00 86.44 332 THR A CA 1
ATOM 2632 C C . THR A 1 332 ? -16.453 8.034 -9.943 1.00 86.44 332 THR A C 1
ATOM 2634 O O . THR A 1 332 ? -17.599 7.606 -9.768 1.00 86.44 332 THR A O 1
ATOM 2637 N N . ALA A 1 333 ? -15.502 7.888 -9.016 1.00 85.00 333 ALA A N 1
ATOM 2638 C CA . ALA A 1 333 ? -15.742 7.164 -7.763 1.00 85.00 333 ALA A CA 1
ATOM 2639 C C . ALA A 1 333 ? -16.981 7.687 -7.002 1.00 85.00 333 ALA A C 1
ATOM 2641 O O . ALA A 1 333 ? -17.803 6.911 -6.503 1.00 85.00 333 ALA A O 1
ATOM 2642 N N . LYS A 1 334 ? -17.154 9.015 -6.980 1.00 86.19 334 LYS A N 1
ATOM 2643 C CA . LYS A 1 334 ? -18.304 9.681 -6.359 1.00 86.19 334 LYS A CA 1
ATOM 2644 C C . LYS A 1 334 ? -19.606 9.389 -7.105 1.00 86.19 334 LYS A C 1
ATOM 2646 O O . LYS A 1 334 ? -20.563 8.943 -6.488 1.00 86.19 334 LYS A O 1
ATOM 2651 N N . GLN A 1 335 ? -19.623 9.540 -8.430 1.00 89.50 335 GLN A N 1
ATOM 2652 C CA . GLN A 1 335 ? -20.808 9.245 -9.245 1.00 89.50 335 GLN A CA 1
ATOM 2653 C C . GLN A 1 335 ? -21.238 7.779 -9.142 1.00 89.50 335 GLN A C 1
ATOM 2655 O O . GLN A 1 335 ? -22.430 7.493 -9.112 1.00 89.50 335 GLN A O 1
ATOM 2660 N N . ALA A 1 336 ? -20.286 6.846 -9.084 1.00 90.44 336 ALA A N 1
ATOM 2661 C CA . ALA A 1 336 ? -20.575 5.429 -8.902 1.00 90.44 336 ALA A CA 1
ATOM 2662 C C . ALA A 1 336 ? -21.207 5.158 -7.529 1.00 90.44 336 ALA A C 1
ATOM 2664 O O . ALA A 1 336 ? -22.207 4.447 -7.442 1.00 90.44 336 ALA A O 1
ATOM 2665 N N . THR A 1 337 ? -20.677 5.782 -6.475 1.00 88.50 337 THR A N 1
ATOM 2666 C CA . THR A 1 337 ? -21.231 5.686 -5.117 1.00 88.50 337 THR A CA 1
ATOM 2667 C C . THR A 1 337 ? -22.637 6.286 -5.049 1.00 88.50 337 THR A C 1
ATOM 2669 O O . THR A 1 337 ? -23.556 5.629 -4.560 1.00 88.50 337 THR A O 1
ATOM 2672 N N . ASP A 1 338 ? -22.835 7.477 -5.616 1.00 89.31 338 ASP A N 1
ATOM 2673 C CA . ASP A 1 338 ? -24.129 8.165 -5.658 1.00 89.31 338 ASP A CA 1
ATOM 2674 C C . ASP A 1 338 ? -25.156 7.366 -6.474 1.00 89.31 338 ASP A C 1
ATOM 2676 O O . ASP A 1 338 ? -26.308 7.234 -6.069 1.00 89.31 338 ASP A O 1
ATOM 2680 N N . LYS A 1 339 ? -24.738 6.764 -7.595 1.00 91.31 339 LYS A N 1
ATOM 2681 C CA . LYS A 1 339 ? -25.590 5.904 -8.428 1.00 91.31 339 LYS A CA 1
ATOM 2682 C C . LYS A 1 339 ? -25.992 4.624 -7.701 1.00 91.31 339 LYS A C 1
ATOM 2684 O O . LYS A 1 339 ? -27.158 4.235 -7.757 1.00 91.31 339 LYS A O 1
ATOM 2689 N N . LEU A 1 340 ? -25.049 3.983 -7.007 1.00 91.81 340 LEU A N 1
ATOM 2690 C CA . LEU A 1 340 ? -25.334 2.814 -6.177 1.00 91.81 340 LEU A CA 1
ATOM 2691 C C . LEU A 1 340 ? -26.328 3.176 -5.071 1.00 91.81 340 LEU A C 1
ATOM 2693 O O . LEU A 1 340 ? -27.305 2.459 -4.862 1.00 91.81 340 LEU A O 1
ATOM 2697 N N . HIS A 1 341 ? -26.091 4.294 -4.386 1.00 89.69 341 HIS A N 1
ATOM 2698 C CA . HIS A 1 341 ? -26.978 4.793 -3.347 1.00 89.69 341 HIS A CA 1
ATOM 2699 C C . HIS A 1 341 ? -28.375 5.067 -3.909 1.00 89.69 341 HIS A C 1
ATOM 2701 O O . HIS A 1 341 ? -29.342 4.537 -3.378 1.00 89.69 341 HIS A O 1
ATOM 2707 N N . PHE A 1 342 ? -28.479 5.796 -5.024 1.00 88.62 342 PHE A N 1
ATOM 2708 C CA . PHE A 1 342 ? -29.742 6.154 -5.673 1.00 88.62 342 PHE A CA 1
ATOM 2709 C C . PHE A 1 342 ? -30.610 4.937 -6.020 1.00 88.62 342 PHE A C 1
ATOM 2711 O O . PHE A 1 342 ? -31.819 4.963 -5.816 1.00 88.62 342 PHE A O 1
ATOM 2718 N N . TRP A 1 343 ? -30.009 3.845 -6.487 1.00 88.44 343 TRP A N 1
ATOM 2719 C CA . TRP A 1 343 ? -30.755 2.623 -6.805 1.00 88.44 343 TRP A CA 1
ATOM 2720 C C . TRP A 1 343 ? -31.095 1.750 -5.613 1.00 88.44 343 TRP A C 1
ATOM 2722 O O . TRP A 1 343 ? -31.887 0.826 -5.749 1.00 88.44 343 TRP A O 1
ATOM 2732 N N . THR A 1 344 ? -30.487 2.016 -4.463 1.00 89.94 344 THR A N 1
ATOM 2733 C CA . THR A 1 344 ? -30.653 1.187 -3.272 1.00 89.94 344 THR A CA 1
ATOM 2734 C C . THR A 1 344 ? -31.240 1.958 -2.099 1.00 89.94 344 THR A C 1
ATOM 2736 O O . THR A 1 344 ? -31.273 1.402 -1.008 1.00 89.94 344 THR A O 1
ATOM 2739 N N . ILE A 1 345 ? -31.729 3.194 -2.296 1.00 87.44 345 ILE A N 1
ATOM 2740 C CA . ILE A 1 345 ? -32.249 4.075 -1.230 1.00 87.44 345 ILE A CA 1
ATOM 2741 C C . ILE A 1 345 ? -33.216 3.313 -0.316 1.00 87.44 345 ILE A C 1
ATOM 2743 O O . ILE A 1 345 ? -33.033 3.285 0.900 1.00 87.44 345 ILE A O 1
ATOM 2747 N N . ASP A 1 346 ? -34.193 2.621 -0.905 1.00 86.00 346 ASP A N 1
ATOM 2748 C CA . ASP A 1 346 ? -35.227 1.904 -0.156 1.00 86.00 346 ASP A CA 1
ATOM 2749 C C . ASP A 1 346 ? -34.862 0.464 0.212 1.00 86.00 346 ASP A C 1
ATOM 2751 O O . ASP A 1 346 ? -35.534 -0.161 1.044 1.00 86.00 346 ASP A O 1
ATOM 2755 N N . ASP A 1 347 ? -33.770 -0.047 -0.349 1.00 89.38 347 ASP A N 1
ATOM 2756 C CA . ASP A 1 347 ? -33.372 -1.435 -0.225 1.00 89.38 347 ASP A CA 1
ATOM 2757 C C . ASP A 1 347 ? -32.548 -1.680 1.043 1.00 89.38 347 ASP A C 1
ATOM 2759 O O . ASP A 1 347 ? -31.491 -1.092 1.284 1.00 89.38 347 ASP A O 1
ATOM 2763 N N . SER A 1 348 ? -32.999 -2.641 1.850 1.00 89.94 348 SER A N 1
ATOM 2764 C CA . SER A 1 348 ? -32.201 -3.216 2.946 1.00 89.94 348 SER A CA 1
ATOM 2765 C C . SER A 1 348 ? -31.320 -4.379 2.481 1.00 89.94 348 SER A C 1
ATOM 2767 O O . SER A 1 348 ? -30.458 -4.855 3.226 1.00 89.94 348 SER A O 1
ATOM 2769 N N . ARG A 1 349 ? -31.534 -4.860 1.250 1.00 92.25 349 ARG A N 1
ATOM 2770 C CA . ARG A 1 349 ? -30.835 -5.997 0.651 1.00 92.25 349 ARG A CA 1
ATOM 2771 C C . ARG A 1 349 ? -30.312 -5.611 -0.721 1.00 92.25 349 ARG A C 1
ATOM 2773 O O . ARG A 1 349 ? -31.045 -5.061 -1.528 1.00 92.25 349 ARG A O 1
ATOM 2780 N N . LEU A 1 350 ? -29.069 -5.975 -0.983 1.00 93.44 350 LEU A N 1
ATOM 2781 C CA . LEU A 1 350 ? -28.406 -5.725 -2.250 1.00 93.44 350 LEU A CA 1
ATOM 2782 C C . LEU A 1 350 ? -27.866 -7.042 -2.787 1.00 93.44 350 LEU A C 1
ATOM 2784 O O . LEU A 1 350 ? -27.228 -7.801 -2.060 1.00 93.44 350 LEU A O 1
ATOM 2788 N N . SER A 1 351 ? -28.116 -7.326 -4.058 1.00 94.12 351 SER A N 1
ATOM 2789 C CA . SER A 1 351 ? -27.458 -8.415 -4.774 1.00 94.12 351 SER A CA 1
ATOM 2790 C C . SER A 1 351 ? -26.657 -7.863 -5.939 1.00 94.12 351 SER A C 1
ATOM 2792 O O . SER A 1 351 ? -27.171 -7.063 -6.714 1.00 94.12 351 SER A O 1
ATOM 2794 N N . LEU A 1 352 ? -25.396 -8.274 -6.024 1.00 95.19 352 LEU A N 1
ATOM 2795 C CA . LEU A 1 352 ? -24.438 -7.817 -7.020 1.00 95.19 352 LEU A CA 1
ATOM 2796 C C . LEU A 1 352 ? -23.896 -9.020 -7.780 1.00 95.19 352 LEU A C 1
ATOM 2798 O O . LEU A 1 352 ? -23.429 -9.981 -7.160 1.00 95.19 352 LEU A O 1
ATOM 2802 N N . THR A 1 353 ? -23.905 -8.930 -9.103 1.00 93.69 353 THR A N 1
ATOM 2803 C CA . THR A 1 353 ? -23.110 -9.796 -9.977 1.00 93.69 353 THR A CA 1
ATOM 2804 C C . THR A 1 353 ? -21.977 -8.952 -10.539 1.00 93.69 353 THR A C 1
ATOM 2806 O O . THR A 1 353 ? -22.219 -7.897 -11.129 1.00 93.69 353 THR A O 1
ATOM 2809 N N . MET A 1 354 ? -20.739 -9.393 -10.329 1.00 93.38 354 MET A N 1
ATOM 2810 C CA . MET A 1 354 ? -19.548 -8.702 -10.816 1.00 93.38 354 MET A CA 1
ATOM 2811 C C . MET A 1 354 ? -18.837 -9.513 -11.894 1.00 93.38 354 MET A C 1
ATOM 2813 O O . MET A 1 354 ? -19.015 -10.726 -11.991 1.00 93.38 354 MET A O 1
ATOM 2817 N N . GLN A 1 355 ? -18.006 -8.837 -12.676 1.00 90.19 355 GLN A N 1
ATOM 2818 C CA . GLN A 1 355 ? -17.148 -9.448 -13.677 1.00 90.19 355 GLN A CA 1
ATOM 2819 C C . GLN A 1 355 ? -15.693 -9.066 -13.418 1.00 90.19 355 GLN A C 1
ATOM 2821 O O . GLN A 1 355 ? -15.378 -7.945 -13.004 1.00 90.19 355 GLN A O 1
ATOM 2826 N N . ASP A 1 356 ? -14.808 -10.033 -13.634 1.00 84.50 356 ASP A N 1
ATOM 2827 C CA . ASP A 1 356 ? -13.383 -9.797 -13.716 1.00 84.50 356 ASP A CA 1
ATOM 2828 C C . ASP A 1 356 ? -13.015 -9.415 -15.149 1.00 84.50 356 ASP A C 1
ATOM 2830 O O . ASP A 1 356 ? -13.343 -10.101 -16.114 1.00 84.50 356 ASP A O 1
ATOM 2834 N N . ASP A 1 357 ? -12.271 -8.326 -15.294 1.00 70.44 357 ASP A N 1
ATOM 2835 C CA . ASP A 1 357 ? -11.390 -8.231 -16.445 1.00 70.44 357 ASP A CA 1
ATOM 2836 C C . ASP A 1 357 ? -10.175 -9.064 -16.057 1.00 70.44 357 ASP A C 1
ATOM 2838 O O . ASP A 1 357 ? -9.533 -8.738 -15.061 1.00 70.44 357 ASP A O 1
ATOM 2842 N N . HIS A 1 358 ? -9.878 -10.136 -16.791 1.00 61.81 358 HIS A N 1
ATOM 2843 C CA . HIS A 1 358 ? -8.830 -11.135 -16.513 1.00 61.81 358 HIS A CA 1
ATOM 2844 C C . HIS A 1 358 ? -7.376 -10.595 -16.437 1.00 61.81 358 HIS A C 1
ATOM 2846 O O . HIS A 1 358 ? -6.413 -11.304 -16.716 1.00 61.81 358 HIS A O 1
ATOM 2852 N N . THR A 1 359 ? -7.180 -9.333 -16.073 1.00 61.25 359 THR A N 1
ATOM 2853 C CA . THR A 1 359 ? -5.903 -8.709 -15.761 1.00 61.25 359 THR A CA 1
ATOM 2854 C C . THR A 1 359 ? -5.549 -8.970 -14.299 1.00 61.25 359 THR A C 1
ATOM 2856 O O . THR A 1 359 ? -5.962 -8.228 -13.402 1.00 61.25 359 THR A O 1
ATOM 2859 N N . THR A 1 360 ? -4.774 -10.027 -14.068 1.00 64.06 360 THR A N 1
ATOM 2860 C CA . THR A 1 360 ? -4.014 -10.200 -12.826 1.00 64.06 360 THR A CA 1
ATOM 2861 C C . THR A 1 360 ? -3.070 -9.008 -12.620 1.00 64.06 360 THR A C 1
ATOM 2863 O O . THR A 1 360 ? -2.665 -8.361 -13.597 1.00 64.06 360 THR A O 1
ATOM 2866 N N . PRO A 1 361 ? -2.733 -8.659 -11.369 1.00 63.41 361 PRO A N 1
ATOM 2867 C CA . PRO A 1 361 ? -1.802 -7.578 -11.119 1.00 63.41 361 PRO A CA 1
ATOM 2868 C C . PRO A 1 361 ? -0.413 -8.093 -11.521 1.00 63.41 361 PRO A C 1
ATOM 2870 O O . PRO A 1 361 ? -0.039 -9.213 -11.158 1.00 63.41 361 PRO A O 1
ATOM 2873 N N . PRO A 1 362 ? 0.349 -7.353 -12.333 1.00 66.44 362 PRO A N 1
ATOM 2874 C CA . PRO A 1 362 ? 1.665 -7.823 -12.711 1.00 66.44 362 PRO A CA 1
ATOM 2875 C C . PRO A 1 362 ? 2.590 -7.720 -11.488 1.00 66.44 362 PRO A C 1
ATOM 2877 O O . PRO A 1 362 ? 2.641 -6.681 -10.838 1.00 66.44 362 PRO A O 1
ATOM 2880 N N . LEU A 1 363 ? 3.326 -8.798 -11.195 1.00 75.12 363 LEU A N 1
ATOM 2881 C CA . LEU A 1 363 ? 4.346 -8.849 -10.131 1.00 75.12 363 LEU A CA 1
ATOM 2882 C C . LEU A 1 363 ? 5.430 -7.768 -10.297 1.00 75.12 363 LEU A C 1
ATOM 2884 O O . LEU A 1 363 ? 6.081 -7.365 -9.333 1.00 75.12 363 LEU A O 1
ATOM 2888 N N . LEU A 1 364 ? 5.603 -7.318 -11.541 1.00 82.00 364 LEU A N 1
ATOM 2889 C CA . LEU A 1 364 ? 6.448 -6.220 -11.970 1.00 82.00 364 LEU A CA 1
ATOM 2890 C C . LEU A 1 364 ? 5.587 -5.197 -12.717 1.00 82.00 364 LEU A C 1
ATOM 2892 O O . LEU A 1 364 ? 5.011 -5.500 -13.760 1.00 82.00 364 LEU A O 1
ATOM 2896 N N . GLU A 1 365 ? 5.519 -3.972 -12.219 1.00 85.00 365 GLU A N 1
ATOM 2897 C CA . GLU A 1 365 ? 4.740 -2.899 -12.822 1.00 85.00 365 GLU A CA 1
ATOM 2898 C C . GLU A 1 365 ? 5.611 -1.708 -13.219 1.00 85.00 365 GLU A C 1
ATOM 2900 O O . GLU A 1 365 ? 6.542 -1.310 -12.516 1.00 85.00 365 GLU A O 1
ATOM 2905 N N . GLN A 1 366 ? 5.259 -1.080 -14.338 1.00 88.12 366 GLN A N 1
ATOM 2906 C CA . GLN A 1 366 ? 5.720 0.264 -14.638 1.00 88.12 366 GLN A CA 1
ATOM 2907 C C . GLN A 1 366 ? 4.922 1.269 -13.804 1.00 88.12 366 GLN A C 1
ATOM 2909 O O . GLN A 1 366 ? 3.712 1.414 -13.989 1.00 88.12 366 GLN A O 1
ATOM 2914 N N . LEU A 1 367 ? 5.616 1.995 -12.928 1.00 85.12 367 LEU A N 1
ATOM 2915 C CA . LEU A 1 367 ? 5.037 3.118 -12.198 1.00 85.12 367 LEU A CA 1
ATOM 2916 C C . LEU A 1 367 ? 4.924 4.335 -13.105 1.00 85.12 367 LEU A C 1
ATOM 2918 O O . LEU A 1 367 ? 3.849 4.905 -13.248 1.00 85.12 367 LEU A O 1
ATOM 2922 N N . ALA A 1 368 ? 6.028 4.709 -13.744 1.00 84.25 368 ALA A N 1
ATOM 2923 C CA . ALA A 1 368 ? 6.095 5.892 -14.580 1.00 84.25 368 ALA A CA 1
ATOM 2924 C C . ALA A 1 368 ? 7.068 5.691 -15.737 1.00 84.25 368 ALA A C 1
ATOM 2926 O O . ALA A 1 368 ? 8.016 4.908 -15.660 1.00 84.25 368 ALA A O 1
ATOM 2927 N N . PHE A 1 369 ? 6.817 6.421 -16.814 1.00 87.12 369 PHE A N 1
ATOM 2928 C CA . PHE A 1 369 ? 7.712 6.524 -17.951 1.00 87.12 369 PHE A CA 1
ATOM 2929 C C . PHE A 1 369 ? 7.689 7.962 -18.445 1.00 87.12 369 PHE A C 1
ATOM 2931 O O . PHE A 1 369 ? 6.623 8.566 -18.521 1.00 87.12 369 PHE A O 1
ATOM 2938 N N . PHE A 1 370 ? 8.860 8.510 -18.742 1.00 84.69 370 PHE A N 1
ATOM 2939 C CA . PHE A 1 370 ? 8.993 9.886 -19.192 1.00 84.69 370 PHE A CA 1
ATOM 2940 C C . PHE A 1 370 ? 10.043 9.989 -20.288 1.00 84.69 370 PHE A C 1
ATOM 2942 O O . PHE A 1 370 ? 11.137 9.442 -20.155 1.00 84.69 370 PHE A O 1
ATOM 2949 N N . VAL A 1 371 ? 9.725 10.724 -21.351 1.00 84.50 371 VAL A N 1
ATOM 2950 C CA . VAL A 1 371 ? 10.651 11.031 -22.447 1.00 84.50 371 VAL A CA 1
ATOM 2951 C C . VAL A 1 371 ? 11.082 12.486 -22.324 1.00 84.50 371 VAL A C 1
ATOM 2953 O O . VAL A 1 371 ? 10.238 13.380 -22.308 1.00 84.50 371 VAL A O 1
ATOM 2956 N N . VAL A 1 372 ? 12.391 12.737 -22.268 1.00 77.06 372 VAL A N 1
ATOM 2957 C CA . VAL A 1 372 ? 12.936 14.086 -22.070 1.00 77.06 372 VAL A CA 1
ATOM 2958 C C . VAL A 1 372 ? 12.737 14.933 -23.340 1.00 77.06 372 VAL A C 1
ATOM 2960 O O . VAL A 1 372 ? 13.268 14.591 -24.408 1.00 77.06 372 VAL A O 1
ATOM 2963 N N . PRO A 1 373 ? 11.981 16.051 -23.276 1.00 67.12 373 PRO A N 1
ATOM 2964 C CA . PRO A 1 373 ? 11.790 16.938 -24.418 1.00 67.12 373 PRO A CA 1
ATOM 2965 C C . PRO A 1 373 ? 13.117 17.610 -24.793 1.00 67.12 373 PRO A C 1
ATOM 2967 O O . PRO A 1 373 ? 13.694 18.339 -23.998 1.00 67.12 373 PRO A O 1
ATOM 2970 N N . GLY A 1 374 ? 13.606 17.376 -26.014 1.00 58.09 374 GLY A N 1
ATOM 2971 C CA . GLY A 1 374 ? 14.871 17.953 -26.502 1.00 58.09 374 GLY A CA 1
ATOM 2972 C C . GLY A 1 374 ? 15.862 16.929 -27.049 1.00 58.09 374 GLY A C 1
ATOM 2973 O O . GLY A 1 374 ? 16.633 17.269 -27.947 1.00 58.09 374 GLY A O 1
ATOM 2974 N N . ALA A 1 375 ? 15.734 15.652 -26.666 1.00 48.62 375 ALA A N 1
ATOM 2975 C CA . ALA A 1 375 ? 16.541 14.555 -27.217 1.00 48.62 375 ALA A CA 1
ATOM 2976 C C . ALA A 1 375 ? 16.418 14.408 -28.753 1.00 48.62 375 ALA A C 1
ATOM 2978 O O . ALA A 1 375 ? 17.246 13.772 -29.400 1.00 48.62 375 ALA A O 1
ATOM 2979 N N . LYS A 1 376 ? 15.396 15.024 -29.368 1.00 43.44 376 LYS A N 1
ATOM 2980 C CA . LYS A 1 376 ? 15.212 15.057 -30.827 1.00 43.44 376 LYS A CA 1
ATOM 2981 C C . LYS A 1 376 ? 16.089 16.087 -31.556 1.00 43.44 376 LYS A C 1
ATOM 2983 O O . LYS A 1 376 ? 16.279 15.926 -32.755 1.00 43.44 376 LYS A O 1
ATOM 2988 N N . LYS A 1 377 ? 16.588 17.143 -30.893 1.00 42.25 377 LYS A N 1
ATOM 2989 C CA . LYS A 1 377 ? 17.284 18.261 -31.570 1.00 42.25 377 LYS A CA 1
ATOM 2990 C C . LYS A 1 377 ? 18.812 18.205 -31.512 1.00 42.25 377 LYS A C 1
ATOM 2992 O O . LYS A 1 377 ? 19.445 18.887 -32.305 1.00 42.25 377 LYS A O 1
ATOM 2997 N N . GLN A 1 378 ? 19.408 17.384 -30.653 1.00 36.28 378 GLN A N 1
ATOM 2998 C CA . GLN A 1 378 ? 20.869 17.334 -30.493 1.00 36.28 378 GLN A CA 1
ATOM 2999 C C . GLN A 1 378 ? 21.560 16.277 -31.372 1.00 36.28 378 GLN A C 1
ATOM 3001 O O . GLN A 1 378 ? 22.595 15.719 -31.020 1.00 36.28 378 GLN A O 1
ATOM 3006 N N . CYS A 1 379 ? 21.012 16.002 -32.557 1.00 33.31 379 CYS A N 1
ATOM 3007 C CA . CYS A 1 379 ? 21.700 15.201 -33.567 1.00 33.31 379 CYS A CA 1
ATOM 3008 C C . CYS A 1 379 ? 22.635 16.113 -34.377 1.00 33.31 379 CYS A C 1
ATOM 3010 O O . CYS A 1 379 ? 22.383 16.402 -35.541 1.00 33.31 379 CYS A O 1
ATOM 3012 N N . GLY A 1 380 ? 23.670 16.644 -33.730 1.00 37.50 380 GLY A N 1
ATOM 3013 C CA . GLY A 1 380 ? 24.623 17.534 -34.382 1.00 37.50 380 GLY A CA 1
ATOM 3014 C C . GLY A 1 380 ? 25.541 18.207 -33.379 1.00 37.50 380 GLY A C 1
ATOM 3015 O O . GLY A 1 380 ? 25.210 19.256 -32.841 1.00 37.50 380 GLY A O 1
ATOM 3016 N N . THR A 1 381 ? 26.709 17.601 -33.165 1.00 35.28 381 THR A N 1
ATOM 3017 C CA . THR A 1 381 ? 27.897 18.227 -32.563 1.00 35.28 381 THR A CA 1
ATOM 3018 C C . THR A 1 381 ? 27.729 18.818 -31.161 1.00 35.28 381 THR A C 1
ATOM 3020 O O . THR A 1 381 ? 27.718 20.032 -31.000 1.00 35.28 381 THR A O 1
ATOM 3023 N N . LEU A 1 382 ? 27.751 17.979 -30.124 1.00 36.06 382 LEU A N 1
ATOM 3024 C CA . LEU A 1 382 ? 28.343 18.377 -28.846 1.00 36.06 382 LEU A CA 1
ATOM 3025 C C . LEU A 1 382 ? 28.918 17.165 -28.107 1.00 36.06 382 LEU A C 1
ATOM 3027 O O . LEU A 1 382 ? 28.351 16.076 -28.092 1.00 36.06 382 LEU A O 1
ATOM 3031 N N . ARG A 1 383 ? 30.135 17.378 -27.609 1.00 36.72 383 ARG A N 1
ATOM 3032 C CA . ARG A 1 383 ? 30.974 16.453 -26.847 1.00 36.72 383 ARG A CA 1
ATOM 3033 C C . ARG A 1 383 ? 30.369 16.257 -25.443 1.00 36.72 383 ARG A C 1
ATOM 3035 O O . ARG A 1 383 ? 29.739 17.177 -24.940 1.00 36.72 383 ARG A O 1
ATOM 3042 N N . ASP A 1 384 ? 30.608 15.090 -24.842 1.00 43.28 384 ASP A N 1
ATOM 3043 C CA . ASP A 1 384 ? 30.179 14.663 -23.490 1.00 43.28 384 ASP A CA 1
ATOM 3044 C C . ASP A 1 384 ? 28.684 14.336 -23.269 1.00 43.28 384 ASP A C 1
ATOM 3046 O O . ASP A 1 384 ? 28.006 14.857 -22.395 1.00 43.28 384 ASP A O 1
ATOM 3050 N N . GLY A 1 385 ? 28.184 13.358 -24.027 1.00 46.06 385 GLY A N 1
ATOM 3051 C CA . GLY A 1 385 ? 27.869 12.022 -23.484 1.00 46.06 385 GLY A CA 1
ATOM 3052 C C . GLY A 1 385 ? 26.729 11.778 -22.475 1.00 46.06 385 GLY A C 1
ATOM 3053 O O . GLY A 1 385 ? 26.404 10.606 -22.303 1.00 46.06 385 GLY A O 1
ATOM 3054 N N . ASP A 1 386 ? 26.105 12.779 -21.847 1.00 55.31 386 ASP A N 1
ATOM 3055 C CA . ASP A 1 386 ? 25.244 12.548 -20.659 1.00 55.31 386 ASP A CA 1
ATOM 3056 C C . ASP A 1 386 ? 23.765 12.989 -20.791 1.00 55.31 386 ASP A C 1
ATOM 3058 O O . ASP A 1 386 ? 23.038 13.038 -19.796 1.00 55.31 386 ASP A O 1
ATOM 3062 N N . ASP A 1 387 ? 23.260 13.247 -22.001 1.00 67.25 387 ASP A N 1
ATOM 3063 C CA . ASP A 1 387 ? 21.866 13.682 -22.176 1.00 67.25 387 ASP A CA 1
ATOM 3064 C C . ASP A 1 387 ? 20.868 12.515 -22.062 1.00 67.25 387 ASP A C 1
ATOM 3066 O O . ASP A 1 387 ? 20.613 11.766 -23.015 1.00 67.25 387 ASP A O 1
ATOM 3070 N N . THR A 1 388 ? 20.277 12.363 -20.871 1.00 68.06 388 THR A N 1
ATOM 3071 C CA . THR A 1 388 ? 19.192 11.410 -20.591 1.00 68.06 388 THR A CA 1
ATOM 3072 C C . THR A 1 388 ? 18.045 11.636 -21.574 1.00 68.06 388 THR A C 1
ATOM 3074 O O . THR A 1 388 ? 17.462 12.716 -21.632 1.00 68.06 388 THR A O 1
ATOM 3077 N N . CYS A 1 389 ? 17.692 10.610 -22.350 1.00 81.38 389 CYS A N 1
ATOM 3078 C CA . CYS A 1 389 ? 16.618 10.693 -23.342 1.00 81.38 389 CYS A CA 1
ATOM 3079 C C . CYS A 1 389 ? 15.271 10.188 -22.810 1.00 81.38 389 CYS A C 1
ATOM 3081 O O . CYS A 1 389 ? 14.221 10.659 -23.252 1.00 81.38 389 CYS A O 1
ATOM 3083 N N . ALA A 1 390 ? 15.286 9.257 -21.855 1.00 87.12 390 ALA A N 1
ATOM 3084 C CA . ALA A 1 390 ? 14.087 8.735 -21.213 1.00 87.12 390 ALA A CA 1
ATOM 3085 C C . ALA A 1 390 ? 14.394 8.170 -19.825 1.00 87.12 390 ALA A C 1
ATOM 3087 O O . ALA A 1 390 ? 15.518 7.747 -19.560 1.00 87.12 390 ALA A O 1
ATOM 3088 N N . THR A 1 391 ? 13.363 8.098 -18.988 1.00 86.88 391 THR A N 1
ATOM 3089 C CA . THR A 1 391 ? 13.420 7.488 -17.660 1.00 86.88 391 THR A CA 1
ATOM 3090 C C . THR A 1 391 ? 12.258 6.530 -17.469 1.00 86.88 391 THR A C 1
ATOM 3092 O O . THR A 1 391 ? 11.110 6.856 -17.778 1.00 86.88 391 THR A O 1
ATOM 3095 N N . LEU A 1 392 ? 12.556 5.346 -16.939 1.00 89.56 392 LEU A N 1
ATOM 3096 C CA . LEU A 1 392 ? 11.581 4.314 -16.603 1.00 89.56 392 LEU A CA 1
ATOM 3097 C C . LEU A 1 392 ? 11.638 4.031 -15.105 1.00 89.56 392 LEU A C 1
ATOM 3099 O O . LEU A 1 392 ? 12.700 3.718 -14.573 1.00 89.56 392 LEU A O 1
ATOM 3103 N N . VAL A 1 393 ? 10.487 4.107 -14.443 1.00 89.00 393 VAL A N 1
ATOM 3104 C CA . VAL A 1 393 ? 10.325 3.722 -13.041 1.00 89.00 393 VAL A CA 1
ATOM 3105 C C . VAL A 1 393 ? 9.580 2.399 -12.998 1.00 89.00 393 VAL A C 1
ATOM 3107 O O . VAL A 1 393 ? 8.418 2.323 -13.409 1.00 89.00 393 VAL A O 1
ATOM 3110 N N . LEU A 1 394 ? 10.238 1.371 -12.477 1.00 90.44 394 LEU A N 1
ATOM 3111 C CA . LEU A 1 394 ? 9.656 0.051 -12.284 1.00 90.44 394 LEU A CA 1
ATOM 3112 C C . LEU A 1 394 ? 9.535 -0.261 -10.801 1.00 90.44 394 LEU A C 1
ATOM 3114 O O . LEU A 1 394 ? 10.394 0.115 -10.004 1.00 90.44 394 LEU A O 1
ATOM 3118 N N . HIS A 1 395 ? 8.489 -0.995 -10.451 1.00 88.12 395 HIS A N 1
ATOM 3119 C CA . HIS A 1 395 ? 8.291 -1.530 -9.118 1.00 88.12 395 HIS A CA 1
ATOM 3120 C C . HIS A 1 395 ? 7.958 -3.011 -9.182 1.00 88.12 395 HIS A C 1
ATOM 3122 O O . HIS A 1 395 ? 7.157 -3.442 -10.006 1.00 88.12 395 HIS A O 1
ATOM 3128 N N . ARG A 1 396 ? 8.554 -3.778 -8.282 1.00 86.88 396 ARG A N 1
ATOM 3129 C CA . ARG A 1 396 ? 8.240 -5.179 -8.038 1.00 86.88 396 ARG A CA 1
ATOM 3130 C C . ARG A 1 396 ? 7.863 -5.354 -6.580 1.00 86.88 396 ARG A C 1
ATOM 3132 O O . ARG A 1 396 ? 8.424 -4.704 -5.699 1.00 86.88 396 ARG A O 1
ATOM 3139 N N . GLU A 1 397 ? 6.937 -6.266 -6.337 1.00 75.25 397 GLU A N 1
ATOM 3140 C CA . GLU A 1 397 ? 6.451 -6.546 -4.987 1.00 75.25 397 GLU A CA 1
ATOM 3141 C C . GLU A 1 397 ? 7.551 -7.151 -4.092 1.00 75.25 397 GLU A C 1
ATOM 3143 O O . GLU A 1 397 ? 7.632 -6.849 -2.902 1.00 75.25 397 GLU A O 1
ATOM 3148 N N . LEU A 1 398 ? 8.444 -7.959 -4.678 1.00 72.88 398 LEU A N 1
ATOM 3149 C CA . LEU A 1 398 ? 9.499 -8.692 -3.976 1.00 72.88 398 LEU A CA 1
ATOM 3150 C C . LEU A 1 398 ? 10.845 -8.590 -4.704 1.00 72.88 398 LEU A C 1
ATOM 3152 O O . LEU A 1 398 ? 10.911 -8.720 -5.927 1.00 72.88 398 LEU A O 1
ATOM 3156 N N . CYS A 1 399 ? 11.939 -8.488 -3.942 1.00 75.38 399 CYS A N 1
ATOM 3157 C CA . CYS A 1 399 ? 13.307 -8.437 -4.475 1.00 75.38 399 CYS A CA 1
ATOM 3158 C C . CYS A 1 399 ? 13.732 -9.672 -5.298 1.00 75.38 399 CYS A C 1
ATOM 3160 O O . CYS A 1 399 ? 14.713 -9.609 -6.037 1.00 75.38 399 CYS A O 1
ATOM 3162 N N . GLY A 1 400 ? 13.026 -10.800 -5.171 1.00 73.50 400 GLY A N 1
ATOM 3163 C CA . GLY A 1 400 ? 13.320 -12.028 -5.920 1.00 73.50 400 GLY A CA 1
ATOM 3164 C C . GLY A 1 400 ? 12.816 -12.023 -7.367 1.00 73.50 400 GLY A C 1
ATOM 3165 O O . GLY A 1 400 ? 13.275 -12.825 -8.172 1.00 73.50 400 GLY A O 1
ATOM 3166 N N . ILE A 1 401 ? 11.890 -11.124 -7.714 1.00 78.69 401 ILE A N 1
ATOM 3167 C CA . ILE A 1 401 ? 11.287 -11.069 -9.050 1.00 78.69 401 ILE A CA 1
ATOM 3168 C C . ILE A 1 401 ? 12.260 -10.389 -10.019 1.00 78.69 401 ILE A C 1
ATOM 3170 O O . ILE A 1 401 ? 12.702 -9.268 -9.771 1.00 78.69 401 ILE A O 1
ATOM 3174 N N . SER A 1 402 ? 12.594 -11.052 -11.127 1.00 81.69 402 SER A N 1
ATOM 3175 C CA . SER A 1 402 ? 13.429 -10.478 -12.190 1.00 81.69 402 SER A CA 1
ATOM 3176 C C . SER A 1 402 ? 12.796 -9.209 -12.777 1.00 81.69 402 SER A C 1
ATOM 3178 O O . SER A 1 402 ? 11.580 -9.106 -12.912 1.00 81.69 402 SER A O 1
ATOM 3180 N N . TRP A 1 403 ? 13.632 -8.238 -13.154 1.00 84.69 403 TRP A N 1
ATOM 3181 C CA . TRP A 1 403 ? 13.192 -7.044 -13.889 1.00 84.69 403 TRP A CA 1
ATOM 3182 C C . TRP A 1 403 ? 12.843 -7.345 -15.352 1.00 84.69 403 TRP A C 1
ATOM 3184 O O . TRP A 1 403 ? 12.272 -6.500 -16.035 1.00 84.69 403 TRP A O 1
ATOM 3194 N N . ASP A 1 404 ? 13.247 -8.519 -15.845 1.00 83.19 404 ASP A N 1
ATOM 3195 C CA . ASP A 1 404 ? 13.049 -9.022 -17.208 1.00 83.19 404 ASP A CA 1
ATOM 3196 C C . ASP A 1 404 ? 13.594 -8.114 -18.326 1.00 83.19 404 ASP A C 1
ATOM 3198 O O . ASP A 1 404 ? 13.325 -8.331 -19.507 1.00 83.19 404 ASP A O 1
ATOM 3202 N N . ILE A 1 405 ? 14.424 -7.128 -17.979 1.00 86.62 405 ILE A N 1
ATOM 3203 C CA . ILE A 1 405 ? 15.143 -6.285 -18.934 1.00 86.62 405 ILE A CA 1
ATOM 3204 C C . ILE A 1 405 ? 16.392 -7.030 -19.403 1.00 86.62 405 ILE A C 1
ATOM 3206 O O . ILE A 1 405 ? 17.271 -7.367 -18.608 1.00 86.62 405 ILE A O 1
ATOM 3210 N N . ARG A 1 406 ? 16.507 -7.247 -20.716 1.00 86.56 406 ARG A N 1
ATOM 3211 C CA . ARG A 1 406 ? 17.680 -7.891 -21.317 1.00 86.56 406 ARG A CA 1
ATOM 3212 C C . ARG A 1 406 ? 18.713 -6.846 -21.717 1.00 86.56 406 ARG A C 1
ATOM 3214 O O . ARG A 1 406 ? 18.404 -5.933 -22.483 1.00 86.56 406 ARG A O 1
ATOM 3221 N N . LEU A 1 407 ? 19.944 -7.012 -21.238 1.00 88.94 407 LEU A N 1
ATOM 3222 C CA . LEU A 1 407 ? 21.051 -6.077 -21.449 1.00 88.94 407 LEU A CA 1
ATOM 3223 C C . LEU A 1 407 ? 22.242 -6.759 -22.126 1.00 88.94 407 LEU A C 1
ATOM 3225 O O . LEU A 1 407 ? 22.494 -7.944 -21.918 1.00 88.94 407 LEU A O 1
ATOM 3229 N N . THR A 1 408 ? 23.000 -6.001 -22.918 1.00 87.44 408 THR A N 1
ATOM 3230 C CA . THR A 1 408 ? 24.335 -6.415 -23.374 1.00 87.44 408 THR A CA 1
ATOM 3231 C C . THR A 1 408 ? 25.394 -6.135 -22.302 1.00 87.44 408 THR A C 1
ATOM 3233 O O . THR A 1 408 ? 25.156 -5.396 -21.344 1.00 87.44 408 THR A O 1
ATOM 3236 N N . SER A 1 409 ? 26.608 -6.664 -22.489 1.00 83.69 409 SER A N 1
ATOM 3237 C CA . SER A 1 409 ? 27.777 -6.337 -21.655 1.00 83.69 409 SER A CA 1
ATOM 3238 C C . SER A 1 409 ? 28.108 -4.837 -21.629 1.00 83.69 409 SER A C 1
ATOM 3240 O O . SER A 1 409 ? 28.680 -4.349 -20.658 1.00 83.69 409 SER A O 1
ATOM 3242 N N . GLU A 1 410 ? 27.713 -4.102 -22.671 1.00 84.88 410 GLU A N 1
ATOM 3243 C CA . GLU A 1 410 ? 27.897 -2.652 -22.816 1.00 84.88 410 GLU A CA 1
ATOM 3244 C C . GLU A 1 410 ? 26.734 -1.828 -22.232 1.00 84.88 410 GLU A C 1
ATOM 3246 O O . GLU A 1 410 ? 26.715 -0.603 -22.366 1.00 84.88 410 GLU A O 1
ATOM 3251 N N . LEU A 1 411 ? 25.789 -2.480 -21.539 1.00 89.19 411 LEU A N 1
ATOM 3252 C CA . LEU A 1 411 ? 24.573 -1.892 -20.957 1.00 89.19 411 LEU A CA 1
ATOM 3253 C C . LEU A 1 411 ? 23.514 -1.458 -21.980 1.00 89.19 411 LEU A C 1
ATOM 3255 O O . LEU A 1 411 ? 22.611 -0.689 -21.640 1.00 89.19 411 LEU A O 1
ATOM 3259 N N . CYS A 1 412 ? 23.597 -1.935 -23.223 1.00 89.94 412 CYS A N 1
ATOM 3260 C CA . CYS A 1 412 ? 22.590 -1.641 -24.237 1.00 89.94 412 CYS A CA 1
ATOM 3261 C C . CYS A 1 412 ? 21.342 -2.498 -24.010 1.00 89.94 412 CYS A C 1
ATOM 3263 O O . CYS A 1 412 ? 21.435 -3.708 -23.797 1.00 89.94 412 CYS A O 1
ATOM 3265 N N . VAL A 1 413 ? 20.174 -1.869 -24.087 1.00 90.38 413 VAL A N 1
ATOM 3266 C CA . VAL A 1 413 ? 18.875 -2.522 -23.931 1.00 90.38 413 VAL A CA 1
ATOM 3267 C C . VAL A 1 413 ? 18.581 -3.347 -25.178 1.00 90.38 413 VAL A C 1
ATOM 3269 O O . VAL A 1 413 ? 18.436 -2.812 -26.279 1.00 90.38 413 VAL A O 1
ATOM 3272 N N . VAL A 1 414 ? 18.510 -4.664 -24.998 1.00 86.25 414 VAL A N 1
ATOM 3273 C CA . VAL A 1 414 ? 18.172 -5.624 -26.052 1.00 86.25 414 VAL A CA 1
ATOM 3274 C C . VAL A 1 414 ? 16.662 -5.758 -26.167 1.00 86.25 414 VAL A C 1
ATOM 3276 O O . VAL A 1 414 ? 16.132 -5.706 -27.272 1.00 86.25 414 VAL A O 1
ATOM 3279 N N . ASP A 1 415 ? 15.986 -5.940 -25.033 1.00 85.38 415 ASP A N 1
ATOM 3280 C CA . ASP A 1 415 ? 14.546 -6.166 -24.980 1.00 85.38 415 ASP A CA 1
ATOM 3281 C C . ASP A 1 415 ? 13.972 -5.758 -23.618 1.00 85.38 415 ASP A C 1
ATOM 3283 O O . ASP A 1 415 ? 14.640 -5.886 -22.586 1.00 85.38 415 ASP A O 1
ATOM 3287 N N . VAL A 1 416 ? 12.726 -5.285 -23.639 1.00 86.25 416 VAL A N 1
ATOM 3288 C CA . VAL A 1 416 ? 11.917 -4.988 -22.453 1.00 86.25 416 VAL A CA 1
ATOM 3289 C C . VAL A 1 416 ? 10.518 -5.561 -22.696 1.00 86.25 416 VAL A C 1
ATOM 3291 O O . VAL A 1 416 ? 9.882 -5.187 -23.689 1.00 86.25 416 VAL A O 1
ATOM 3294 N N . PRO A 1 417 ? 10.000 -6.442 -21.821 1.00 83.19 417 PRO A N 1
ATOM 3295 C CA . PRO A 1 417 ? 8.726 -7.104 -22.053 1.00 83.19 417 PRO A CA 1
ATOM 3296 C C . PRO A 1 417 ? 7.592 -6.099 -22.237 1.00 83.19 417 PRO A C 1
ATOM 3298 O O . PRO A 1 417 ? 7.316 -5.254 -21.390 1.00 83.19 417 PRO A O 1
ATOM 3301 N N . THR A 1 418 ? 6.864 -6.211 -23.344 1.00 81.12 418 THR A N 1
ATOM 3302 C CA . THR A 1 418 ? 5.733 -5.305 -23.609 1.00 81.12 418 THR A CA 1
ATOM 3303 C C . THR A 1 418 ? 4.571 -5.477 -22.625 1.00 81.12 418 THR A C 1
ATOM 3305 O O . THR A 1 418 ? 3.730 -4.589 -22.531 1.00 81.12 418 THR A O 1
ATOM 3308 N N . SER A 1 419 ? 4.533 -6.581 -21.871 1.00 79.94 419 SER A N 1
ATOM 3309 C CA . SER A 1 419 ? 3.526 -6.861 -20.841 1.00 79.94 419 SER A CA 1
ATOM 3310 C C . SER A 1 419 ? 3.607 -5.925 -19.634 1.00 79.94 419 SER A C 1
ATOM 3312 O O . SER A 1 419 ? 2.577 -5.649 -19.019 1.00 79.94 419 SER A O 1
ATOM 3314 N N . ILE A 1 420 ? 4.804 -5.430 -19.299 1.00 81.81 420 ILE A N 1
ATOM 3315 C CA . ILE A 1 420 ? 5.016 -4.539 -18.147 1.00 81.81 420 ILE A CA 1
ATOM 3316 C C . ILE A 1 420 ? 4.912 -3.058 -18.526 1.00 81.81 420 ILE A C 1
ATOM 3318 O O . ILE A 1 420 ? 4.671 -2.215 -17.662 1.00 81.81 420 ILE A O 1
ATOM 3322 N N . LEU A 1 421 ? 5.082 -2.743 -19.813 1.00 86.69 421 LEU A N 1
ATOM 3323 C CA . LEU A 1 421 ? 5.213 -1.379 -20.309 1.00 86.69 421 LEU A CA 1
ATOM 3324 C C . LEU A 1 421 ? 3.866 -0.715 -20.613 1.00 86.69 421 LEU A C 1
ATOM 3326 O O . LEU A 1 421 ? 2.934 -1.333 -21.132 1.00 86.69 421 LEU A O 1
ATOM 3330 N N . SER A 1 422 ? 3.785 0.597 -20.376 1.00 86.75 422 SER A N 1
ATOM 3331 C CA . SER A 1 422 ? 2.699 1.413 -20.925 1.00 86.75 422 SER A CA 1
ATOM 3332 C C . SER A 1 422 ? 2.772 1.447 -22.457 1.00 86.75 422 SER A C 1
ATOM 3334 O O . SER A 1 422 ? 3.819 1.204 -23.058 1.00 86.75 422 SER A O 1
ATOM 3336 N N . LYS A 1 423 ? 1.659 1.790 -23.121 1.00 85.56 423 LYS A N 1
ATOM 3337 C CA . LYS A 1 423 ? 1.624 1.923 -24.592 1.00 85.56 423 LYS A CA 1
ATOM 3338 C C . LYS A 1 423 ? 2.670 2.917 -25.106 1.00 85.56 423 LYS A C 1
ATOM 3340 O O . LYS A 1 423 ? 3.290 2.678 -26.141 1.00 85.56 423 LYS A O 1
ATOM 3345 N N . GLU A 1 424 ? 2.865 4.010 -24.375 1.00 86.06 424 GLU A N 1
ATOM 3346 C CA . GLU A 1 424 ? 3.866 5.027 -24.685 1.00 86.06 424 GLU A CA 1
ATOM 3347 C C . GLU A 1 424 ? 5.287 4.463 -24.574 1.00 86.06 424 GLU A C 1
ATOM 3349 O O . GLU A 1 424 ? 6.040 4.518 -25.547 1.00 86.06 424 GLU A O 1
ATOM 3354 N N . ALA A 1 425 ? 5.618 3.827 -23.446 1.00 88.88 425 ALA A N 1
ATOM 3355 C CA . ALA A 1 425 ? 6.923 3.211 -23.233 1.00 88.88 425 ALA A CA 1
ATOM 3356 C C . ALA A 1 425 ? 7.210 2.121 -24.274 1.00 88.88 425 ALA A C 1
ATOM 3358 O O . ALA A 1 425 ? 8.259 2.126 -24.913 1.00 88.88 425 ALA A O 1
ATOM 3359 N N . ALA A 1 426 ? 6.247 1.235 -24.535 1.00 89.81 426 ALA A N 1
ATOM 3360 C CA . ALA A 1 426 ? 6.376 0.190 -25.547 1.00 89.81 426 ALA A CA 1
ATOM 3361 C C . ALA A 1 426 ? 6.646 0.769 -26.947 1.00 89.81 426 ALA A C 1
ATOM 3363 O O . ALA A 1 426 ? 7.438 0.215 -27.708 1.00 89.81 426 ALA A O 1
ATOM 3364 N N . THR A 1 427 ? 6.022 1.898 -27.291 1.00 88.31 427 THR A N 1
ATOM 3365 C CA . THR A 1 427 ? 6.270 2.594 -28.563 1.00 88.31 427 THR A CA 1
ATOM 3366 C C . THR A 1 427 ? 7.669 3.214 -28.591 1.00 88.31 427 THR A C 1
ATOM 3368 O O . THR A 1 427 ? 8.377 3.118 -29.596 1.00 88.31 427 THR A O 1
ATOM 3371 N N . PHE A 1 428 ? 8.116 3.796 -27.478 1.00 89.56 428 PHE A N 1
ATOM 3372 C CA . PHE A 1 428 ? 9.459 4.356 -27.354 1.00 89.56 428 PHE A CA 1
ATOM 3373 C C . PHE A 1 428 ? 10.558 3.291 -27.497 1.00 89.56 428 PHE A C 1
ATOM 3375 O O . PHE A 1 428 ? 11.471 3.458 -28.306 1.00 89.56 428 PHE A O 1
ATOM 3382 N N . PHE A 1 429 ? 10.445 2.164 -26.790 1.00 90.06 429 PHE A N 1
ATOM 3383 C CA . PHE A 1 429 ? 11.424 1.074 -26.877 1.00 90.06 429 PHE A CA 1
ATOM 3384 C C . PHE A 1 429 ? 11.443 0.411 -28.259 1.00 90.06 429 PHE A C 1
ATOM 3386 O O . PHE A 1 429 ? 12.511 0.043 -28.745 1.00 90.06 429 PHE A O 1
ATOM 3393 N N . LYS A 1 430 ? 10.294 0.326 -28.945 1.00 87.62 430 LYS A N 1
ATOM 3394 C CA . LYS A 1 430 ? 10.238 -0.135 -30.343 1.00 87.62 430 LYS A CA 1
ATOM 3395 C C . LYS A 1 430 ? 10.947 0.818 -31.306 1.00 87.62 430 LYS A C 1
ATOM 3397 O O . LYS A 1 430 ? 11.648 0.362 -32.203 1.00 87.62 430 LYS A O 1
ATOM 3402 N N . THR A 1 431 ? 10.773 2.129 -31.132 1.00 86.44 431 THR A N 1
ATOM 3403 C CA . THR A 1 431 ? 11.382 3.143 -32.018 1.00 86.44 431 THR A CA 1
ATOM 3404 C C . THR A 1 431 ? 12.891 3.293 -31.816 1.00 86.44 431 THR A C 1
ATOM 3406 O O . THR A 1 431 ? 13.595 3.589 -32.776 1.00 86.44 431 THR A O 1
ATOM 3409 N N . HIS A 1 432 ? 13.398 3.041 -30.606 1.00 86.25 432 HIS A N 1
ATOM 3410 C CA . HIS A 1 432 ? 14.820 3.156 -30.250 1.00 86.25 432 HIS A CA 1
ATOM 3411 C C . HIS A 1 432 ? 15.480 1.794 -29.982 1.00 86.25 432 HIS A C 1
ATOM 3413 O O . HIS A 1 432 ? 16.409 1.676 -29.181 1.00 86.25 432 HIS A O 1
ATOM 3419 N N . HIS A 1 433 ? 14.998 0.740 -30.640 1.00 83.12 433 HIS A N 1
ATOM 3420 C CA . HIS A 1 433 ? 15.474 -0.624 -30.429 1.00 83.12 433 HIS A CA 1
ATOM 3421 C C . HIS A 1 433 ? 16.998 -0.740 -30.621 1.00 83.12 433 HIS A C 1
ATOM 3423 O O . HIS A 1 433 ? 17.532 -0.333 -31.655 1.00 83.12 433 HIS A O 1
ATOM 3429 N N . LYS A 1 434 ? 17.695 -1.298 -29.617 1.00 80.19 434 LYS A N 1
ATOM 3430 C CA . LYS A 1 434 ? 19.169 -1.419 -29.533 1.00 80.19 434 LYS A CA 1
ATOM 3431 C C . LYS A 1 434 ? 19.957 -0.101 -29.596 1.00 80.19 434 LYS A C 1
ATOM 3433 O O . LYS A 1 434 ? 21.179 -0.135 -29.684 1.00 80.19 434 LYS A O 1
ATOM 3438 N N . GLN A 1 435 ? 19.287 1.047 -29.528 1.00 86.44 435 GLN A N 1
ATOM 3439 C CA . GLN A 1 435 ? 19.915 2.375 -29.485 1.00 86.44 435 GLN A CA 1
ATOM 3440 C C . GLN A 1 435 ? 19.884 2.985 -28.083 1.00 86.44 435 GLN A C 1
ATOM 3442 O O . GLN A 1 435 ? 20.274 4.134 -27.905 1.00 86.44 435 GLN A O 1
ATOM 3447 N N . LEU A 1 436 ? 19.384 2.252 -27.089 1.00 90.69 436 LEU A N 1
ATOM 3448 C CA . LEU A 1 436 ? 19.279 2.720 -25.714 1.00 90.69 436 LEU A CA 1
ATOM 3449 C C . LEU A 1 436 ? 20.319 2.021 -24.855 1.00 90.69 436 LEU A C 1
ATOM 3451 O O . LEU A 1 436 ? 20.454 0.799 -24.914 1.00 90.69 436 LEU A O 1
ATOM 3455 N N . ARG A 1 437 ? 21.011 2.793 -24.025 1.00 91.00 437 ARG A N 1
ATOM 3456 C CA . ARG A 1 437 ? 21.944 2.304 -23.011 1.00 91.00 437 ARG A CA 1
ATOM 3457 C C . ARG A 1 437 ? 21.497 2.771 -21.639 1.00 91.00 437 ARG A C 1
ATOM 3459 O O . ARG A 1 437 ? 21.058 3.910 -21.501 1.00 91.00 437 ARG A O 1
ATOM 3466 N N . ILE A 1 438 ? 21.622 1.906 -20.635 1.00 90.50 438 ILE A N 1
ATOM 3467 C CA . ILE A 1 438 ? 21.412 2.312 -19.244 1.00 90.50 438 ILE A CA 1
ATOM 3468 C C . ILE A 1 438 ? 22.526 3.267 -18.836 1.00 90.50 438 ILE A C 1
ATOM 3470 O O . ILE A 1 438 ? 23.709 2.937 -18.911 1.00 90.50 438 ILE A O 1
ATOM 3474 N N . GLY A 1 439 ? 22.111 4.446 -18.402 1.00 87.06 439 GLY A N 1
ATOM 3475 C CA . GLY A 1 439 ? 22.974 5.527 -17.985 1.00 87.06 439 GLY A CA 1
ATOM 3476 C C . GLY A 1 439 ? 23.169 5.626 -16.488 1.00 87.06 439 GLY A C 1
ATOM 3477 O O . GLY A 1 439 ? 24.292 5.708 -15.989 1.00 87.06 439 GLY A O 1
ATOM 3478 N N . ALA A 1 440 ? 22.054 5.579 -15.772 1.00 86.44 440 ALA A N 1
ATOM 3479 C CA . ALA A 1 440 ? 22.030 5.609 -14.326 1.00 86.44 440 ALA A CA 1
ATOM 3480 C C . ALA A 1 440 ? 20.911 4.718 -13.795 1.00 86.44 440 ALA A C 1
ATOM 3482 O O . ALA A 1 440 ? 19.879 4.531 -14.446 1.00 86.44 440 ALA A O 1
ATOM 3483 N N . ILE A 1 441 ? 21.129 4.179 -12.600 1.00 85.88 441 ILE A N 1
ATOM 3484 C CA . ILE A 1 441 ? 20.112 3.477 -11.824 1.00 85.88 441 ILE A CA 1
ATOM 3485 C C . ILE A 1 441 ? 20.028 4.150 -10.469 1.00 85.88 441 ILE A C 1
ATOM 3487 O O . ILE A 1 441 ? 21.038 4.312 -9.787 1.00 85.88 441 ILE A O 1
ATOM 3491 N N . ASN A 1 442 ? 18.821 4.551 -10.083 1.00 82.75 442 ASN A N 1
ATOM 3492 C CA . ASN A 1 442 ? 18.564 5.234 -8.820 1.00 82.75 442 ASN A CA 1
ATOM 3493 C C . ASN A 1 442 ? 19.444 6.489 -8.618 1.00 82.75 442 ASN A C 1
ATOM 3495 O O . ASN A 1 442 ? 19.902 6.769 -7.515 1.00 82.75 442 ASN A O 1
ATOM 3499 N N . GLY A 1 443 ? 19.723 7.223 -9.704 1.00 78.19 443 GLY A N 1
ATOM 3500 C CA . GLY A 1 443 ? 20.597 8.403 -9.709 1.00 78.19 443 GLY A CA 1
ATOM 3501 C C . GLY A 1 443 ? 22.102 8.104 -9.697 1.00 78.19 443 GLY A C 1
ATOM 3502 O O . GLY A 1 443 ? 22.904 9.028 -9.812 1.00 78.19 443 GLY A O 1
ATOM 3503 N N . VAL A 1 444 ? 22.511 6.836 -9.600 1.00 81.12 444 VAL A N 1
ATOM 3504 C CA . VAL A 1 444 ? 23.920 6.426 -9.646 1.00 81.12 444 VAL A CA 1
ATOM 3505 C C . VAL A 1 444 ? 24.300 6.078 -11.081 1.00 81.12 444 VAL A C 1
ATOM 3507 O O . VAL A 1 444 ? 23.712 5.175 -11.675 1.00 81.12 444 VAL A O 1
ATOM 3510 N N . LYS A 1 445 ? 25.300 6.772 -11.637 1.00 85.69 445 LYS A N 1
ATOM 3511 C CA . LYS A 1 445 ? 25.822 6.499 -12.985 1.00 85.69 445 LYS A CA 1
ATOM 3512 C C . LYS A 1 445 ? 26.370 5.072 -13.066 1.00 85.69 445 LYS A C 1
ATOM 3514 O O . LYS A 1 445 ? 27.197 4.666 -12.247 1.00 85.69 445 LYS A O 1
ATOM 3519 N N . VAL A 1 446 ? 25.932 4.322 -14.072 1.00 87.50 446 VAL A N 1
ATOM 3520 C CA . VAL A 1 446 ? 26.320 2.925 -14.291 1.00 87.50 446 VAL A CA 1
ATOM 3521 C C . VAL A 1 446 ? 27.207 2.842 -15.528 1.00 87.50 446 VAL A C 1
ATOM 3523 O O . VAL A 1 446 ? 26.861 3.312 -16.606 1.00 87.50 446 VAL A O 1
ATOM 3526 N N . THR A 1 447 ? 28.376 2.228 -15.372 1.00 86.31 447 THR A N 1
ATOM 3527 C CA . THR A 1 447 ? 29.358 2.036 -16.451 1.00 86.31 447 THR A CA 1
ATOM 3528 C C . THR A 1 447 ? 29.531 0.573 -16.841 1.00 86.31 447 THR A C 1
ATOM 3530 O O . THR A 1 447 ? 29.876 0.289 -17.987 1.00 86.31 447 THR A O 1
ATOM 3533 N N . ARG A 1 448 ? 29.279 -0.360 -15.911 1.00 87.06 448 ARG A N 1
ATOM 3534 C CA . ARG A 1 448 ? 29.509 -1.802 -16.084 1.00 87.06 448 ARG A CA 1
ATOM 3535 C C . ARG A 1 448 ? 28.295 -2.629 -15.656 1.00 87.06 448 ARG A C 1
ATOM 3537 O O . ARG A 1 448 ? 27.580 -2.245 -14.735 1.00 87.06 448 ARG A O 1
ATOM 3544 N N . ALA A 1 449 ? 28.108 -3.800 -16.270 1.00 85.31 449 ALA A N 1
ATOM 3545 C CA . ALA A 1 449 ? 26.960 -4.685 -16.023 1.00 85.31 449 ALA A CA 1
ATOM 3546 C C . ALA A 1 449 ? 26.798 -5.116 -14.553 1.00 85.31 449 ALA A C 1
ATOM 3548 O O . ALA A 1 449 ? 25.684 -5.101 -14.040 1.00 85.31 449 ALA A O 1
ATOM 3549 N N . TYR A 1 450 ? 27.889 -5.404 -13.834 1.00 84.31 450 TYR A N 1
ATOM 3550 C CA . TYR A 1 450 ? 27.795 -5.799 -12.420 1.00 84.31 450 TYR A CA 1
ATOM 3551 C C . TYR A 1 450 ? 27.237 -4.687 -11.516 1.00 84.31 450 TYR A C 1
ATOM 3553 O O . TYR A 1 450 ? 26.669 -4.975 -10.468 1.00 84.31 450 TYR A O 1
ATOM 3561 N N . GLN A 1 451 ? 27.390 -3.411 -11.900 1.00 87.00 451 GLN A N 1
ATOM 3562 C CA . GLN A 1 451 ? 26.818 -2.297 -11.138 1.00 87.00 451 GLN A CA 1
ATOM 3563 C C . GLN A 1 451 ? 25.294 -2.291 -11.265 1.00 87.00 451 GLN A C 1
ATOM 3565 O O . GLN A 1 451 ? 24.612 -1.976 -10.297 1.00 87.00 451 GLN A O 1
ATOM 3570 N N . VAL A 1 452 ? 24.762 -2.684 -12.430 1.00 86.25 452 VAL A N 1
ATOM 3571 C CA . VAL A 1 452 ? 23.316 -2.844 -12.625 1.00 86.25 452 VAL A CA 1
ATOM 3572 C C . VAL A 1 452 ? 22.773 -3.908 -11.691 1.00 86.25 452 VAL A C 1
ATOM 3574 O O . VAL A 1 452 ? 21.798 -3.661 -10.989 1.00 86.25 452 VAL A O 1
ATOM 3577 N N . GLU A 1 453 ? 23.414 -5.074 -11.652 1.00 83.94 453 GLU A N 1
ATOM 3578 C CA . GLU A 1 453 ? 22.999 -6.171 -10.780 1.00 83.94 453 GLU A CA 1
ATOM 3579 C C . GLU A 1 453 ? 23.046 -5.747 -9.305 1.00 83.94 453 GLU A C 1
ATOM 3581 O O . GLU A 1 453 ? 22.031 -5.818 -8.617 1.00 83.94 453 GLU A O 1
ATOM 3586 N N . ALA A 1 454 ? 24.166 -5.174 -8.851 1.00 83.19 454 ALA A N 1
ATOM 3587 C CA . ALA A 1 454 ? 24.327 -4.722 -7.469 1.00 83.19 454 ALA A CA 1
ATOM 3588 C C . ALA A 1 454 ? 23.290 -3.663 -7.045 1.00 83.19 454 ALA A C 1
ATOM 3590 O O . ALA A 1 454 ? 22.759 -3.729 -5.938 1.00 83.19 454 ALA A O 1
ATOM 3591 N N . LEU A 1 455 ? 22.973 -2.700 -7.920 1.00 84.25 455 LEU A N 1
ATOM 3592 C CA . LEU A 1 455 ? 22.014 -1.626 -7.629 1.00 84.25 455 LEU A CA 1
ATOM 3593 C C . LEU A 1 455 ? 20.548 -2.062 -7.753 1.00 84.25 455 LEU A C 1
ATOM 3595 O O . LEU A 1 455 ? 19.668 -1.365 -7.252 1.00 84.25 455 LEU A O 1
ATOM 3599 N N . SER A 1 456 ? 20.275 -3.186 -8.422 1.00 85.81 456 SER A N 1
ATOM 3600 C CA . SER A 1 456 ? 18.916 -3.656 -8.713 1.00 85.81 456 SER A CA 1
ATOM 3601 C C . SER A 1 456 ? 18.497 -4.891 -7.911 1.00 85.81 456 SER A C 1
ATOM 3603 O O . SER A 1 456 ? 17.305 -5.188 -7.860 1.00 85.81 456 SER A O 1
ATOM 3605 N N . GLN A 1 457 ? 19.429 -5.595 -7.259 1.00 80.69 457 GLN A N 1
ATOM 3606 C CA . GLN A 1 457 ? 19.163 -6.875 -6.594 1.00 80.69 457 GLN A CA 1
ATOM 3607 C C . GLN A 1 457 ? 18.256 -6.754 -5.360 1.00 80.69 457 GLN A C 1
ATOM 3609 O O . GLN A 1 457 ? 17.330 -7.550 -5.217 1.00 80.69 457 GLN A O 1
ATOM 3614 N N . PHE A 1 458 ? 18.472 -5.757 -4.497 1.00 79.69 458 PHE A N 1
ATOM 3615 C CA . PHE A 1 458 ? 17.801 -5.647 -3.186 1.00 79.69 458 PHE A CA 1
ATOM 3616 C C . PHE A 1 458 ? 16.819 -4.478 -3.079 1.00 79.69 458 PHE A C 1
ATOM 3618 O O . PHE A 1 458 ? 16.503 -4.019 -1.985 1.00 79.69 458 PHE A O 1
ATOM 3625 N N . VAL A 1 459 ? 16.345 -3.982 -4.218 1.00 81.88 459 VAL A N 1
ATOM 3626 C CA . VAL A 1 459 ? 15.411 -2.855 -4.276 1.00 81.88 459 VAL A CA 1
ATOM 3627 C C . VAL A 1 459 ? 14.078 -3.287 -4.878 1.00 81.88 459 VAL A C 1
ATOM 3629 O O . VAL A 1 459 ? 14.041 -4.028 -5.862 1.00 81.88 459 VAL A O 1
ATOM 3632 N N . ASN A 1 460 ? 12.977 -2.818 -4.293 1.00 85.56 460 ASN A N 1
ATOM 3633 C CA . ASN A 1 460 ? 11.627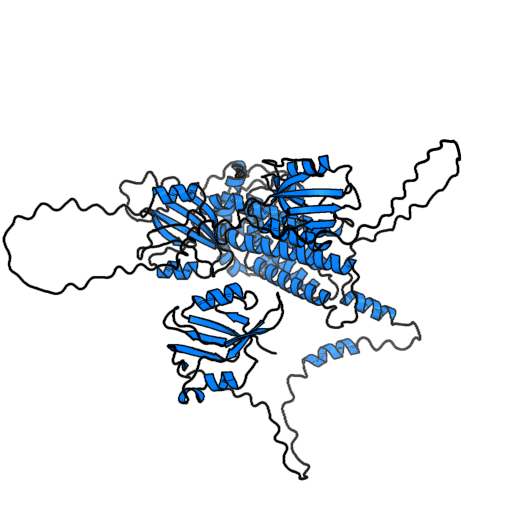 -3.051 -4.818 1.00 85.56 460 ASN A CA 1
ATOM 3634 C C . ASN A 1 460 ? 11.254 -2.047 -5.908 1.00 85.56 460 ASN A C 1
ATOM 3636 O O . ASN A 1 460 ? 10.443 -2.357 -6.770 1.00 85.56 460 ASN A O 1
ATOM 3640 N N . THR A 1 461 ? 11.853 -0.858 -5.899 1.00 87.00 461 THR A N 1
ATOM 3641 C CA . THR A 1 461 ? 11.637 0.166 -6.923 1.00 87.00 461 THR A CA 1
ATOM 3642 C C . THR A 1 461 ? 12.976 0.531 -7.544 1.00 87.00 461 THR A C 1
ATOM 3644 O O . THR A 1 461 ? 13.939 0.797 -6.823 1.00 87.00 461 THR A O 1
ATOM 3647 N N . ILE A 1 462 ? 13.036 0.554 -8.874 1.00 87.75 462 ILE A N 1
ATOM 3648 C CA . ILE A 1 462 ? 14.193 1.056 -9.617 1.00 87.75 462 ILE A CA 1
ATOM 3649 C C . ILE A 1 462 ? 13.773 2.166 -10.552 1.00 87.75 462 ILE A C 1
ATOM 3651 O O . ILE A 1 462 ? 12.685 2.150 -11.131 1.00 87.75 462 ILE A O 1
ATOM 3655 N N . VAL A 1 463 ? 14.684 3.105 -10.739 1.00 86.75 463 VAL A N 1
ATOM 3656 C CA . VAL A 1 463 ? 14.567 4.139 -11.752 1.00 86.75 463 VAL A CA 1
ATOM 3657 C C . VAL A 1 463 ? 15.768 4.063 -12.653 1.00 86.75 463 VAL A C 1
ATOM 3659 O O . VAL A 1 463 ? 16.903 4.109 -12.185 1.00 86.75 463 VAL A O 1
ATOM 3662 N N . ILE A 1 464 ? 15.492 3.904 -13.938 1.00 89.50 464 ILE A N 1
ATOM 3663 C CA . ILE A 1 464 ? 16.493 3.693 -14.967 1.00 89.50 464 ILE A CA 1
ATOM 3664 C C . ILE A 1 464 ? 16.461 4.894 -15.896 1.00 89.50 464 ILE A C 1
ATOM 3666 O O . ILE A 1 464 ? 15.442 5.146 -16.542 1.00 89.50 464 ILE A O 1
ATOM 3670 N N . ASP A 1 465 ? 17.588 5.587 -15.988 1.00 88.50 465 ASP A N 1
ATOM 3671 C CA . ASP A 1 465 ? 17.813 6.630 -16.979 1.00 88.50 465 ASP A CA 1
ATOM 3672 C C . ASP A 1 465 ? 18.486 6.018 -18.208 1.00 88.50 465 ASP A C 1
ATOM 3674 O O . ASP A 1 465 ? 19.451 5.255 -18.092 1.00 88.50 465 ASP A O 1
ATOM 3678 N N . PHE A 1 466 ? 17.975 6.346 -19.393 1.00 89.81 466 PHE A N 1
ATOM 3679 C CA . PHE A 1 466 ? 18.485 5.850 -20.666 1.00 89.81 466 PHE A CA 1
ATOM 3680 C C . PHE A 1 466 ? 19.162 6.956 -21.464 1.00 89.81 466 PHE A C 1
ATOM 3682 O O . PHE A 1 466 ? 18.611 8.046 -21.632 1.00 89.81 466 PHE A O 1
ATOM 3689 N N . TYR A 1 467 ? 20.303 6.623 -22.057 1.00 87.50 467 TYR A N 1
ATOM 3690 C CA . TYR A 1 467 ? 20.989 7.439 -23.052 1.00 87.50 467 TYR A CA 1
ATOM 3691 C C . TYR A 1 467 ? 20.820 6.841 -24.440 1.00 87.50 467 TYR A C 1
ATOM 3693 O O . TYR A 1 467 ? 20.740 5.619 -24.604 1.00 87.50 467 TYR A O 1
ATOM 3701 N N . LYS A 1 468 ? 20.802 7.709 -25.450 1.00 85.75 468 LYS A N 1
ATOM 3702 C CA . LYS A 1 468 ? 20.796 7.279 -26.842 1.00 85.75 468 LYS A CA 1
ATOM 3703 C C . LYS A 1 468 ? 22.229 7.027 -27.304 1.00 85.75 468 LYS A C 1
ATOM 3705 O O . LYS A 1 468 ? 23.049 7.939 -27.304 1.00 85.75 468 LYS A O 1
ATOM 3710 N N . VAL A 1 469 ? 22.520 5.801 -27.719 1.00 82.56 469 VAL A N 1
ATOM 3711 C CA . VAL A 1 469 ? 23.786 5.443 -28.361 1.00 82.56 469 VAL A CA 1
ATOM 37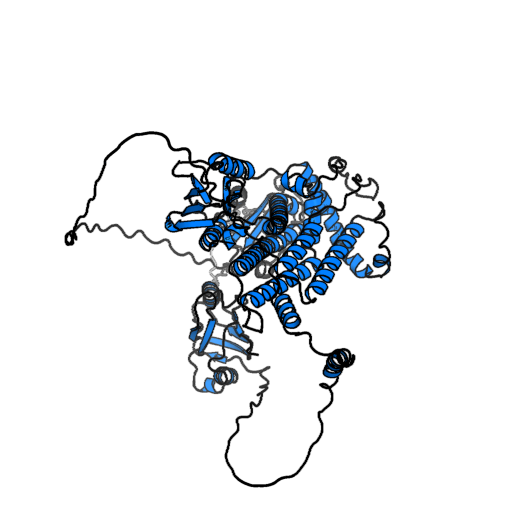12 C C . VAL A 1 469 ? 23.629 5.673 -29.865 1.00 82.56 469 VAL A C 1
ATOM 3714 O O . VAL A 1 469 ? 22.642 5.201 -30.444 1.00 82.56 469 VAL A O 1
ATOM 3717 N N . PRO A 1 470 ? 24.548 6.410 -30.517 1.00 74.38 470 PRO A N 1
ATOM 3718 C CA . PRO A 1 470 ? 24.526 6.530 -31.966 1.00 74.38 470 PRO A CA 1
ATOM 3719 C C . PRO A 1 470 ? 24.634 5.135 -32.600 1.00 74.38 470 PRO A C 1
ATOM 3721 O O . PRO A 1 470 ? 25.346 4.275 -32.076 1.00 74.38 470 PRO A O 1
ATOM 3724 N N . PRO A 1 471 ? 23.915 4.874 -33.705 1.00 68.94 471 PRO A N 1
ATOM 3725 C CA . PRO A 1 471 ? 24.071 3.617 -34.420 1.00 68.94 471 PRO A CA 1
ATOM 3726 C C . PRO A 1 471 ? 25.547 3.440 -34.804 1.00 68.94 471 PRO A C 1
ATOM 3728 O O . PRO A 1 471 ? 26.191 4.435 -35.150 1.00 68.94 471 PRO A O 1
ATOM 3731 N N . PRO A 1 472 ? 26.097 2.213 -34.736 1.00 61.88 472 PRO A N 1
ATOM 3732 C CA . PRO A 1 472 ? 27.470 1.974 -35.150 1.00 61.88 472 PRO A CA 1
ATOM 3733 C C . PRO A 1 472 ? 27.621 2.470 -36.585 1.00 61.88 472 PRO A C 1
ATOM 3735 O O . PRO A 1 472 ? 26.867 2.041 -37.463 1.00 61.88 472 PRO A O 1
ATOM 3738 N N . GLU A 1 473 ? 28.545 3.408 -36.805 1.00 49.66 473 GLU A N 1
ATOM 3739 C CA . GLU A 1 473 ? 28.879 3.878 -38.142 1.00 49.66 473 GLU A CA 1
ATOM 3740 C C . GLU A 1 473 ? 29.207 2.646 -38.982 1.00 49.66 473 GLU A C 1
ATOM 3742 O O . GLU A 1 473 ? 30.177 1.929 -38.726 1.00 49.66 473 GLU A O 1
ATOM 3747 N N . THR A 1 474 ? 28.352 2.350 -39.961 1.00 42.50 474 THR A N 1
ATOM 3748 C CA . THR A 1 474 ? 28.668 1.392 -41.011 1.00 42.50 474 THR A CA 1
ATOM 3749 C C . THR A 1 474 ? 29.926 1.901 -41.684 1.00 42.50 474 THR A C 1
ATOM 3751 O O . THR A 1 474 ? 29.861 2.831 -42.487 1.00 42.50 474 THR A O 1
ATOM 3754 N N . VAL A 1 475 ? 31.065 1.312 -41.316 1.00 40.22 475 VAL A N 1
ATOM 3755 C CA . VAL A 1 475 ? 32.347 1.525 -41.977 1.00 40.22 475 VAL A CA 1
ATOM 3756 C C . VAL A 1 475 ? 32.079 1.399 -43.478 1.00 40.22 475 VAL A C 1
ATOM 3758 O O . VAL A 1 475 ? 31.608 0.338 -43.907 1.00 40.22 475 VAL A O 1
ATOM 3761 N N . PRO A 1 476 ? 32.272 2.466 -44.276 1.00 43.53 476 PRO A N 1
ATOM 3762 C CA . PRO A 1 476 ? 31.986 2.411 -45.697 1.00 43.53 476 PRO A CA 1
ATOM 3763 C C . PRO A 1 476 ? 32.798 1.272 -46.304 1.00 43.53 476 PRO A C 1
ATOM 3765 O O . PRO A 1 476 ? 34.003 1.157 -46.068 1.00 43.53 476 PRO A O 1
ATOM 3768 N N . ALA A 1 477 ? 32.081 0.398 -47.016 1.00 41.56 477 ALA A N 1
ATOM 3769 C CA . ALA A 1 477 ? 32.583 -0.812 -47.643 1.00 41.56 477 ALA A CA 1
ATOM 3770 C C . ALA A 1 477 ? 33.987 -0.589 -48.209 1.00 41.56 477 ALA A C 1
ATOM 3772 O O . ALA A 1 477 ? 34.193 0.262 -49.076 1.00 41.56 477 ALA A O 1
ATOM 3773 N N . GLN A 1 478 ? 34.943 -1.348 -47.668 1.00 37.44 478 GLN A N 1
ATOM 3774 C CA . GLN A 1 478 ? 36.343 -1.258 -48.035 1.00 37.44 478 GLN A CA 1
ATOM 3775 C C . GLN A 1 478 ? 36.506 -1.254 -49.555 1.00 37.44 478 GLN A C 1
ATOM 3777 O O . GLN A 1 478 ? 36.045 -2.150 -50.269 1.00 37.44 478 GLN A O 1
ATOM 3782 N N . VAL A 1 479 ? 37.208 -0.222 -50.016 1.00 41.16 479 VAL A N 1
ATOM 3783 C CA . VAL A 1 479 ? 37.844 -0.141 -51.323 1.00 41.16 479 VAL A CA 1
ATOM 3784 C C . VAL A 1 479 ? 38.531 -1.478 -51.597 1.00 41.16 479 VAL A C 1
ATOM 3786 O O . VAL A 1 479 ? 39.435 -1.881 -50.868 1.00 41.16 479 VAL A O 1
ATOM 3789 N N . LYS A 1 480 ? 38.054 -2.177 -52.634 1.00 31.77 480 LYS A N 1
ATOM 3790 C CA . LYS A 1 480 ? 38.572 -3.463 -53.120 1.00 31.77 480 LYS A CA 1
ATOM 3791 C C . LYS A 1 480 ? 40.110 -3.467 -53.105 1.00 31.77 480 LYS A C 1
ATOM 3793 O O . LYS A 1 480 ? 40.705 -2.742 -53.908 1.00 31.77 480 LYS A O 1
ATOM 3798 N N . PRO A 1 481 ? 40.775 -4.294 -52.279 1.00 37.88 481 PRO A N 1
ATOM 3799 C CA . PRO A 1 481 ? 42.213 -4.444 -52.366 1.00 37.88 481 PRO A CA 1
ATOM 3800 C C . PRO A 1 481 ? 42.544 -5.272 -53.606 1.00 37.88 481 PRO A C 1
ATOM 3802 O O . PRO A 1 481 ? 42.010 -6.358 -53.846 1.00 37.88 481 PRO A O 1
ATOM 3805 N N . LYS A 1 482 ? 43.421 -4.699 -54.422 1.00 37.12 482 LYS A N 1
ATOM 3806 C CA . LYS A 1 482 ? 43.976 -5.252 -55.652 1.00 37.12 482 LYS A CA 1
ATOM 3807 C C . LYS A 1 482 ? 44.628 -6.613 -55.355 1.00 37.12 482 LYS A C 1
ATOM 3809 O O . LYS A 1 482 ? 45.527 -6.703 -54.526 1.00 37.12 482 LYS A O 1
ATOM 3814 N N . ARG A 1 483 ? 44.156 -7.659 -56.046 1.00 28.12 483 ARG A N 1
ATOM 3815 C CA . ARG A 1 483 ? 44.736 -9.014 -56.093 1.00 28.12 483 ARG A CA 1
ATOM 3816 C C . ARG A 1 483 ? 46.260 -8.963 -56.266 1.00 28.12 483 ARG A C 1
ATOM 3818 O O . ARG A 1 483 ? 46.720 -8.508 -57.308 1.00 28.12 483 ARG A O 1
ATOM 3825 N N . VAL A 1 484 ? 46.998 -9.546 -55.324 1.00 35.75 484 VAL A N 1
ATOM 3826 C CA . VAL A 1 484 ? 48.331 -10.139 -55.540 1.00 35.75 484 VAL A CA 1
ATOM 3827 C C . VAL A 1 484 ? 48.374 -11.446 -54.722 1.00 35.75 484 VAL A C 1
ATOM 3829 O O . VAL A 1 484 ? 47.820 -11.465 -53.621 1.00 35.75 484 VAL A O 1
ATOM 3832 N N . PRO A 1 485 ? 48.876 -12.571 -55.271 1.00 41.38 485 PRO A N 1
ATOM 3833 C CA . PRO A 1 485 ? 48.453 -13.898 -54.837 1.00 41.38 485 PRO A CA 1
ATOM 3834 C C . PRO A 1 485 ? 49.277 -14.493 -53.688 1.00 41.38 485 PRO A C 1
ATOM 3836 O O . PRO A 1 485 ? 50.498 -14.404 -53.658 1.00 41.38 485 PRO A O 1
ATOM 3839 N N . ALA A 1 486 ? 48.536 -15.178 -52.813 1.00 30.61 486 ALA A N 1
ATOM 3840 C CA . ALA A 1 486 ? 48.853 -16.421 -52.111 1.00 30.61 486 ALA A CA 1
ATOM 3841 C C . ALA A 1 486 ? 50.312 -16.664 -51.684 1.00 30.61 486 ALA A C 1
ATOM 3843 O O . ALA A 1 486 ? 51.092 -17.268 -52.417 1.00 30.61 486 ALA A O 1
ATOM 3844 N N . LEU A 1 487 ? 50.592 -16.402 -50.406 1.00 33.50 487 LEU A N 1
ATOM 3845 C CA . LEU A 1 487 ? 51.489 -17.255 -49.633 1.00 33.50 487 LEU A CA 1
ATOM 3846 C C . LEU A 1 487 ? 50.724 -17.797 -48.421 1.00 33.50 487 LEU A C 1
ATOM 3848 O O . LEU A 1 487 ? 50.136 -17.045 -47.648 1.00 33.50 487 LEU A O 1
ATOM 3852 N N . LYS A 1 488 ? 50.680 -19.125 -48.335 1.00 28.44 488 LYS A N 1
ATOM 3853 C CA . LYS A 1 488 ? 50.045 -19.911 -47.280 1.00 28.44 488 LYS A CA 1
ATOM 3854 C C . LYS A 1 488 ? 50.806 -19.730 -45.965 1.00 28.44 488 LYS A C 1
ATOM 3856 O O . LYS A 1 488 ? 52.009 -19.975 -45.934 1.00 28.44 488 LYS A O 1
ATOM 3861 N N . SER A 1 489 ? 50.099 -19.447 -44.881 1.00 32.50 489 SER A N 1
ATOM 3862 C CA . SER A 1 489 ? 50.515 -19.891 -43.552 1.00 32.50 489 SER A CA 1
ATOM 3863 C C . SER A 1 489 ? 49.289 -20.125 -42.675 1.00 32.50 489 SER A C 1
ATOM 3865 O O . SER A 1 489 ? 48.506 -19.226 -42.378 1.00 32.50 489 SER A O 1
ATOM 3867 N N . ASP A 1 490 ? 49.120 -21.392 -42.308 1.00 27.27 490 ASP A N 1
ATOM 3868 C CA . ASP A 1 490 ? 48.175 -21.874 -41.317 1.00 27.27 490 ASP A CA 1
ATOM 3869 C C . ASP A 1 490 ? 48.514 -21.278 -39.947 1.00 27.27 490 ASP A C 1
ATOM 3871 O O . ASP A 1 490 ? 49.614 -21.484 -39.436 1.00 27.27 490 ASP A O 1
ATOM 3875 N N . THR A 1 491 ? 47.574 -20.603 -39.286 1.00 30.45 491 THR A N 1
ATOM 3876 C CA . THR A 1 491 ? 47.562 -20.559 -37.816 1.00 30.45 491 THR A CA 1
ATOM 3877 C C . THR A 1 491 ? 46.134 -20.435 -37.287 1.00 30.45 491 THR A C 1
ATOM 3879 O O . THR A 1 491 ? 45.457 -19.429 -37.462 1.00 30.45 491 THR A O 1
ATOM 3882 N N . LYS A 1 492 ? 45.709 -21.541 -36.667 1.00 29.45 492 LYS A N 1
ATOM 3883 C CA . LYS A 1 492 ? 44.560 -21.797 -35.787 1.00 29.45 492 LYS A CA 1
ATOM 3884 C C . LYS A 1 492 ? 43.697 -20.596 -35.368 1.00 29.45 492 LYS A C 1
ATOM 3886 O O . LYS A 1 492 ? 44.098 -19.754 -34.571 1.00 29.45 492 LYS A O 1
ATOM 3891 N N . ASN A 1 493 ? 42.438 -20.674 -35.796 1.00 27.25 493 ASN A N 1
ATOM 3892 C CA . ASN A 1 493 ? 41.294 -19.950 -35.257 1.00 27.25 493 ASN A CA 1
ATOM 3893 C C . ASN A 1 493 ? 41.009 -20.362 -33.802 1.00 27.25 493 ASN A C 1
ATOM 3895 O O . ASN A 1 493 ? 40.667 -21.517 -33.544 1.00 27.25 493 ASN A O 1
ATOM 3899 N N . THR A 1 494 ? 41.051 -19.399 -32.884 1.00 26.03 494 THR A N 1
ATOM 3900 C CA . THR A 1 494 ? 40.371 -19.480 -31.584 1.00 26.03 494 THR A CA 1
ATOM 3901 C C . THR A 1 494 ? 39.147 -18.560 -31.658 1.00 26.03 494 THR A C 1
ATOM 3903 O O . THR A 1 494 ? 39.322 -17.349 -31.790 1.00 26.03 494 THR A O 1
ATOM 3906 N N . PRO A 1 495 ? 37.909 -19.084 -31.641 1.00 31.58 495 PRO A N 1
ATOM 3907 C CA . PRO A 1 495 ? 36.712 -18.262 -31.752 1.00 31.58 495 PRO A CA 1
ATOM 3908 C C . PRO A 1 495 ? 36.409 -17.584 -30.411 1.00 31.58 495 PRO A C 1
ATOM 3910 O O . PRO A 1 495 ? 36.048 -18.242 -29.434 1.00 31.58 495 PRO A O 1
ATOM 3913 N N . SER A 1 496 ? 36.546 -16.258 -30.378 1.00 29.36 496 SER A N 1
ATOM 3914 C CA . SER A 1 496 ? 36.105 -15.409 -29.271 1.00 29.36 496 SER A CA 1
ATOM 3915 C C . SER A 1 496 ? 34.593 -15.525 -29.092 1.00 29.36 496 SER A C 1
ATOM 3917 O O . SER A 1 496 ? 33.805 -15.072 -29.922 1.00 29.36 496 SER A O 1
ATOM 3919 N N . GLN A 1 497 ? 34.193 -16.165 -27.999 1.00 27.92 497 GLN A N 1
ATOM 3920 C CA . GLN A 1 497 ? 32.810 -16.284 -27.568 1.00 27.92 497 GLN A CA 1
ATOM 3921 C C . GLN A 1 497 ? 32.327 -14.925 -27.044 1.00 27.92 497 GLN A C 1
ATOM 3923 O O . GLN A 1 497 ? 32.827 -14.416 -26.044 1.00 27.92 497 GLN A O 1
ATOM 3928 N N . HIS A 1 498 ? 31.340 -14.335 -27.719 1.00 28.38 498 HIS A N 1
ATOM 3929 C CA . HIS A 1 498 ? 30.538 -13.252 -27.158 1.00 28.38 498 HIS A CA 1
ATOM 3930 C C . HIS A 1 498 ? 29.634 -13.838 -26.067 1.00 28.38 498 HIS A C 1
ATOM 3932 O O . HIS A 1 498 ? 28.564 -14.373 -26.351 1.00 28.38 498 HIS A O 1
ATOM 3938 N N . THR A 1 499 ? 30.074 -13.768 -24.813 1.00 25.75 499 THR A N 1
ATOM 3939 C CA . THR A 1 499 ? 29.274 -14.194 -23.662 1.00 25.75 499 THR A CA 1
ATOM 3940 C C . THR A 1 499 ? 28.167 -13.172 -23.410 1.00 25.75 499 THR A C 1
ATOM 3942 O O . THR A 1 499 ? 28.394 -12.112 -22.828 1.00 25.75 499 THR A O 1
ATOM 3945 N N . SER A 1 500 ? 26.950 -13.475 -23.861 1.00 26.81 500 SER A N 1
ATOM 3946 C CA . SER A 1 500 ? 25.751 -12.760 -23.430 1.00 26.81 500 SER A CA 1
ATOM 3947 C C . SER A 1 500 ? 25.466 -13.102 -21.967 1.00 26.81 500 SER A C 1
ATOM 3949 O O . SER A 1 500 ? 25.211 -14.264 -21.646 1.00 26.81 500 SER A O 1
ATOM 3951 N N . VAL A 1 501 ? 25.480 -12.105 -21.083 1.00 27.34 501 VAL A N 1
ATOM 3952 C CA . VAL A 1 501 ? 24.984 -12.257 -19.711 1.00 27.34 501 VAL A CA 1
ATOM 3953 C C . VAL A 1 501 ? 23.459 -12.261 -19.781 1.00 27.34 501 VAL A C 1
ATOM 3955 O O . VAL A 1 501 ? 22.818 -11.221 -19.910 1.00 27.34 501 VAL A O 1
ATOM 3958 N N . VAL A 1 502 ? 22.875 -13.457 -19.784 1.00 26.44 502 VAL A N 1
ATOM 3959 C CA . VAL A 1 502 ? 21.426 -13.642 -19.699 1.00 26.44 502 VAL A CA 1
ATOM 3960 C C . VAL A 1 502 ? 21.025 -13.441 -18.240 1.00 26.44 502 VAL A C 1
ATOM 3962 O O . VAL A 1 502 ? 21.313 -14.291 -17.404 1.00 26.44 502 VAL A O 1
ATOM 3965 N N . VAL A 1 503 ? 20.339 -12.336 -17.936 1.00 33.03 503 VAL A N 1
ATOM 3966 C CA . VAL A 1 503 ? 19.486 -12.277 -16.743 1.00 33.03 503 VAL A CA 1
ATOM 3967 C C . VAL A 1 503 ? 18.292 -13.186 -17.038 1.00 33.03 503 VAL A C 1
ATOM 3969 O O . VAL A 1 503 ? 17.595 -13.029 -18.042 1.00 33.03 503 VAL A O 1
ATOM 3972 N N . THR A 1 504 ? 18.196 -14.244 -16.246 1.00 24.89 504 THR A N 1
ATOM 3973 C CA . THR A 1 504 ? 17.554 -15.524 -16.547 1.00 24.89 504 THR A CA 1
ATOM 3974 C C . THR A 1 504 ? 16.070 -15.396 -16.892 1.00 24.89 504 THR A C 1
ATOM 3976 O O . THR A 1 504 ? 15.255 -15.061 -16.043 1.00 24.89 504 THR A O 1
ATOM 3979 N N . ALA A 1 505 ? 15.711 -15.760 -18.125 1.00 23.17 505 ALA A N 1
ATOM 3980 C CA . ALA A 1 505 ? 14.345 -16.083 -18.525 1.00 23.17 505 ALA A CA 1
ATOM 3981 C C . ALA A 1 505 ? 14.377 -17.380 -19.342 1.00 23.17 505 ALA A C 1
ATOM 3983 O O . ALA A 1 505 ? 14.836 -17.391 -20.487 1.00 23.17 505 ALA A O 1
ATOM 3984 N N . THR A 1 506 ? 13.911 -18.482 -18.752 1.00 23.56 506 THR A N 1
ATOM 3985 C CA . THR A 1 506 ? 13.685 -19.742 -19.467 1.00 23.56 506 THR A CA 1
ATOM 3986 C C . THR A 1 506 ? 12.278 -19.708 -20.050 1.00 23.56 506 THR A C 1
ATOM 3988 O O . THR A 1 506 ? 11.288 -19.636 -19.325 1.00 23.56 506 THR A O 1
ATOM 3991 N N . ALA A 1 507 ? 12.193 -19.721 -21.378 1.00 23.03 507 ALA A N 1
ATOM 3992 C CA . ALA A 1 507 ? 10.940 -19.788 -22.108 1.00 23.03 507 ALA A CA 1
ATOM 3993 C C . ALA A 1 507 ? 10.233 -21.121 -21.816 1.00 23.03 507 ALA A C 1
ATOM 3995 O O . ALA A 1 507 ? 10.727 -22.187 -22.184 1.00 23.03 507 ALA A O 1
ATOM 3996 N N . VAL A 1 508 ? 9.067 -21.063 -21.173 1.00 26.06 508 VAL A N 1
ATOM 3997 C CA . VAL A 1 508 ? 8.125 -22.184 -21.151 1.00 26.06 508 VAL A CA 1
ATOM 3998 C C . VAL A 1 508 ? 7.447 -22.207 -22.515 1.00 26.06 508 VAL A C 1
ATOM 4000 O O . VAL A 1 508 ? 6.659 -21.323 -22.851 1.00 26.06 508 VAL A O 1
ATOM 4003 N N . ALA A 1 509 ? 7.834 -23.192 -23.322 1.00 24.95 509 ALA A N 1
ATOM 4004 C CA . ALA A 1 509 ? 7.233 -23.483 -24.609 1.00 24.95 509 ALA A CA 1
ATOM 4005 C C . ALA A 1 509 ? 5.713 -23.653 -24.463 1.00 24.95 509 ALA A C 1
ATOM 4007 O O . ALA A 1 509 ? 5.224 -24.313 -23.543 1.00 24.95 509 ALA A O 1
ATOM 4008 N N . ALA A 1 510 ? 4.986 -23.013 -25.377 1.00 24.77 510 ALA A N 1
ATOM 4009 C CA . ALA A 1 510 ? 3.538 -23.049 -25.469 1.00 24.77 510 ALA A CA 1
ATOM 4010 C C . ALA A 1 510 ? 3.023 -24.500 -25.546 1.00 24.77 510 ALA A C 1
ATOM 4012 O O . ALA A 1 510 ? 3.625 -25.319 -26.244 1.00 24.77 510 ALA A O 1
ATOM 4013 N N . PRO A 1 511 ? 1.911 -24.833 -24.867 1.00 27.48 511 PRO A N 1
ATOM 4014 C CA . PRO A 1 511 ? 1.322 -26.157 -24.962 1.00 27.48 511 PRO A CA 1
ATOM 4015 C C . PRO A 1 511 ? 0.736 -26.346 -26.362 1.00 27.48 511 PRO A C 1
ATOM 4017 O O . PRO A 1 511 ? -0.209 -25.659 -26.758 1.00 27.48 511 PRO A O 1
ATOM 4020 N N . GLU A 1 512 ? 1.318 -27.280 -27.112 1.00 26.97 512 GLU A N 1
ATOM 4021 C CA . GLU A 1 512 ? 0.770 -27.754 -28.374 1.00 26.97 512 GLU A CA 1
ATOM 4022 C C . GLU A 1 512 ? -0.655 -28.274 -28.168 1.00 26.97 512 GLU A C 1
ATOM 4024 O O . GLU A 1 512 ? -0.966 -29.077 -27.286 1.00 26.97 512 GLU A O 1
ATOM 4029 N N . THR A 1 513 ? -1.532 -27.772 -29.025 1.00 26.38 513 THR A N 1
ATOM 4030 C CA . THR A 1 513 ? -2.929 -28.148 -29.197 1.00 26.38 513 THR A CA 1
ATOM 4031 C C . THR A 1 513 ? -3.087 -29.656 -29.408 1.00 26.38 513 THR A C 1
ATOM 4033 O O . THR A 1 513 ? -2.976 -30.148 -30.532 1.00 26.38 513 THR A O 1
ATOM 4036 N N . VAL A 1 514 ? -3.413 -30.392 -28.344 1.00 30.00 514 VAL A N 1
ATOM 4037 C CA . VAL A 1 514 ? -3.902 -31.772 -28.458 1.00 30.00 514 VAL A CA 1
ATOM 4038 C C . VAL A 1 514 ? -5.337 -31.728 -28.976 1.00 30.00 514 VAL A C 1
ATOM 4040 O O . VAL A 1 514 ? -6.259 -31.222 -28.334 1.00 30.00 514 VAL A O 1
ATOM 4043 N N . LYS A 1 515 ? -5.488 -32.216 -30.207 1.00 30.61 515 LYS A N 1
ATOM 4044 C CA . LYS A 1 515 ? -6.735 -32.297 -30.963 1.00 30.61 515 LYS A CA 1
ATOM 4045 C C . LYS A 1 515 ? -7.798 -33.093 -30.206 1.00 30.61 515 LYS A C 1
ATOM 4047 O O . LYS A 1 515 ? -7.542 -34.178 -29.692 1.00 30.61 515 LYS A O 1
ATOM 4052 N N . ARG A 1 516 ? -9.014 -32.541 -30.243 1.00 25.73 516 ARG A N 1
ATOM 4053 C CA . ARG A 1 516 ? -10.296 -33.195 -29.961 1.00 25.73 516 ARG A CA 1
ATOM 4054 C C . ARG A 1 516 ? -10.327 -34.613 -30.540 1.00 25.73 516 ARG A C 1
ATOM 4056 O O . ARG A 1 516 ? -10.296 -34.768 -31.758 1.00 25.73 516 ARG A O 1
ATOM 4063 N N . ILE A 1 517 ? -10.488 -35.607 -29.675 1.00 28.69 517 ILE A N 1
ATOM 4064 C CA . ILE A 1 517 ? -11.139 -36.867 -30.031 1.00 28.69 517 ILE A CA 1
ATOM 4065 C C . ILE A 1 517 ? -12.485 -36.849 -29.317 1.00 28.69 517 ILE A C 1
ATOM 4067 O O . ILE A 1 517 ? -12.562 -36.749 -28.094 1.00 28.69 517 ILE A O 1
ATOM 4071 N N . ALA A 1 518 ? -13.535 -36.832 -30.131 1.00 28.56 518 ALA A N 1
ATOM 4072 C CA . ALA A 1 518 ? -14.912 -36.972 -29.715 1.00 28.56 518 ALA A CA 1
ATOM 4073 C C . ALA A 1 518 ? -15.115 -38.363 -29.105 1.00 28.56 518 ALA A C 1
ATOM 4075 O O . ALA A 1 518 ? -14.814 -39.358 -29.754 1.00 28.56 518 ALA A O 1
ATOM 4076 N N . ASN A 1 519 ? -15.652 -38.412 -27.890 1.00 30.77 519 ASN A N 1
ATOM 4077 C CA . ASN A 1 519 ? -16.333 -39.587 -27.365 1.00 30.77 519 ASN A CA 1
ATOM 4078 C C . ASN A 1 519 ? -17.751 -39.151 -26.999 1.00 30.77 519 ASN A C 1
ATOM 4080 O O . ASN A 1 519 ? -18.028 -38.720 -25.881 1.00 30.77 519 ASN A O 1
ATOM 4084 N N . ASP A 1 520 ? -18.622 -39.227 -28.001 1.00 31.30 520 ASP A N 1
ATOM 4085 C CA . ASP A 1 520 ? -20.051 -39.422 -27.812 1.00 31.30 520 ASP A CA 1
ATOM 4086 C C . ASP A 1 520 ? -20.276 -40.871 -27.370 1.00 31.30 520 ASP A C 1
ATOM 4088 O O . ASP A 1 520 ? -19.785 -41.797 -28.017 1.00 31.30 520 ASP A O 1
ATOM 4092 N N . GLY A 1 521 ? -21.048 -41.088 -26.303 1.00 27.47 521 GLY A N 1
ATOM 4093 C CA . GLY A 1 521 ? -21.555 -42.426 -26.003 1.00 27.47 521 GLY A CA 1
ATOM 4094 C C . GLY A 1 521 ? -21.847 -42.729 -24.539 1.00 27.47 521 GLY A C 1
ATOM 4095 O O . GLY A 1 521 ? -21.044 -43.364 -23.876 1.00 27.47 521 GLY A O 1
ATOM 4096 N N . LYS A 1 522 ? -23.073 -42.390 -24.123 1.00 28.72 522 LYS A N 1
ATOM 4097 C CA . LYS A 1 522 ? -23.920 -43.147 -23.180 1.00 28.72 522 LYS A CA 1
ATOM 4098 C C . LYS A 1 522 ? -23.384 -43.403 -21.762 1.00 28.72 522 LYS A C 1
ATOM 4100 O O . LYS A 1 522 ? -22.809 -44.444 -21.486 1.00 28.72 522 LYS A O 1
ATOM 4105 N N . GLU A 1 523 ? -23.864 -42.595 -20.822 1.00 31.78 523 GLU A N 1
ATOM 4106 C CA . GLU A 1 523 ? -24.321 -43.140 -19.538 1.00 31.78 523 GLU A CA 1
ATOM 4107 C C . GLU A 1 523 ? -25.572 -42.385 -19.078 1.00 31.78 523 GLU A C 1
ATOM 4109 O O . GLU A 1 523 ? -25.563 -41.424 -18.315 1.00 31.78 523 GLU A O 1
ATOM 4114 N N . GLN A 1 524 ? -26.688 -42.804 -19.668 1.00 27.36 524 GLN A N 1
ATOM 4115 C CA . GLN A 1 524 ? -28.040 -42.420 -19.308 1.00 27.36 524 GLN A CA 1
ATOM 4116 C C . GLN A 1 524 ? -28.703 -43.676 -18.749 1.00 27.36 524 GLN A C 1
ATOM 4118 O O . GLN A 1 524 ? -29.391 -44.376 -19.479 1.00 27.36 524 GLN A O 1
ATOM 4123 N N . GLN A 1 525 ? -28.436 -43.998 -17.481 1.00 28.67 525 GLN A N 1
ATOM 4124 C CA . GLN A 1 525 ? -29.201 -44.970 -16.693 1.00 28.67 525 GLN A CA 1
ATOM 4125 C C . GLN A 1 525 ? -28.820 -44.853 -15.211 1.00 28.67 525 GLN A C 1
ATOM 4127 O O . GLN A 1 525 ? -28.064 -45.646 -14.678 1.00 28.67 525 GLN A O 1
ATOM 4132 N N . LEU A 1 526 ? -29.349 -43.834 -14.538 1.00 32.69 526 LEU A N 1
ATOM 4133 C CA . LEU A 1 526 ? -29.733 -43.951 -13.128 1.00 32.69 526 LEU A CA 1
ATOM 4134 C C . LEU A 1 526 ? -30.813 -42.895 -12.855 1.00 32.69 526 LEU A C 1
ATOM 4136 O O . LEU A 1 526 ? -30.598 -41.841 -12.260 1.00 32.69 526 LEU A O 1
ATOM 4140 N N . ARG A 1 527 ? -31.991 -43.158 -13.424 1.00 27.19 527 ARG A N 1
ATOM 4141 C CA . ARG A 1 527 ? -33.251 -42.526 -13.041 1.00 27.19 527 ARG A CA 1
ATOM 4142 C C . ARG A 1 527 ? -34.019 -43.505 -12.158 1.00 27.19 527 ARG A C 1
ATOM 4144 O O . ARG A 1 527 ? -33.996 -44.701 -12.416 1.00 27.19 527 ARG A O 1
ATOM 4151 N N . GLU A 1 528 ? -34.745 -42.907 -11.216 1.00 28.89 528 GLU A N 1
ATOM 4152 C CA . GLU A 1 528 ? -35.950 -43.417 -10.547 1.00 28.89 528 GLU A CA 1
ATOM 4153 C C . GLU A 1 528 ? -35.789 -44.396 -9.385 1.00 28.89 528 GLU A C 1
ATOM 4155 O O . GLU A 1 528 ? -35.876 -45.594 -9.574 1.00 28.89 528 GLU A O 1
ATOM 4160 N N . VAL A 1 529 ? -35.697 -43.831 -8.173 1.00 29.59 529 VAL A N 1
ATOM 4161 C CA . VAL A 1 529 ? -36.403 -44.181 -6.915 1.00 29.59 529 VAL A CA 1
ATOM 4162 C C . VAL A 1 529 ? -36.118 -42.952 -6.016 1.00 29.59 529 VAL A C 1
ATOM 4164 O O . VAL A 1 529 ? -34.959 -42.667 -5.763 1.00 29.59 529 VAL A O 1
ATOM 4167 N N . GLN A 1 530 ? -36.995 -42.043 -5.588 1.00 31.53 530 GLN A N 1
ATOM 4168 C CA . GLN A 1 530 ? -38.372 -42.085 -5.115 1.00 31.53 530 GLN A CA 1
ATOM 4169 C C . GLN A 1 530 ? -38.972 -40.676 -5.267 1.00 31.53 530 GLN A C 1
ATOM 4171 O O . GLN A 1 530 ? -38.398 -39.682 -4.821 1.00 31.53 530 GLN A O 1
ATOM 4176 N N . THR A 1 531 ? -40.161 -40.600 -5.854 1.00 29.45 531 THR A N 1
ATOM 4177 C CA . THR A 1 531 ? -41.075 -39.464 -5.737 1.00 29.45 531 THR A CA 1
ATOM 4178 C C . THR A 1 531 ? -42.176 -39.839 -4.751 1.00 29.45 531 THR A C 1
ATOM 4180 O O . THR A 1 531 ? -42.911 -40.789 -4.993 1.00 29.45 531 THR A O 1
ATOM 4183 N N . SER A 1 532 ? -42.329 -39.061 -3.675 1.00 35.66 532 SER A N 1
ATOM 4184 C CA . SER A 1 532 ? -43.492 -39.132 -2.777 1.00 35.66 532 SER A CA 1
ATOM 4185 C C . SER A 1 532 ? -43.833 -37.753 -2.205 1.00 35.66 532 SER A C 1
ATOM 4187 O O . SER A 1 532 ? -43.482 -37.409 -1.083 1.00 35.66 532 SER A O 1
ATOM 4189 N N . LYS A 1 533 ? -44.502 -36.938 -3.030 1.00 31.11 533 LYS A N 1
ATOM 4190 C CA . LYS A 1 533 ? -45.799 -36.308 -2.716 1.00 31.11 533 LYS A CA 1
ATOM 4191 C C . LYS A 1 533 ? -46.075 -35.965 -1.236 1.00 31.11 533 LYS A C 1
ATOM 4193 O O . LYS A 1 533 ? -46.427 -36.849 -0.462 1.00 31.11 533 LYS A O 1
ATOM 4198 N N . LYS A 1 534 ? -46.229 -34.668 -0.946 1.00 34.50 534 LYS A N 1
ATOM 4199 C CA . LYS A 1 534 ? -47.495 -34.168 -0.378 1.00 34.50 534 LYS A CA 1
ATOM 4200 C C . LYS A 1 534 ? -47.695 -32.684 -0.696 1.00 34.50 534 LYS A C 1
ATOM 4202 O O . LYS A 1 534 ? -47.085 -31.800 -0.110 1.00 34.50 534 LYS A O 1
ATOM 4207 N N . LYS A 1 535 ? -48.550 -32.470 -1.693 1.00 29.06 535 LYS A N 1
ATOM 4208 C CA . LYS A 1 535 ? -49.225 -31.225 -2.044 1.00 29.06 535 LYS A CA 1
ATOM 4209 C C . LYS A 1 535 ? -50.290 -30.985 -0.966 1.00 29.06 535 LYS A C 1
ATOM 4211 O O . LYS A 1 535 ? -51.085 -31.889 -0.719 1.00 29.06 535 LYS A O 1
ATOM 4216 N N . ILE A 1 536 ? -50.288 -29.822 -0.326 1.00 32.56 536 ILE A N 1
ATOM 4217 C CA . ILE A 1 536 ? -51.452 -29.283 0.384 1.00 32.56 536 ILE A CA 1
ATOM 4218 C C . ILE A 1 536 ? -51.684 -27.914 -0.249 1.00 32.56 536 ILE A C 1
ATOM 4220 O O . ILE A 1 536 ? -51.007 -26.939 0.064 1.00 32.56 536 ILE A O 1
ATOM 4224 N N . GLU A 1 537 ? -52.552 -27.914 -1.257 1.00 28.73 537 GLU A N 1
ATOM 4225 C CA . GLU A 1 537 ? -53.340 -26.747 -1.633 1.00 28.73 537 GLU A CA 1
ATOM 4226 C C . GLU A 1 537 ? -54.446 -26.632 -0.589 1.00 28.73 537 GLU A C 1
ATOM 4228 O O . GLU A 1 537 ? -55.150 -27.609 -0.357 1.00 28.73 537 GLU A O 1
ATOM 4233 N N . ASP A 1 538 ? -54.599 -25.456 0.008 1.00 34.50 538 ASP A N 1
ATOM 4234 C CA . ASP A 1 538 ? -55.907 -25.016 0.473 1.00 34.50 538 ASP A CA 1
ATOM 4235 C C . ASP A 1 538 ? -55.999 -23.504 0.276 1.00 34.50 538 ASP A C 1
ATOM 4237 O O . ASP A 1 538 ? -55.382 -22.689 0.962 1.00 34.50 538 ASP A O 1
ATOM 4241 N N . SER A 1 539 ? -56.722 -23.154 -0.777 1.00 32.09 539 SER A N 1
ATOM 4242 C CA . SER A 1 539 ? -57.251 -21.834 -1.056 1.00 32.09 539 SER A CA 1
ATOM 4243 C C . SER A 1 539 ? -58.617 -21.713 -0.391 1.00 32.09 539 SER A C 1
ATOM 4245 O O . SER A 1 539 ? -59.502 -22.508 -0.695 1.00 32.09 539 SER A O 1
ATOM 4247 N N . SER A 1 540 ? -58.849 -20.678 0.413 1.00 33.66 540 SER A N 1
ATOM 4248 C CA . SER A 1 540 ? -60.181 -20.067 0.492 1.00 33.66 540 SER A CA 1
ATOM 4249 C C . SER A 1 540 ? -60.107 -18.617 1.003 1.00 33.66 540 SER A C 1
ATOM 4251 O O . SER A 1 540 ? -59.366 -18.334 1.945 1.00 33.66 540 SER A O 1
ATOM 4253 N N . PRO A 1 541 ? -60.831 -17.682 0.362 1.00 48.66 541 PRO A N 1
ATOM 4254 C CA . PRO A 1 541 ? -60.934 -16.286 0.766 1.00 48.66 541 PRO A CA 1
ATOM 4255 C C . PRO A 1 541 ? -62.207 -16.053 1.589 1.00 48.66 541 PRO A C 1
ATOM 4257 O O . PRO A 1 541 ? -63.230 -16.686 1.333 1.00 48.66 541 PRO A O 1
ATOM 4260 N N . LEU A 1 542 ? -62.184 -15.086 2.508 1.00 33.00 542 LEU A N 1
ATOM 4261 C CA . LEU A 1 542 ? -63.396 -14.380 2.927 1.00 33.00 542 LEU A CA 1
ATOM 4262 C C . LEU A 1 542 ? -63.051 -13.059 3.615 1.00 33.00 542 LEU A C 1
ATOM 4264 O O . LEU A 1 542 ? -62.432 -13.012 4.677 1.00 33.00 542 LEU A O 1
ATOM 4268 N N . ASP A 1 543 ? -63.498 -11.990 2.966 1.00 28.98 543 ASP A N 1
ATOM 4269 C CA . ASP A 1 543 ? -63.722 -10.674 3.537 1.00 28.98 543 ASP A CA 1
ATOM 4270 C C . ASP A 1 543 ? -64.549 -10.758 4.828 1.00 28.98 543 ASP A C 1
ATOM 4272 O O . ASP A 1 543 ? -65.569 -11.450 4.866 1.00 28.98 543 ASP A O 1
ATOM 4276 N N . LYS A 1 544 ? -64.187 -9.954 5.836 1.00 32.12 544 LYS A N 1
ATOM 4277 C CA . LYS A 1 544 ? -65.035 -8.863 6.359 1.00 32.12 544 LYS A CA 1
ATOM 4278 C C . LYS A 1 544 ? -64.469 -8.246 7.643 1.00 32.12 544 LYS A C 1
ATOM 4280 O O . LYS A 1 544 ? -64.260 -8.913 8.645 1.00 32.12 544 LYS A O 1
ATOM 4285 N N . ALA A 1 545 ? -64.346 -6.923 7.562 1.00 27.08 545 ALA A N 1
ATOM 4286 C CA . ALA A 1 545 ? -64.763 -5.925 8.544 1.00 27.08 545 ALA A CA 1
ATOM 4287 C C . ALA A 1 545 ? -64.263 -6.014 10.001 1.00 27.08 545 ALA A C 1
ATOM 4289 O O . ALA A 1 545 ? -64.739 -6.800 10.808 1.00 27.08 545 ALA A O 1
ATOM 4290 N N . GLY A 1 546 ? -63.490 -4.986 10.364 1.00 23.78 546 GLY A N 1
ATOM 4291 C CA . GLY A 1 546 ? -63.868 -4.112 11.476 1.00 23.78 546 GLY A CA 1
ATOM 4292 C C . GLY A 1 546 ? -63.553 -4.621 12.878 1.00 23.78 546 GLY A C 1
ATOM 4293 O O . GLY A 1 546 ? -64.400 -5.192 13.550 1.00 23.78 546 GLY A O 1
ATOM 4294 N N . GLY A 1 547 ? -62.373 -4.265 13.377 1.00 27.09 547 GLY A N 1
ATOM 4295 C CA . GLY A 1 547 ? -62.034 -4.427 14.785 1.00 27.09 547 GLY A CA 1
ATOM 4296 C C . GLY A 1 547 ? -60.883 -3.519 15.176 1.00 27.09 547 GLY A C 1
ATOM 4297 O O . GLY A 1 547 ? -59.726 -3.917 15.130 1.00 27.09 547 GLY A O 1
ATOM 4298 N N . LYS A 1 548 ? -61.206 -2.276 15.547 1.00 26.59 548 LYS A N 1
ATOM 4299 C CA . LYS A 1 548 ? -60.310 -1.411 16.318 1.00 26.59 548 LYS A CA 1
ATOM 4300 C C . LYS A 1 548 ? -59.958 -2.133 17.620 1.00 26.59 548 LYS A C 1
ATOM 4302 O O . LYS A 1 548 ? -60.806 -2.246 18.498 1.00 26.59 548 LYS A O 1
ATOM 4307 N N . SER A 1 549 ? -58.710 -2.538 17.782 1.00 28.55 549 SER A N 1
ATOM 4308 C CA . SER A 1 549 ? -58.141 -2.759 19.107 1.00 28.55 549 SER A CA 1
ATOM 4309 C C . SER A 1 549 ? -56.676 -2.369 19.082 1.00 28.55 549 SER A C 1
ATOM 4311 O O . SER A 1 549 ? -55.863 -2.966 18.381 1.00 28.55 549 SER A O 1
ATOM 4313 N N . ASN A 1 550 ? -56.384 -1.321 19.844 1.00 29.20 550 ASN A N 1
ATOM 4314 C CA . ASN A 1 550 ? -55.061 -0.810 20.138 1.00 29.20 550 ASN A CA 1
ATOM 4315 C C . ASN A 1 550 ? -54.182 -1.937 20.695 1.00 29.20 550 ASN A C 1
ATOM 4317 O O . ASN A 1 550 ? -54.286 -2.279 21.870 1.00 29.20 550 ASN A O 1
ATOM 4321 N N . SER A 1 551 ? -53.301 -2.497 19.874 1.00 27.75 551 SER A N 1
ATOM 4322 C CA . SER A 1 551 ? -52.141 -3.234 20.362 1.00 27.75 551 SER A CA 1
ATOM 4323 C C . SER A 1 551 ? -50.910 -2.391 20.082 1.00 27.75 551 SER A C 1
ATOM 4325 O O . SER A 1 551 ? -50.280 -2.477 19.029 1.00 27.75 551 SER A O 1
ATOM 4327 N N . THR A 1 552 ? -50.594 -1.542 21.052 1.00 27.31 552 THR A N 1
ATOM 4328 C CA . THR A 1 552 ? -49.291 -0.913 21.231 1.00 27.31 552 THR A CA 1
ATOM 4329 C C . THR A 1 552 ? -48.276 -2.027 21.498 1.00 27.31 552 THR A C 1
ATOM 4331 O O . THR A 1 552 ? -47.879 -2.273 22.632 1.00 27.31 552 THR A O 1
ATOM 4334 N N . THR A 1 553 ? -47.893 -2.780 20.467 1.00 27.02 553 THR A N 1
ATOM 4335 C CA . THR A 1 553 ? -46.735 -3.669 20.539 1.00 27.02 553 THR A CA 1
ATOM 4336 C C . THR A 1 553 ? -45.512 -2.781 20.550 1.00 27.02 553 THR A C 1
ATOM 4338 O O . THR A 1 553 ? -45.081 -2.270 19.516 1.00 27.02 553 THR A O 1
ATOM 4341 N N . ALA A 1 554 ? -45.023 -2.559 21.768 1.00 25.89 554 ALA A N 1
ATOM 4342 C CA . ALA A 1 554 ? -43.743 -1.969 22.075 1.00 25.89 554 ALA A CA 1
ATOM 4343 C C . ALA A 1 554 ? -42.690 -2.518 21.109 1.00 25.89 554 ALA A C 1
ATOM 4345 O O . ALA A 1 554 ? -42.290 -3.681 21.185 1.00 25.89 554 ALA A O 1
ATOM 4346 N N . ILE A 1 555 ? -42.258 -1.659 20.186 1.00 27.52 555 ILE A N 1
ATOM 4347 C CA . ILE A 1 555 ? -40.994 -1.817 19.488 1.00 27.52 555 ILE A CA 1
ATOM 4348 C C . ILE A 1 555 ? -39.957 -1.720 20.598 1.00 27.52 555 ILE A C 1
ATOM 4350 O O . ILE A 1 555 ? -39.591 -0.633 21.045 1.00 27.52 555 ILE A O 1
ATOM 4354 N N . VAL A 1 556 ? -39.556 -2.879 21.116 1.00 25.48 556 VAL A N 1
ATOM 4355 C CA . VAL A 1 556 ? -38.360 -3.013 21.931 1.00 25.48 556 VAL A CA 1
ATOM 4356 C C . VAL A 1 556 ? -37.223 -2.634 20.994 1.00 25.48 556 VAL A C 1
ATOM 4358 O O . VAL A 1 556 ? -36.686 -3.467 20.269 1.00 25.48 556 VAL A O 1
ATOM 4361 N N . HIS A 1 557 ? -36.911 -1.339 20.951 1.00 25.55 557 HIS A N 1
ATOM 4362 C CA . HIS A 1 557 ? -35.625 -0.861 20.495 1.00 25.55 557 HIS A CA 1
ATOM 4363 C C . HIS A 1 557 ? -34.608 -1.553 21.396 1.00 25.55 557 HIS A C 1
ATOM 4365 O O . HIS A 1 557 ? -34.377 -1.138 22.533 1.00 25.55 557 HIS A O 1
ATOM 4371 N N . ALA A 1 558 ? -34.053 -2.661 20.906 1.00 24.41 558 ALA A N 1
ATOM 4372 C CA . ALA A 1 558 ? -32.790 -3.156 21.397 1.00 24.41 558 ALA A CA 1
ATOM 4373 C C . ALA A 1 558 ? -31.836 -1.964 21.295 1.00 24.41 558 ALA A C 1
ATOM 4375 O O . ALA A 1 558 ? -31.508 -1.505 20.202 1.00 24.41 558 ALA A O 1
ATOM 4376 N N . LYS A 1 559 ? -31.505 -1.381 22.449 1.00 23.95 559 LYS A N 1
ATOM 4377 C CA . LYS A 1 559 ? -30.436 -0.399 22.582 1.00 23.95 559 LYS A CA 1
ATOM 4378 C C . LYS A 1 559 ? -29.146 -1.138 22.233 1.00 23.95 559 LYS A C 1
ATOM 4380 O O . LYS A 1 559 ? -28.517 -1.717 23.112 1.00 23.95 559 LYS A O 1
ATOM 4385 N N . GLU A 1 560 ? -28.818 -1.202 20.947 1.00 25.23 560 GLU A N 1
ATOM 4386 C CA . GLU A 1 560 ? -27.536 -1.707 20.469 1.00 25.23 560 GLU A CA 1
ATOM 4387 C C . GLU A 1 560 ? -26.459 -0.736 20.961 1.00 25.23 560 GLU A C 1
ATOM 4389 O O . GLU A 1 560 ? -26.413 0.432 20.571 1.00 25.23 560 GLU A O 1
ATOM 4394 N N . ALA A 1 561 ? -25.672 -1.205 21.929 1.00 24.70 561 ALA A N 1
ATOM 4395 C CA . ALA A 1 561 ? -24.569 -0.458 22.503 1.00 24.70 561 ALA A CA 1
ATOM 4396 C C . ALA A 1 561 ? -23.476 -0.257 21.437 1.00 24.70 561 ALA A C 1
ATOM 4398 O O . ALA A 1 561 ? -23.275 -1.147 20.605 1.00 24.70 561 ALA A O 1
ATOM 4399 N N . PRO A 1 562 ? -22.789 0.900 21.439 1.00 28.48 562 PRO A N 1
ATOM 4400 C CA . PRO A 1 562 ? -21.786 1.215 20.433 1.00 28.48 562 PRO A CA 1
ATOM 4401 C C . PRO A 1 562 ? -20.649 0.195 20.416 1.00 28.48 562 PRO A C 1
ATOM 4403 O O . PRO A 1 562 ? -20.473 -0.535 21.390 1.00 28.48 562 PRO A O 1
ATOM 4406 N N . LEU A 1 563 ? -19.864 0.155 19.331 1.00 43.69 563 LEU A N 1
ATOM 4407 C CA . LEU A 1 563 ? -18.577 -0.552 19.304 1.00 43.69 563 LEU A CA 1
ATOM 4408 C C . LEU A 1 563 ? -17.665 0.092 20.357 1.00 43.69 563 LEU A C 1
ATOM 4410 O O . LEU A 1 563 ? -16.912 1.020 20.081 1.00 43.69 563 LEU A O 1
ATOM 4414 N N . VAL A 1 564 ? -17.832 -0.351 21.602 1.00 44.16 564 VAL A N 1
ATOM 4415 C CA . VAL A 1 564 ? -17.181 0.195 22.785 1.00 44.16 564 VAL A CA 1
ATOM 4416 C C . VAL A 1 564 ? -15.678 0.135 22.545 1.00 44.16 564 VAL A C 1
ATOM 4418 O O . VAL A 1 564 ? -15.186 -0.840 21.967 1.00 44.16 564 VAL A O 1
ATOM 4421 N N . LEU A 1 565 ? -14.950 1.152 23.020 1.00 50.12 565 LEU A N 1
ATOM 4422 C CA . LEU A 1 565 ? -13.549 0.990 23.396 1.00 50.12 565 LEU A CA 1
ATOM 4423 C C . LEU A 1 565 ? -13.412 -0.373 24.069 1.00 50.12 565 LEU A C 1
ATOM 4425 O O . LEU A 1 565 ? -13.942 -0.579 25.161 1.00 50.12 565 LEU A O 1
ATOM 4429 N N . VAL A 1 566 ? -12.817 -1.336 23.366 1.00 51.56 566 VAL A N 1
ATOM 4430 C CA . VAL A 1 566 ? -12.695 -2.696 23.880 1.00 51.56 566 VAL A CA 1
ATOM 4431 C C . VAL A 1 566 ? -11.826 -2.572 25.109 1.00 51.56 566 VAL A C 1
ATOM 4433 O O . VAL A 1 566 ? -10.622 -2.387 24.958 1.00 51.56 566 VAL A O 1
ATOM 4436 N N . SER A 1 567 ? -12.432 -2.608 26.299 1.00 52.66 567 SER A N 1
ATOM 4437 C CA . SER A 1 567 ? -11.689 -2.455 27.544 1.00 52.66 567 SER A CA 1
ATOM 4438 C C . SER A 1 567 ? -10.535 -3.444 27.497 1.00 52.66 567 SER A C 1
ATOM 4440 O O . SER A 1 567 ? -10.784 -4.643 27.296 1.00 52.66 567 SER A O 1
ATOM 4442 N N . THR A 1 568 ? -9.303 -2.957 27.619 1.00 59.78 568 THR A N 1
ATOM 4443 C CA . THR A 1 568 ? -8.133 -3.835 27.479 1.00 59.78 568 THR A CA 1
ATOM 4444 C C . THR A 1 568 ? -8.214 -4.977 28.483 1.00 59.78 568 THR A C 1
ATOM 4446 O O . THR A 1 568 ? -8.802 -4.832 29.563 1.00 59.78 568 THR A O 1
ATOM 4449 N N . VAL A 1 569 ? -7.560 -6.107 28.195 1.00 57.62 569 VAL A N 1
ATOM 4450 C CA . VAL A 1 569 ? -7.368 -7.161 29.209 1.00 57.62 569 VAL A CA 1
ATOM 4451 C C . VAL A 1 569 ? -6.792 -6.560 30.503 1.00 57.62 569 VAL A C 1
ATOM 4453 O O . VAL A 1 569 ? -7.214 -6.922 31.602 1.00 57.62 569 VAL A O 1
ATOM 4456 N N . ALA A 1 570 ? -5.905 -5.563 30.396 1.00 57.88 570 ALA A N 1
ATOM 4457 C CA . ALA A 1 570 ? -5.353 -4.831 31.536 1.00 57.88 570 ALA A CA 1
ATOM 4458 C C . ALA A 1 570 ? -6.402 -4.017 32.327 1.00 57.88 570 ALA A C 1
ATOM 4460 O O . ALA A 1 570 ? -6.357 -3.979 33.561 1.00 57.88 570 ALA A O 1
ATOM 4461 N N . GLU A 1 571 ? -7.347 -3.357 31.658 1.00 63.94 571 GLU A N 1
ATOM 4462 C CA . GLU A 1 571 ? -8.455 -2.648 32.311 1.00 63.94 571 GLU A CA 1
ATOM 4463 C C . GLU A 1 571 ? -9.442 -3.602 32.973 1.00 63.94 571 GLU A C 1
ATOM 4465 O O . GLU A 1 571 ? -9.783 -3.408 34.142 1.00 63.94 571 GLU A O 1
ATOM 4470 N N . LYS A 1 572 ? -9.830 -4.678 32.282 1.00 65.12 572 LYS A N 1
ATOM 4471 C CA . LYS A 1 572 ? -10.701 -5.712 32.850 1.00 65.12 572 LYS A CA 1
ATOM 4472 C C . LYS A 1 572 ? -10.067 -6.375 34.078 1.00 65.12 572 LYS A C 1
ATOM 4474 O O . LYS A 1 572 ? -10.751 -6.644 35.066 1.00 65.12 572 LYS A O 1
ATOM 4479 N N . LEU A 1 573 ? -8.750 -6.604 34.070 1.00 61.09 573 LEU A N 1
ATOM 4480 C CA . LEU A 1 573 ? -8.042 -7.142 35.237 1.00 61.09 573 LEU A CA 1
ATOM 4481 C C . LEU A 1 573 ? -8.079 -6.159 36.415 1.00 61.09 573 LEU A C 1
ATOM 4483 O O . LEU A 1 573 ? -8.259 -6.585 37.556 1.00 61.09 573 LEU A O 1
ATOM 4487 N N . ARG A 1 574 ? -7.991 -4.848 36.155 1.00 65.44 574 ARG A N 1
ATOM 4488 C CA . ARG A 1 574 ? -8.157 -3.817 37.191 1.00 65.44 574 ARG A CA 1
ATOM 4489 C C . ARG A 1 574 ? -9.583 -3.744 37.723 1.00 65.44 574 ARG A C 1
ATOM 4491 O O . ARG A 1 574 ? -9.747 -3.608 38.934 1.00 65.44 574 ARG A O 1
ATOM 4498 N N . SER A 1 575 ? -10.607 -3.863 36.878 1.00 67.38 575 SER A N 1
ATOM 4499 C CA . SER A 1 575 ? -11.993 -3.889 37.361 1.00 67.38 575 SER A CA 1
ATOM 4500 C C . SER A 1 575 ? -12.270 -5.119 38.225 1.00 67.38 575 SER A C 1
ATOM 4502 O O . SER A 1 575 ? -12.917 -4.986 39.259 1.00 67.38 575 SER A O 1
ATOM 4504 N N . ILE A 1 576 ? -11.713 -6.286 37.873 1.00 68.00 576 ILE A N 1
ATOM 4505 C CA . ILE A 1 576 ? -11.821 -7.502 38.697 1.00 68.00 576 ILE A CA 1
ATOM 4506 C C . ILE A 1 576 ? -11.088 -7.320 40.033 1.00 68.00 576 ILE A C 1
ATOM 4508 O O . ILE A 1 576 ? -11.644 -7.643 41.080 1.00 68.00 576 ILE A O 1
ATOM 4512 N N . ALA A 1 577 ? -9.878 -6.750 40.023 1.00 67.31 577 ALA A N 1
ATOM 4513 C CA . ALA A 1 577 ? -9.122 -6.487 41.249 1.00 67.31 577 ALA A CA 1
ATOM 4514 C C . ALA A 1 577 ? -9.842 -5.498 42.186 1.00 67.31 577 ALA A C 1
ATOM 4516 O O . ALA A 1 577 ? -9.831 -5.688 43.399 1.00 67.31 577 ALA A O 1
ATOM 4517 N N . ARG A 1 578 ? -10.512 -4.473 41.638 1.00 72.44 578 ARG A N 1
ATOM 4518 C CA . ARG A 1 578 ? -11.323 -3.529 42.427 1.00 72.44 578 ARG A CA 1
ATOM 4519 C C . ARG A 1 578 ? -12.601 -4.170 42.965 1.00 72.44 578 ARG A C 1
ATOM 4521 O O . ARG A 1 578 ? -12.944 -3.936 44.117 1.00 72.44 578 ARG A O 1
ATOM 4528 N N . ALA A 1 579 ? -13.283 -4.987 42.161 1.00 65.38 579 ALA A N 1
ATOM 4529 C CA . ALA A 1 579 ? -14.517 -5.662 42.568 1.00 65.38 579 ALA A CA 1
ATOM 4530 C C . ALA A 1 579 ? -14.283 -6.755 43.628 1.00 65.38 579 ALA A C 1
ATOM 4532 O O . ALA A 1 579 ? -15.181 -7.049 44.409 1.00 65.38 579 ALA A O 1
ATOM 4533 N N . GLY A 1 580 ? -13.078 -7.335 43.682 1.00 50.75 580 GLY A N 1
ATOM 4534 C CA . GLY A 1 580 ? -12.692 -8.323 44.694 1.00 50.75 580 GLY A CA 1
ATOM 4535 C C . GLY A 1 580 ? -12.413 -7.751 46.091 1.00 50.75 580 GLY A C 1
ATOM 4536 O O . GLY A 1 580 ? -12.257 -8.526 47.032 1.00 50.75 580 GLY A O 1
ATOM 4537 N N . SER A 1 581 ? -12.363 -6.424 46.257 1.00 38.69 581 SER A N 1
ATOM 4538 C CA . SER A 1 581 ? -12.199 -5.794 47.571 1.00 38.69 581 SER A CA 1
ATOM 4539 C C . SER A 1 581 ? -13.558 -5.652 48.260 1.00 38.69 581 SER A C 1
ATOM 4541 O O . SER A 1 581 ? -14.256 -4.648 48.121 1.00 38.69 581 SER A O 1
ATOM 4543 N N . ILE A 1 582 ? -13.961 -6.701 48.977 1.00 42.06 582 ILE A N 1
ATOM 4544 C CA . ILE A 1 582 ? -15.126 -6.681 49.867 1.00 42.06 582 ILE A CA 1
ATOM 4545 C C . ILE A 1 582 ? -14.825 -5.701 51.020 1.00 42.06 582 ILE A C 1
ATOM 4547 O O . ILE A 1 582 ? -13.793 -5.849 51.679 1.00 42.06 582 ILE A O 1
ATOM 4551 N N . PRO A 1 583 ? -15.689 -4.705 51.299 1.00 40.75 583 PRO A N 1
ATOM 4552 C CA . PRO A 1 583 ? -15.427 -3.704 52.323 1.00 40.75 583 PRO A CA 1
ATOM 4553 C C . PRO A 1 583 ? -15.636 -4.327 53.705 1.00 40.75 583 PRO A C 1
ATOM 4555 O O . PRO A 1 583 ? -16.762 -4.583 54.129 1.00 40.75 583 PRO A O 1
ATOM 4558 N N . GLY A 1 584 ? -14.545 -4.585 54.419 1.00 37.44 584 GLY A N 1
ATOM 4559 C CA . GLY A 1 584 ? -14.606 -5.167 55.752 1.00 37.44 584 GLY A CA 1
ATOM 4560 C C . GLY A 1 584 ? -13.348 -4.899 56.563 1.00 37.44 584 GLY A C 1
ATOM 4561 O O . GLY A 1 584 ? -12.351 -5.586 56.395 1.00 37.44 584 GLY A O 1
ATOM 4562 N N . LYS A 1 585 ? -13.480 -3.961 57.507 1.00 39.47 585 LYS A N 1
ATOM 4563 C CA . LYS A 1 585 ? -12.596 -3.658 58.649 1.00 39.47 585 LYS A CA 1
ATOM 4564 C C . LYS A 1 585 ? -11.324 -2.843 58.381 1.00 39.47 585 LYS A C 1
ATOM 4566 O O . LYS A 1 585 ? -10.252 -3.352 58.088 1.00 39.47 585 LYS A O 1
ATOM 4571 N N . ASN A 1 586 ? -11.499 -1.550 58.654 1.00 38.09 586 ASN A N 1
ATOM 4572 C CA . ASN A 1 586 ? -10.553 -0.611 59.254 1.00 38.09 586 ASN A CA 1
ATOM 4573 C C . ASN A 1 586 ? -9.385 -1.274 60.001 1.00 38.09 586 ASN A C 1
ATOM 4575 O O . ASN A 1 586 ? -9.594 -1.964 60.999 1.00 38.09 586 ASN A O 1
ATOM 4579 N N . GLY A 1 587 ? -8.165 -0.955 59.580 1.00 33.97 587 GLY A N 1
ATOM 4580 C CA . GLY A 1 587 ? -6.960 -1.236 60.346 1.00 33.97 587 GLY A CA 1
ATOM 4581 C C . GLY A 1 587 ? -5.697 -1.094 59.507 1.00 33.97 587 GLY A C 1
ATOM 4582 O O . GLY A 1 587 ? -5.395 -1.967 58.709 1.00 33.97 587 GLY A O 1
ATOM 4583 N N . ALA A 1 588 ? -4.958 -0.014 59.762 1.00 38.22 588 ALA A N 1
ATOM 4584 C CA . ALA A 1 588 ? -3.566 0.221 59.376 1.00 38.22 588 ALA A CA 1
ATOM 4585 C C . ALA A 1 588 ? -3.275 0.526 57.891 1.00 38.22 588 ALA A C 1
ATOM 4587 O O . ALA A 1 588 ? -2.931 -0.332 57.079 1.00 38.22 588 ALA A O 1
ATOM 4588 N N . ASN A 1 589 ? -3.284 1.830 57.595 1.00 39.72 589 ASN A N 1
ATOM 4589 C CA . ASN A 1 589 ? -2.428 2.436 56.578 1.00 39.72 589 ASN A CA 1
ATOM 4590 C C . ASN A 1 589 ? -0.971 2.021 56.838 1.00 39.72 589 ASN A C 1
ATOM 4592 O O . ASN A 1 589 ? -0.359 2.487 57.795 1.00 39.72 589 ASN A O 1
ATOM 4596 N N . GLY A 1 590 ? -0.434 1.135 56.004 1.00 37.88 590 GLY A N 1
ATOM 4597 C CA . GLY A 1 590 ? 0.974 0.744 56.080 1.00 37.88 590 GLY A CA 1
ATOM 4598 C C . GLY A 1 590 ? 1.426 -0.295 55.057 1.00 37.88 590 GLY A C 1
ATOM 4599 O O . GLY A 1 590 ? 2.453 -0.919 55.275 1.00 37.88 590 GLY A O 1
ATOM 4600 N N . PHE A 1 591 ? 0.680 -0.526 53.967 1.00 44.72 591 PHE A N 1
ATOM 4601 C CA . PHE A 1 591 ? 1.005 -1.615 53.030 1.00 44.72 591 PHE A CA 1
ATOM 4602 C C . PHE A 1 591 ? 1.186 -1.196 51.564 1.00 44.72 591 PHE A C 1
ATOM 4604 O O . PHE A 1 591 ? 1.447 -2.051 50.722 1.00 44.72 591 PHE A O 1
ATOM 4611 N N . LEU A 1 592 ? 1.085 0.099 51.231 1.00 45.53 592 LEU A N 1
ATOM 4612 C CA . LEU A 1 592 ? 1.284 0.551 49.845 1.00 45.53 592 LEU A CA 1
ATOM 4613 C C . LEU A 1 592 ? 2.698 1.081 49.546 1.00 45.53 592 LEU A C 1
ATOM 4615 O O . LEU A 1 592 ? 3.098 1.046 48.390 1.00 45.53 592 LEU A O 1
ATOM 4619 N N . GLU A 1 593 ? 3.498 1.470 50.544 1.00 45.97 593 GLU A N 1
ATOM 4620 C CA . GLU A 1 593 ? 4.897 1.877 50.292 1.00 45.97 593 GLU A CA 1
ATOM 4621 C C . GLU A 1 593 ? 5.875 0.689 50.202 1.00 45.97 593 GLU A C 1
ATOM 4623 O O . GLU A 1 593 ? 6.889 0.768 49.505 1.00 45.97 593 GLU A O 1
ATOM 4628 N N . ASP A 1 594 ? 5.552 -0.458 50.807 1.00 44.34 594 ASP A N 1
ATOM 4629 C CA . ASP A 1 594 ? 6.429 -1.639 50.764 1.00 44.34 594 ASP A CA 1
ATOM 4630 C C . ASP A 1 594 ? 6.372 -2.395 49.428 1.00 44.34 594 ASP A C 1
ATOM 4632 O O . ASP A 1 594 ? 7.327 -3.086 49.058 1.00 44.34 594 ASP A O 1
ATOM 4636 N N . ALA A 1 595 ? 5.288 -2.246 48.662 1.00 44.62 595 ALA A N 1
ATOM 4637 C CA . ALA A 1 595 ? 5.192 -2.831 47.327 1.00 44.62 595 ALA A CA 1
ATOM 4638 C C . ALA A 1 595 ? 6.045 -2.062 46.303 1.00 44.62 595 ALA A C 1
ATOM 4640 O O . ALA A 1 595 ? 6.670 -2.682 45.441 1.00 44.62 595 ALA A O 1
ATOM 4641 N N . GLU A 1 596 ? 6.145 -0.737 46.435 1.00 43.09 596 GLU A N 1
ATOM 4642 C CA . GLU A 1 596 ? 6.971 0.090 45.549 1.00 43.09 596 GLU A CA 1
ATOM 4643 C C . GLU A 1 596 ? 8.463 -0.006 45.898 1.00 43.09 596 GLU A C 1
ATOM 4645 O O . GLU A 1 596 ? 9.297 -0.141 45.000 1.00 43.09 596 GLU A O 1
ATOM 4650 N N . ARG A 1 597 ? 8.825 -0.102 47.188 1.00 46.50 597 ARG A N 1
ATOM 4651 C CA . ARG A 1 597 ? 10.230 -0.341 47.571 1.00 46.50 597 ARG A CA 1
ATOM 4652 C C . ARG A 1 597 ? 10.727 -1.746 47.218 1.00 46.50 597 ARG A C 1
ATOM 4654 O O . ARG A 1 597 ? 11.893 -1.900 46.854 1.00 46.50 597 ARG A O 1
ATOM 4661 N N . ARG A 1 598 ? 9.866 -2.774 47.222 1.00 44.66 598 ARG A N 1
ATOM 4662 C CA . ARG A 1 598 ? 10.261 -4.127 46.770 1.00 44.66 598 ARG A CA 1
ATOM 4663 C C . ARG A 1 598 ? 10.366 -4.280 45.254 1.00 44.66 598 ARG A C 1
ATOM 4665 O O . ARG A 1 598 ? 11.014 -5.227 44.810 1.00 44.66 598 ARG A O 1
ATOM 4672 N N . ALA A 1 599 ? 9.784 -3.379 44.465 1.00 45.00 599 ALA A N 1
ATOM 4673 C CA . ALA A 1 599 ? 9.985 -3.378 43.017 1.00 45.00 599 ALA A CA 1
ATOM 4674 C C . ALA A 1 599 ? 11.325 -2.735 42.621 1.00 45.00 599 ALA A C 1
ATOM 4676 O O . ALA A 1 599 ? 11.956 -3.196 41.674 1.00 45.00 599 ALA A O 1
ATOM 4677 N N . VAL A 1 600 ? 11.811 -1.746 43.380 1.00 44.75 600 VAL A N 1
ATOM 4678 C CA . VAL A 1 600 ? 13.105 -1.100 43.095 1.00 44.75 600 VAL A CA 1
ATOM 4679 C C . VAL A 1 600 ? 14.288 -1.885 43.681 1.00 44.75 600 VAL A C 1
ATOM 4681 O O . VAL A 1 600 ? 15.328 -1.975 43.040 1.00 44.75 600 VAL A O 1
ATOM 4684 N N . SER A 1 601 ? 14.128 -2.575 44.817 1.00 41.31 601 SER A N 1
ATOM 4685 C CA . SER A 1 601 ? 15.233 -3.361 45.402 1.00 41.31 601 SER A CA 1
ATOM 4686 C C . SER A 1 601 ? 15.542 -4.681 44.675 1.00 41.31 601 SER A C 1
ATOM 4688 O O . SER A 1 601 ? 16.571 -5.290 44.951 1.00 41.31 601 SER A O 1
ATOM 4690 N N . LYS A 1 602 ? 14.689 -5.151 43.753 1.00 38.91 602 LYS A N 1
ATOM 4691 C CA . LYS A 1 602 ? 14.912 -6.428 43.046 1.00 38.91 602 LYS A CA 1
ATOM 4692 C C . LYS A 1 602 ? 15.751 -6.326 41.772 1.00 38.91 602 LYS A C 1
ATOM 4694 O O . LYS A 1 602 ? 16.129 -7.369 41.247 1.00 38.91 602 LYS A O 1
ATOM 4699 N N . ASN A 1 603 ? 16.080 -5.122 41.301 1.00 39.75 603 ASN A N 1
ATOM 4700 C CA . ASN A 1 603 ? 16.940 -4.971 40.123 1.00 39.75 603 ASN A CA 1
ATOM 4701 C C . ASN A 1 603 ? 18.433 -4.815 40.444 1.00 39.75 603 ASN A C 1
ATOM 4703 O O . ASN A 1 603 ? 19.242 -5.068 39.555 1.00 39.75 603 ASN A O 1
ATOM 4707 N N . ASP A 1 604 ? 18.817 -4.523 41.690 1.00 39.44 604 ASP A N 1
ATOM 4708 C CA . ASP A 1 604 ? 20.240 -4.400 42.052 1.00 39.44 604 ASP A CA 1
ATOM 4709 C C . ASP A 1 604 ? 20.836 -5.657 42.713 1.00 39.44 604 ASP A C 1
ATOM 4711 O O . ASP A 1 604 ? 22.055 -5.812 42.761 1.00 39.44 604 ASP A O 1
ATOM 4715 N N . GLU A 1 605 ? 20.017 -6.636 43.111 1.00 35.22 605 GLU A N 1
ATOM 4716 C CA . GLU A 1 605 ? 20.490 -7.875 43.755 1.00 35.22 605 GLU A CA 1
ATOM 4717 C C . GLU A 1 605 ? 20.561 -9.089 42.805 1.00 35.22 605 GLU A C 1
ATOM 4719 O O . GLU A 1 605 ? 20.499 -10.239 43.227 1.00 35.22 605 GLU A O 1
ATOM 4724 N N . TYR A 1 606 ? 20.721 -8.851 41.498 1.00 32.59 606 TYR A N 1
ATOM 4725 C CA . TYR A 1 606 ? 21.113 -9.897 40.534 1.00 32.59 606 TYR A CA 1
ATOM 4726 C C . TYR A 1 606 ? 22.501 -9.683 39.925 1.00 32.59 606 TYR A C 1
ATOM 4728 O O . TYR A 1 606 ? 22.915 -10.408 39.019 1.00 32.59 606 TYR A O 1
ATOM 4736 N N . ARG A 1 607 ? 23.267 -8.722 40.452 1.00 32.12 607 ARG A N 1
ATOM 4737 C CA . ARG A 1 607 ? 24.625 -8.442 39.984 1.00 32.12 607 ARG A CA 1
ATOM 4738 C C . ARG A 1 607 ? 25.640 -8.365 41.119 1.00 32.12 607 ARG A C 1
ATOM 4740 O O . ARG A 1 607 ? 26.430 -7.434 41.131 1.00 32.12 607 ARG A O 1
ATOM 4747 N N . SER A 1 608 ? 25.632 -9.324 42.053 1.00 31.61 608 SER A N 1
ATOM 4748 C CA . SER A 1 608 ? 26.772 -9.656 42.941 1.00 31.61 608 SER A CA 1
ATOM 4749 C C . SER A 1 608 ? 26.445 -10.830 43.876 1.00 31.61 608 SER A C 1
ATOM 4751 O O . SER A 1 608 ? 26.100 -10.614 45.028 1.00 31.61 608 SER A O 1
ATOM 4753 N N . ALA A 1 609 ? 26.570 -12.079 43.418 1.00 30.25 609 ALA A N 1
ATOM 4754 C CA . ALA A 1 609 ? 26.661 -13.236 44.324 1.00 30.25 609 ALA A CA 1
ATOM 4755 C C . ALA A 1 609 ? 27.292 -14.451 43.624 1.00 30.25 609 ALA A C 1
ATOM 4757 O O . ALA A 1 609 ? 26.730 -15.540 43.582 1.00 30.25 609 ALA A O 1
ATOM 4758 N N . THR A 1 610 ? 28.487 -14.266 43.061 1.00 26.69 610 THR A N 1
ATOM 4759 C CA . THR A 1 610 ? 29.374 -15.381 42.711 1.00 26.69 610 THR A CA 1
ATOM 4760 C C . THR A 1 610 ? 30.502 -15.381 43.727 1.00 26.69 610 THR A C 1
ATOM 4762 O O . THR A 1 610 ? 31.492 -14.685 43.522 1.00 26.69 610 THR A O 1
ATOM 4765 N N . LYS A 1 611 ? 30.340 -16.097 44.844 1.00 27.69 611 LYS A N 1
ATOM 4766 C CA . LYS A 1 611 ? 31.449 -16.653 45.635 1.00 27.69 611 LYS A CA 1
ATOM 4767 C C . LYS A 1 611 ? 30.937 -17.526 46.778 1.00 27.69 611 LYS A C 1
ATOM 4769 O O . LYS A 1 611 ? 30.169 -17.075 47.613 1.00 27.69 611 LYS A O 1
ATOM 4774 N N . GLN A 1 612 ? 31.490 -18.738 46.781 1.00 27.70 612 GLN A N 1
ATOM 4775 C CA . GLN A 1 612 ? 31.813 -19.567 47.939 1.00 27.70 612 GLN A CA 1
ATOM 4776 C C . GLN A 1 612 ? 30.639 -20.053 48.794 1.00 27.70 612 GLN A C 1
ATOM 4778 O O . GLN A 1 612 ? 30.153 -19.362 49.677 1.00 27.70 612 GLN A O 1
ATOM 4783 N N . ASN A 1 613 ? 30.306 -21.331 48.619 1.00 30.44 613 ASN A N 1
ATOM 4784 C CA . ASN A 1 613 ? 30.197 -22.204 49.779 1.00 30.44 613 ASN A CA 1
ATOM 4785 C C . ASN A 1 613 ? 30.794 -23.571 49.445 1.00 30.44 613 ASN A C 1
ATOM 4787 O O . ASN A 1 613 ? 30.277 -24.352 48.649 1.00 30.44 613 ASN A O 1
ATOM 4791 N N . GLU A 1 614 ? 31.964 -23.760 50.034 1.00 25.38 614 GLU A N 1
ATOM 4792 C CA . GLU A 1 614 ? 32.753 -24.971 50.125 1.00 25.38 614 GLU A CA 1
ATOM 4793 C C . GLU A 1 614 ? 32.180 -25.900 51.209 1.00 25.38 614 GLU A C 1
ATOM 4795 O O . GLU A 1 614 ? 31.753 -25.446 52.265 1.00 25.38 614 GLU A O 1
ATOM 4800 N N . VAL A 1 615 ? 32.326 -27.205 50.956 1.00 27.64 615 VAL A N 1
ATOM 4801 C CA . VAL A 1 615 ? 32.688 -28.240 51.942 1.00 27.64 615 VAL A CA 1
ATOM 4802 C C . VAL A 1 615 ? 31.599 -28.711 52.928 1.00 27.64 615 VAL A C 1
ATOM 4804 O O . VAL A 1 615 ? 31.314 -28.085 53.941 1.00 27.64 615 VAL A O 1
ATOM 4807 N N . ARG A 1 616 ? 31.129 -29.948 52.678 1.00 25.44 616 ARG A N 1
ATOM 4808 C CA . ARG A 1 616 ? 31.297 -31.186 53.492 1.00 25.44 616 ARG A CA 1
ATOM 4809 C C . ARG A 1 616 ? 29.992 -31.976 53.652 1.00 25.44 616 ARG A C 1
ATOM 4811 O O . ARG A 1 616 ? 29.046 -31.505 54.269 1.00 25.44 616 ARG A O 1
ATOM 4818 N N . GLY A 1 617 ? 30.007 -33.232 53.202 1.00 30.09 617 GLY A N 1
ATOM 4819 C CA . GLY A 1 617 ? 28.980 -34.222 53.532 1.00 30.09 617 GLY A CA 1
ATOM 4820 C C . GLY A 1 617 ? 29.041 -35.458 52.639 1.00 30.09 617 GLY A C 1
ATOM 4821 O O . GLY A 1 617 ? 28.345 -35.519 51.637 1.00 30.09 617 GLY A O 1
ATOM 4822 N N . ASN A 1 618 ? 29.901 -36.410 53.009 1.00 26.83 618 ASN A N 1
ATOM 4823 C CA . ASN A 1 618 ? 30.011 -37.759 52.444 1.00 26.83 618 ASN A CA 1
ATOM 4824 C C . ASN A 1 618 ? 28.684 -38.536 52.504 1.00 26.83 618 ASN A C 1
ATOM 4826 O O . ASN A 1 618 ? 28.019 -38.476 53.537 1.00 26.83 618 ASN A O 1
ATOM 4830 N N . LEU A 1 619 ? 28.399 -39.350 51.478 1.00 32.69 619 LEU A N 1
ATOM 4831 C CA . LEU A 1 619 ? 28.235 -40.819 51.558 1.00 32.69 619 LEU A CA 1
ATOM 4832 C C . LEU A 1 619 ? 27.731 -41.379 50.210 1.00 32.69 619 LEU A C 1
ATOM 4834 O O . LEU A 1 619 ? 26.617 -41.092 49.791 1.00 32.69 619 LEU A O 1
ATOM 4838 N N . ASP A 1 620 ? 28.628 -42.129 49.562 1.00 27.50 620 ASP A N 1
ATOM 4839 C CA . ASP A 1 620 ? 28.479 -43.348 48.751 1.00 27.50 620 ASP A CA 1
ATOM 4840 C C . ASP A 1 620 ? 27.204 -43.621 47.931 1.00 27.50 620 ASP A C 1
ATOM 4842 O O . ASP A 1 620 ? 26.101 -43.714 48.464 1.00 27.50 620 ASP A O 1
ATOM 4846 N N . GLY A 1 621 ? 27.407 -43.960 46.647 1.00 29.34 621 GLY A N 1
ATOM 4847 C CA . GLY A 1 621 ? 26.480 -44.850 45.932 1.00 29.34 621 GLY A CA 1
ATOM 4848 C C . GLY A 1 621 ? 26.177 -44.541 44.466 1.00 29.34 621 GLY A C 1
ATOM 4849 O O . GLY A 1 621 ? 25.017 -44.406 44.115 1.00 29.34 621 GLY A O 1
ATOM 4850 N N . ASP A 1 622 ? 27.223 -44.416 43.655 1.00 25.83 622 ASP A N 1
ATOM 4851 C CA . ASP A 1 622 ? 27.386 -44.896 42.272 1.00 25.83 622 ASP A CA 1
ATOM 4852 C C . ASP A 1 622 ? 26.219 -44.914 41.238 1.00 25.83 622 ASP A C 1
ATOM 4854 O O . ASP A 1 622 ? 25.155 -45.500 41.413 1.00 25.83 622 ASP A O 1
ATOM 4858 N N . VAL A 1 623 ? 26.565 -44.378 40.059 1.00 29.12 623 VAL A N 1
ATOM 4859 C CA . VAL A 1 623 ? 25.939 -44.490 38.724 1.00 29.12 623 VAL A CA 1
ATOM 4860 C C . VAL A 1 623 ? 24.542 -43.880 38.495 1.00 29.12 623 VAL A C 1
ATOM 4862 O O . VAL A 1 623 ? 23.564 -44.564 38.204 1.00 29.12 623 VAL A O 1
ATOM 4865 N N . THR A 1 624 ? 24.498 -42.551 38.376 1.00 26.86 624 THR A N 1
ATOM 4866 C CA . THR A 1 624 ? 23.631 -41.888 37.380 1.00 26.86 624 THR A CA 1
ATOM 4867 C C . THR A 1 624 ? 24.457 -40.895 36.575 1.00 26.86 624 THR A C 1
ATOM 4869 O O . THR A 1 624 ? 24.847 -39.837 37.069 1.00 26.86 624 THR A O 1
ATOM 4872 N N . THR A 1 625 ? 24.731 -41.248 35.320 1.00 30.00 625 THR A N 1
ATOM 4873 C CA . THR A 1 625 ? 25.321 -40.379 34.300 1.00 30.00 625 THR A CA 1
ATOM 4874 C C . THR A 1 625 ? 24.327 -39.277 33.930 1.00 30.00 625 THR A C 1
ATOM 4876 O O . THR A 1 625 ? 23.531 -39.391 33.002 1.00 30.00 625 THR A O 1
ATOM 4879 N N . SER A 1 626 ? 24.364 -38.198 34.710 1.00 26.62 626 SER A N 1
ATOM 4880 C CA . SER A 1 626 ? 23.723 -36.924 34.400 1.00 26.62 626 SER A CA 1
ATOM 4881 C C . SER A 1 626 ? 24.412 -36.296 33.187 1.00 26.62 626 SER A C 1
ATOM 4883 O O . SER A 1 626 ? 25.579 -35.906 33.250 1.00 26.62 626 SER A O 1
ATOM 4885 N N . LEU A 1 627 ? 23.683 -36.238 32.072 1.00 28.89 627 LEU A N 1
ATOM 4886 C CA . LEU A 1 627 ? 24.000 -35.439 30.892 1.00 28.89 627 LEU A CA 1
ATOM 4887 C C . LEU A 1 627 ? 23.890 -33.957 31.272 1.00 28.89 627 LEU A C 1
ATOM 4889 O O . LEU A 1 627 ? 22.821 -33.360 31.184 1.00 28.89 627 LEU A O 1
ATOM 4893 N N . THR A 1 628 ? 24.990 -33.362 31.723 1.00 28.50 628 THR A N 1
ATOM 4894 C CA . THR A 1 628 ? 25.117 -31.908 31.789 1.00 28.50 628 THR A CA 1
ATOM 4895 C C . THR A 1 628 ? 25.406 -31.379 30.388 1.00 28.50 628 THR A C 1
ATOM 4897 O O . THR A 1 628 ? 26.426 -31.717 29.780 1.00 28.50 628 THR A O 1
ATOM 4900 N N . ASP A 1 629 ? 24.481 -30.554 29.887 1.00 31.58 629 ASP A N 1
ATOM 4901 C CA . ASP A 1 629 ? 24.591 -29.731 28.680 1.00 31.58 629 ASP A CA 1
ATOM 4902 C C . ASP A 1 629 ? 25.892 -28.924 28.710 1.00 31.58 629 ASP A C 1
ATOM 4904 O O . ASP A 1 629 ? 25.976 -27.790 29.185 1.00 31.58 629 ASP A O 1
ATOM 4908 N N . THR A 1 630 ? 26.952 -29.546 28.212 1.00 30.84 630 THR A N 1
ATOM 4909 C CA . THR A 1 630 ? 28.223 -28.884 27.992 1.00 30.84 630 THR A CA 1
ATOM 4910 C C . THR A 1 630 ? 28.065 -28.174 26.663 1.00 30.84 630 THR A C 1
ATOM 4912 O O . THR A 1 630 ? 28.065 -28.810 25.608 1.00 30.84 630 THR A O 1
ATOM 4915 N N . VAL A 1 631 ? 27.863 -26.857 26.723 1.00 33.50 631 VAL A N 1
ATOM 4916 C CA . VAL A 1 631 ? 27.909 -25.952 25.574 1.00 33.50 631 VAL A CA 1
ATOM 4917 C C . VAL A 1 631 ? 29.269 -26.146 24.907 1.00 33.50 631 VAL A C 1
ATOM 4919 O O . VAL A 1 631 ? 30.260 -25.526 25.284 1.00 33.50 631 VAL A O 1
ATOM 4922 N N . MET A 1 632 ? 29.341 -27.072 23.952 1.00 35.50 632 MET A N 1
ATOM 4923 C CA . MET A 1 632 ? 30.506 -27.245 23.103 1.00 35.50 632 MET A CA 1
ATOM 4924 C C . MET A 1 632 ? 30.566 -26.030 22.187 1.00 35.50 632 MET A C 1
ATOM 4926 O O . MET A 1 632 ? 29.984 -26.011 21.102 1.00 35.50 632 MET A O 1
ATOM 4930 N N . VAL A 1 633 ? 31.252 -24.995 22.668 1.00 36.12 633 VAL A N 1
ATOM 4931 C CA . VAL A 1 633 ? 31.819 -23.930 21.849 1.00 36.12 633 VAL A CA 1
ATOM 4932 C C . VAL A 1 633 ? 32.894 -24.599 20.999 1.00 36.12 633 VAL A C 1
ATOM 4934 O O . VAL A 1 633 ? 34.056 -24.686 21.375 1.00 36.12 633 VAL A O 1
ATOM 4937 N N . LEU A 1 634 ? 32.473 -25.212 19.896 1.00 45.75 634 LEU A N 1
ATOM 4938 C CA . LEU A 1 634 ? 33.400 -25.618 18.858 1.00 45.75 634 LEU A CA 1
ATOM 4939 C C . LEU A 1 634 ? 33.829 -24.329 18.156 1.00 45.75 634 LEU A C 1
ATOM 4941 O O . LEU A 1 634 ? 32.994 -23.683 17.522 1.00 45.75 634 LEU A O 1
ATOM 4945 N N . ASP A 1 635 ? 35.104 -23.960 18.285 1.00 48.06 635 ASP A N 1
ATOM 4946 C CA . ASP A 1 635 ? 35.755 -22.975 17.417 1.00 48.06 635 ASP A CA 1
ATOM 4947 C C . ASP A 1 635 ? 35.644 -23.482 15.971 1.00 48.06 635 ASP A C 1
ATOM 4949 O O . ASP A 1 635 ? 36.412 -24.327 15.514 1.00 48.06 635 ASP A O 1
ATOM 4953 N N . MET A 1 636 ? 34.591 -23.049 15.277 1.00 57.00 636 MET A N 1
ATOM 4954 C CA . MET A 1 636 ? 34.294 -23.420 13.888 1.00 57.00 636 MET A CA 1
ATOM 4955 C C . MET A 1 636 ? 34.835 -22.390 12.884 1.00 57.00 636 MET A C 1
ATOM 4957 O O . MET A 1 636 ? 34.734 -22.626 11.678 1.00 57.00 636 MET A O 1
ATOM 4961 N N . ASP A 1 637 ? 35.433 -21.289 13.359 1.00 55.97 637 ASP A N 1
ATOM 4962 C CA . ASP A 1 637 ? 36.127 -20.279 12.547 1.00 55.97 637 ASP A CA 1
ATOM 4963 C C . ASP A 1 637 ? 37.437 -20.865 11.989 1.00 55.97 637 ASP A C 1
ATOM 4965 O O . ASP A 1 637 ? 38.533 -20.627 12.489 1.00 55.97 637 ASP A O 1
ATOM 4969 N N . GLY A 1 638 ? 37.318 -21.707 10.962 1.00 64.81 638 GLY A N 1
ATOM 4970 C CA . GLY A 1 638 ? 38.456 -22.339 10.289 1.00 64.81 638 GLY A CA 1
ATOM 4971 C C . GLY A 1 638 ? 38.206 -23.749 9.754 1.00 64.81 638 GLY A C 1
ATOM 4972 O O . GLY A 1 638 ? 39.118 -24.336 9.177 1.00 64.81 638 GLY A O 1
ATOM 4973 N N . ALA A 1 639 ? 37.006 -24.315 9.924 1.00 77.00 639 ALA A N 1
ATOM 4974 C CA . ALA A 1 639 ? 36.693 -25.614 9.333 1.00 77.00 639 ALA A CA 1
ATOM 4975 C C . ALA A 1 639 ? 36.693 -25.528 7.795 1.00 77.00 639 ALA A C 1
ATOM 4977 O O . ALA A 1 639 ? 36.081 -24.628 7.213 1.00 77.00 639 ALA A O 1
ATOM 4978 N N . GLU A 1 640 ? 37.362 -26.475 7.134 1.00 87.12 640 GLU A N 1
ATOM 4979 C CA . GLU A 1 640 ? 37.333 -26.579 5.675 1.00 87.12 640 GLU A CA 1
ATOM 4980 C C . GLU A 1 640 ? 35.891 -26.802 5.160 1.00 87.12 640 GLU A C 1
ATOM 4982 O O . GLU A 1 640 ? 35.057 -27.389 5.858 1.00 87.12 640 GLU A O 1
ATOM 4987 N N . PRO A 1 641 ? 35.550 -26.340 3.942 1.00 92.94 641 PRO A N 1
ATOM 4988 C CA . PRO A 1 641 ? 34.224 -26.563 3.374 1.00 92.94 641 PRO A CA 1
ATOM 4989 C C . PRO A 1 641 ? 33.900 -28.053 3.192 1.00 92.94 641 PRO A C 1
ATOM 4991 O O . PRO A 1 641 ? 34.630 -28.794 2.530 1.00 92.94 641 PRO A O 1
ATOM 4994 N N . LEU A 1 642 ? 32.741 -28.494 3.688 1.00 94.75 642 LEU A N 1
ATOM 4995 C CA . LEU A 1 642 ? 32.286 -29.874 3.508 1.00 94.75 642 LEU A CA 1
ATOM 4996 C C . LEU A 1 642 ? 31.701 -30.058 2.106 1.00 94.75 642 LEU A C 1
ATOM 4998 O O . LEU A 1 642 ? 30.609 -29.565 1.830 1.00 94.75 642 LEU A O 1
ATOM 5002 N N . THR A 1 643 ? 32.397 -30.793 1.238 1.00 95.38 643 THR A N 1
ATOM 5003 C CA . THR A 1 643 ? 31.968 -31.053 -0.148 1.00 95.38 643 THR A CA 1
ATOM 5004 C C . THR A 1 643 ? 31.336 -32.434 -0.294 1.00 95.38 643 THR A C 1
ATOM 5006 O O . THR A 1 643 ? 31.990 -33.441 -0.064 1.00 95.38 643 THR A O 1
ATOM 5009 N N . PHE A 1 644 ? 30.077 -32.511 -0.718 1.00 95.50 644 PHE A N 1
ATOM 5010 C CA . PHE A 1 644 ? 29.351 -33.764 -0.944 1.00 95.50 644 PHE A CA 1
ATOM 5011 C C . PHE A 1 644 ? 29.624 -34.368 -2.339 1.00 95.50 644 PHE A C 1
ATOM 5013 O O . PHE A 1 644 ? 30.026 -33.648 -3.254 1.00 95.50 644 PHE A O 1
ATOM 5020 N N . PRO A 1 645 ? 29.307 -35.660 -2.575 1.00 91.44 645 PRO A N 1
ATOM 5021 C CA . PRO A 1 645 ? 29.477 -36.328 -3.876 1.00 91.44 645 PRO A CA 1
ATOM 5022 C C . PRO A 1 645 ? 28.724 -35.689 -5.055 1.00 91.44 645 PRO A C 1
ATOM 5024 O O . PRO A 1 645 ? 29.069 -35.911 -6.212 1.00 91.44 645 PRO A O 1
ATOM 5027 N N . ASN A 1 646 ? 27.673 -34.906 -4.793 1.00 91.69 646 ASN A N 1
ATOM 5028 C CA . ASN A 1 646 ? 26.959 -34.129 -5.813 1.00 91.69 646 ASN A CA 1
ATOM 5029 C C . ASN A 1 646 ? 27.600 -32.752 -6.093 1.00 91.69 646 ASN A C 1
ATOM 5031 O O . ASN A 1 646 ? 26.989 -31.946 -6.797 1.00 91.69 646 ASN A O 1
ATOM 5035 N N . ASN A 1 647 ? 28.806 -32.494 -5.573 1.00 94.50 647 ASN A N 1
ATOM 5036 C CA . ASN A 1 647 ? 29.553 -31.231 -5.637 1.00 94.50 647 ASN A CA 1
ATOM 5037 C C . ASN A 1 647 ? 28.864 -30.050 -4.938 1.00 94.50 647 ASN A C 1
ATOM 5039 O O . ASN A 1 647 ? 29.157 -28.894 -5.236 1.00 94.50 647 ASN A O 1
ATOM 5043 N N . VAL A 1 648 ? 27.928 -30.321 -4.029 1.00 96.06 648 VAL A N 1
ATOM 5044 C CA . VAL A 1 648 ? 27.392 -29.291 -3.133 1.00 96.06 648 VAL A CA 1
ATOM 5045 C C . VAL A 1 648 ? 28.381 -29.104 -1.990 1.00 96.06 648 VAL A C 1
ATOM 5047 O O . VAL A 1 648 ? 28.847 -30.091 -1.429 1.00 96.06 648 VAL A O 1
ATOM 5050 N N . THR A 1 649 ? 28.695 -27.864 -1.635 1.00 96.44 649 THR A N 1
ATOM 5051 C CA . THR A 1 649 ? 29.596 -27.538 -0.525 1.00 96.44 649 THR A CA 1
ATOM 5052 C C . THR A 1 649 ? 28.844 -26.810 0.581 1.00 96.44 649 THR A C 1
ATOM 5054 O O . THR A 1 649 ? 28.025 -25.934 0.305 1.00 96.44 649 THR A O 1
ATOM 5057 N N . ILE A 1 650 ? 29.103 -27.163 1.840 1.00 96.69 650 ILE A N 1
ATOM 5058 C CA . ILE A 1 650 ? 28.735 -26.347 3.003 1.00 96.69 650 ILE A CA 1
ATOM 5059 C C . ILE A 1 650 ? 29.971 -25.546 3.382 1.00 96.69 650 ILE A C 1
ATOM 5061 O O . ILE A 1 650 ? 30.960 -26.115 3.837 1.00 96.69 650 ILE A O 1
ATOM 5065 N N . ASN A 1 651 ? 29.899 -24.233 3.188 1.00 95.25 651 ASN A N 1
ATOM 5066 C CA . ASN A 1 651 ? 30.992 -23.315 3.499 1.00 95.25 651 ASN A CA 1
ATOM 5067 C C . ASN A 1 651 ? 30.919 -22.833 4.956 1.00 95.25 651 ASN A C 1
ATOM 5069 O O . ASN A 1 651 ? 31.930 -22.444 5.522 1.00 95.25 651 ASN A O 1
ATOM 5073 N N . MET A 1 652 ? 29.723 -22.839 5.552 1.00 94.94 652 MET A N 1
ATOM 5074 C CA . MET A 1 652 ? 29.492 -22.457 6.944 1.00 94.94 652 MET A CA 1
ATOM 5075 C C . MET A 1 652 ? 28.266 -23.198 7.478 1.00 94.94 652 MET A C 1
ATOM 5077 O O . MET A 1 652 ? 27.245 -23.265 6.789 1.00 94.94 652 MET A O 1
ATOM 5081 N N . LEU A 1 653 ? 28.345 -23.717 8.703 1.00 95.00 653 LEU A N 1
ATOM 5082 C CA . LEU A 1 653 ? 27.195 -24.225 9.448 1.00 95.00 653 LEU A CA 1
ATOM 5083 C C . LEU A 1 653 ? 27.334 -23.848 10.924 1.00 95.00 653 LEU A C 1
ATOM 5085 O O . LEU A 1 653 ? 28.240 -24.312 11.609 1.00 95.00 653 LEU A O 1
ATOM 5089 N N . THR A 1 654 ? 26.397 -23.043 11.404 1.00 93.44 654 THR A N 1
ATOM 5090 C CA . THR A 1 654 ? 26.205 -22.681 12.808 1.00 93.44 654 THR A CA 1
ATOM 5091 C C . THR A 1 654 ? 24.783 -23.072 13.230 1.00 93.44 654 THR A C 1
ATOM 5093 O O . THR A 1 654 ? 23.958 -23.412 12.379 1.00 93.44 654 THR A O 1
ATOM 5096 N N . PRO A 1 655 ? 24.440 -23.019 14.529 1.00 91.81 655 PRO A N 1
ATOM 5097 C CA . PRO A 1 655 ? 23.062 -23.226 14.980 1.00 91.81 655 PRO A CA 1
ATOM 5098 C C . PRO A 1 655 ? 22.025 -22.275 14.364 1.00 91.81 655 PRO A C 1
ATOM 5100 O O . PRO A 1 655 ? 20.837 -22.585 14.361 1.00 91.81 655 PRO A O 1
ATOM 5103 N N . GLU A 1 656 ? 22.457 -21.114 13.873 1.00 93.50 656 GLU A N 1
ATOM 5104 C CA . GLU A 1 656 ? 21.580 -20.053 13.365 1.00 93.50 656 GLU A CA 1
ATOM 5105 C C . GLU A 1 656 ? 21.580 -19.957 11.847 1.00 93.50 656 GLU A C 1
ATOM 5107 O O . GLU A 1 656 ? 20.617 -19.458 11.265 1.00 93.50 656 GLU A O 1
ATOM 5112 N N . GLU A 1 657 ? 22.640 -20.423 11.191 1.00 95.31 657 GLU A N 1
ATOM 5113 C CA . GLU A 1 657 ? 22.828 -20.196 9.769 1.00 95.31 657 GLU A CA 1
ATOM 5114 C C . GLU A 1 657 ? 23.623 -21.314 9.093 1.00 95.31 657 GLU A C 1
ATOM 5116 O O . GLU A 1 657 ? 24.596 -21.834 9.632 1.00 95.31 657 GLU A O 1
ATOM 5121 N N . MET A 1 658 ? 23.241 -21.644 7.863 1.00 96.50 658 MET A N 1
ATOM 5122 C CA . MET A 1 658 ? 23.995 -22.510 6.968 1.00 96.50 658 MET A CA 1
ATOM 5123 C C . MET A 1 658 ? 24.201 -21.820 5.620 1.00 96.50 658 MET A C 1
ATOM 5125 O O . MET A 1 658 ? 23.237 -21.393 4.987 1.00 96.50 658 MET A O 1
ATOM 5129 N N . VAL A 1 659 ? 25.444 -21.762 5.141 1.00 96.94 659 VAL A N 1
ATOM 5130 C CA . VAL A 1 659 ? 25.781 -21.234 3.811 1.00 96.94 659 VAL A CA 1
ATOM 5131 C C . VAL A 1 659 ? 26.302 -22.360 2.941 1.00 96.94 659 VAL A C 1
ATOM 5133 O O . VAL A 1 659 ? 27.315 -22.990 3.248 1.00 96.94 659 VAL A O 1
ATOM 5136 N N . VAL A 1 660 ? 25.613 -22.588 1.828 1.00 96.94 660 VAL A N 1
ATOM 5137 C CA . VAL A 1 660 ? 25.889 -23.684 0.902 1.00 96.94 660 VAL A CA 1
ATOM 5138 C C . VAL A 1 660 ? 26.038 -23.191 -0.525 1.00 96.94 660 VAL A C 1
ATOM 5140 O O . VAL A 1 660 ? 25.497 -22.151 -0.905 1.00 96.94 660 VAL A O 1
ATOM 5143 N N . GLN A 1 661 ? 26.771 -23.944 -1.333 1.00 96.62 661 GLN A N 1
ATOM 5144 C CA . GLN A 1 661 ? 27.036 -23.616 -2.724 1.00 96.62 661 GLN A CA 1
ATOM 5145 C C . GLN A 1 661 ? 26.980 -24.868 -3.598 1.00 96.62 661 GLN A C 1
ATOM 5147 O O . GLN A 1 661 ? 27.256 -25.975 -3.149 1.00 96.62 661 GLN A O 1
ATOM 5152 N N . ARG A 1 662 ? 26.595 -24.694 -4.860 1.00 96.19 662 ARG A N 1
ATOM 5153 C CA . ARG A 1 662 ? 26.631 -25.724 -5.899 1.00 96.19 662 ARG A CA 1
ATOM 5154 C C . ARG A 1 662 ? 27.158 -25.131 -7.209 1.00 96.19 662 ARG A C 1
ATOM 5156 O O . ARG A 1 662 ? 26.993 -23.932 -7.434 1.00 96.19 662 ARG A O 1
ATOM 5163 N N . PRO A 1 663 ? 27.755 -25.943 -8.094 1.00 94.75 663 PRO A N 1
ATOM 5164 C CA . PRO A 1 663 ? 28.370 -25.446 -9.324 1.00 94.75 663 PRO A CA 1
ATOM 5165 C C . PRO A 1 663 ? 27.352 -25.052 -10.402 1.00 94.75 663 PRO A C 1
ATOM 5167 O O . PRO A 1 663 ? 27.637 -24.180 -11.215 1.00 94.75 663 PRO A O 1
ATOM 5170 N N . SER A 1 664 ? 26.175 -25.687 -10.436 1.00 94.00 664 SER A N 1
ATOM 5171 C CA . SER A 1 664 ? 25.133 -25.403 -11.429 1.00 94.00 664 SER A CA 1
ATOM 5172 C C . SER A 1 664 ? 23.728 -25.659 -10.882 1.00 94.00 664 SER A C 1
ATOM 5174 O O . SER A 1 664 ? 23.544 -26.427 -9.934 1.00 94.00 664 SER A O 1
ATOM 5176 N N . CYS A 1 665 ? 22.720 -25.040 -11.502 1.00 91.69 665 CYS A N 1
ATOM 5177 C CA . CYS A 1 665 ? 21.313 -25.233 -11.144 1.00 91.69 665 CYS A CA 1
ATOM 5178 C C . CYS A 1 665 ? 20.789 -26.648 -11.462 1.00 91.69 665 CYS A C 1
ATOM 5180 O O . CYS A 1 665 ? 19.859 -27.115 -10.803 1.00 91.69 665 CYS A O 1
ATOM 5182 N N . GLU A 1 666 ? 21.427 -27.357 -12.401 1.00 90.94 666 GLU A N 1
ATOM 5183 C CA . GLU A 1 666 ? 21.118 -28.748 -12.764 1.00 90.94 666 GLU A CA 1
ATOM 5184 C C . GLU A 1 666 ? 21.443 -29.740 -11.637 1.00 90.94 666 GLU A C 1
ATOM 5186 O O . GLU A 1 666 ? 20.791 -30.778 -11.488 1.00 90.94 666 GLU A O 1
ATOM 5191 N N . LYS A 1 667 ? 22.444 -29.428 -10.804 1.00 91.56 667 LYS A N 1
ATOM 5192 C CA . LYS A 1 667 ? 22.804 -30.249 -9.645 1.00 91.56 667 LYS A CA 1
ATOM 5193 C C . LYS A 1 667 ? 21.840 -29.961 -8.499 1.00 91.56 667 LYS A C 1
ATOM 5195 O O . LYS A 1 667 ? 21.811 -28.863 -7.952 1.00 91.56 667 LYS A O 1
ATOM 5200 N N . LYS A 1 668 ? 21.036 -30.949 -8.106 1.00 93.69 668 LYS A N 1
ATOM 5201 C CA . LYS A 1 668 ? 20.124 -30.818 -6.957 1.00 93.69 668 LYS A CA 1
ATOM 5202 C C . LYS A 1 668 ? 20.915 -30.635 -5.660 1.00 93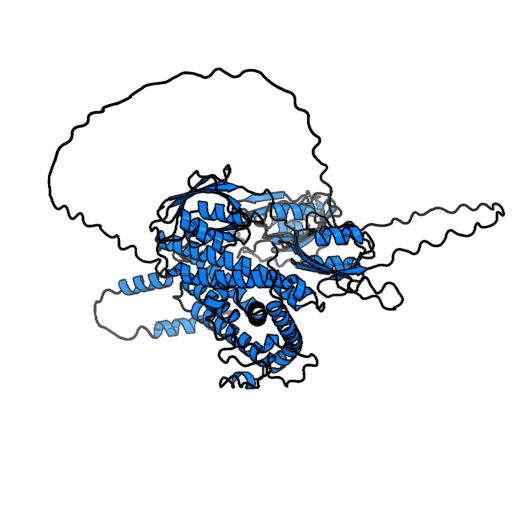.69 668 LYS A C 1
ATOM 5204 O O . LYS A 1 668 ? 21.935 -31.295 -5.473 1.00 93.69 668 LYS A O 1
ATOM 5209 N N . TRP A 1 669 ? 20.388 -29.823 -4.743 1.00 95.00 669 TRP A N 1
ATOM 5210 C CA . TRP A 1 669 ? 20.988 -29.605 -3.422 1.00 95.00 669 TRP A CA 1
ATOM 5211 C C . TRP A 1 669 ? 21.187 -30.895 -2.623 1.00 95.00 669 TRP A C 1
ATOM 5213 O O . TRP A 1 669 ? 22.224 -31.071 -2.000 1.00 95.00 669 TRP A O 1
ATOM 5223 N N . GLY A 1 670 ? 20.213 -31.808 -2.670 1.00 93.19 670 GLY A N 1
ATOM 5224 C CA . GLY A 1 670 ? 20.272 -33.091 -1.962 1.00 93.19 670 GLY A CA 1
ATOM 5225 C C . GLY A 1 670 ? 19.845 -33.044 -0.489 1.00 93.19 670 GLY A C 1
ATOM 5226 O O . GLY A 1 670 ? 19.904 -34.077 0.167 1.00 93.19 670 GLY A O 1
ATOM 5227 N N . PHE A 1 671 ? 19.400 -31.893 0.032 1.00 93.81 671 PHE A N 1
ATOM 5228 C CA . PHE A 1 671 ? 18.798 -31.808 1.369 1.00 93.81 671 PHE A CA 1
ATOM 5229 C C . PHE A 1 671 ? 17.443 -32.520 1.409 1.00 93.81 671 PHE A C 1
ATOM 5231 O O . PHE A 1 671 ? 16.647 -32.403 0.474 1.00 93.81 671 PHE A O 1
ATOM 5238 N N . SER A 1 672 ? 17.167 -33.211 2.514 1.00 93.06 672 SER A N 1
ATOM 5239 C CA . SER A 1 672 ? 15.833 -33.733 2.818 1.00 93.06 672 SER A CA 1
ATOM 5240 C C . SER A 1 672 ? 15.064 -32.675 3.599 1.00 93.06 672 SER A C 1
ATOM 5242 O O . SER A 1 672 ? 15.525 -32.229 4.652 1.00 93.06 672 SER A O 1
ATOM 5244 N N . LEU A 1 673 ? 13.932 -32.235 3.049 1.00 93.19 673 LEU A N 1
ATOM 5245 C CA . LEU A 1 673 ? 13.063 -31.234 3.657 1.00 93.19 673 LEU A CA 1
ATOM 5246 C C . LEU A 1 673 ? 11.709 -31.853 3.975 1.00 93.19 673 LEU A C 1
ATOM 5248 O O . LEU A 1 673 ? 11.088 -32.482 3.120 1.00 93.19 673 LEU A O 1
ATOM 5252 N N . GLU A 1 674 ? 11.234 -31.611 5.185 1.00 92.00 674 GLU A N 1
ATOM 5253 C CA . GLU A 1 674 ? 9.907 -31.990 5.647 1.00 92.00 674 GLU A CA 1
ATOM 5254 C C . GLU A 1 674 ? 9.114 -30.724 5.940 1.00 92.00 674 GLU A C 1
ATOM 5256 O O . GLU A 1 674 ? 9.658 -29.721 6.399 1.00 92.00 674 GLU A O 1
ATOM 5261 N N . THR A 1 675 ? 7.817 -30.740 5.657 1.00 89.19 675 THR A N 1
ATOM 5262 C CA . THR A 1 675 ? 6.947 -29.625 6.026 1.00 89.19 675 THR A CA 1
ATOM 5263 C C . THR A 1 675 ? 6.010 -30.052 7.135 1.00 89.19 675 THR A C 1
ATOM 5265 O O . THR A 1 675 ? 5.264 -31.013 6.955 1.00 89.19 675 THR A O 1
ATOM 5268 N N . GLU A 1 676 ? 6.010 -29.311 8.235 1.00 84.81 676 GLU A N 1
ATOM 5269 C CA . GLU A 1 676 ? 5.168 -29.554 9.404 1.00 84.81 676 GLU A CA 1
ATOM 5270 C C . GLU A 1 676 ? 4.107 -28.443 9.514 1.00 84.81 676 GLU A C 1
ATOM 5272 O O . GLU A 1 676 ? 4.378 -27.276 9.227 1.00 84.81 676 GLU A O 1
ATOM 5277 N N . GLY A 1 677 ? 2.880 -28.798 9.902 1.00 83.88 677 GLY A N 1
ATOM 5278 C CA . GLY A 1 677 ? 1.782 -27.848 10.115 1.00 83.88 677 GLY A CA 1
ATOM 5279 C C . GLY A 1 677 ? 0.888 -27.563 8.898 1.00 83.88 677 GLY A C 1
ATOM 5280 O O . GLY A 1 677 ? 1.072 -28.087 7.797 1.00 83.88 677 GLY A O 1
ATOM 5281 N N . MET A 1 678 ? -0.130 -26.726 9.122 1.00 76.38 678 MET A N 1
ATOM 5282 C CA . MET A 1 678 ? -1.101 -26.288 8.111 1.00 76.38 678 MET A CA 1
ATOM 5283 C C . MET A 1 678 ? -0.892 -24.820 7.738 1.00 76.38 678 MET A C 1
ATOM 5285 O O . MET A 1 678 ? -0.473 -24.014 8.568 1.00 76.38 678 MET A O 1
ATOM 5289 N N . TYR A 1 679 ? -1.221 -24.461 6.494 1.00 63.69 679 TYR A N 1
ATOM 5290 C CA . TYR A 1 679 ? -1.229 -23.064 6.051 1.00 63.69 679 TYR A CA 1
ATOM 5291 C C . TYR A 1 679 ? -2.107 -22.197 6.972 1.00 63.69 679 TYR A C 1
ATOM 5293 O O . TYR A 1 679 ? -3.199 -22.637 7.334 1.00 63.69 679 TYR A O 1
ATOM 5301 N N . PRO A 1 680 ? -1.670 -20.976 7.345 1.00 65.12 680 PRO A N 1
ATOM 5302 C CA . PRO A 1 680 ? -0.428 -20.286 6.958 1.00 65.12 680 PRO A CA 1
ATOM 5303 C C . PRO A 1 680 ? 0.788 -20.573 7.867 1.00 65.12 680 PRO A C 1
ATOM 5305 O O . PRO A 1 680 ? 1.871 -20.054 7.625 1.00 65.12 680 PRO A O 1
ATOM 5308 N N . LYS A 1 681 ? 0.644 -21.411 8.901 1.00 76.75 681 LYS A N 1
ATOM 5309 C CA . LYS A 1 681 ? 1.686 -21.726 9.901 1.00 76.75 681 LYS A CA 1
ATOM 5310 C C . LYS A 1 681 ? 2.561 -22.925 9.509 1.00 76.75 681 LYS A C 1
ATOM 5312 O O . LYS A 1 681 ? 3.029 -23.661 10.375 1.00 76.75 681 LYS A O 1
ATOM 5317 N N . LYS A 1 682 ? 2.732 -23.168 8.210 1.00 80.75 682 LYS A N 1
ATOM 5318 C CA . LYS A 1 682 ? 3.502 -24.306 7.706 1.00 80.75 682 LYS A CA 1
ATOM 5319 C C . LYS A 1 682 ? 4.993 -24.001 7.861 1.00 80.75 682 LYS A C 1
ATOM 5321 O O . LYS A 1 682 ? 5.467 -23.004 7.325 1.00 80.75 682 LYS A O 1
ATOM 5326 N N . THR A 1 683 ? 5.720 -24.832 8.600 1.00 85.62 683 THR A N 1
ATOM 5327 C CA . THR A 1 683 ? 7.162 -24.682 8.833 1.00 85.62 683 THR A CA 1
ATOM 5328 C C . THR A 1 683 ? 7.941 -25.709 8.027 1.00 85.62 683 THR A C 1
ATOM 5330 O O . THR A 1 683 ? 7.490 -26.840 7.843 1.00 85.62 683 THR A O 1
ATOM 5333 N N . ILE A 1 684 ? 9.120 -25.325 7.541 1.00 92.25 684 ILE A N 1
ATOM 5334 C CA . ILE A 1 684 ? 10.013 -26.211 6.789 1.00 92.25 684 ILE A CA 1
ATOM 5335 C C . ILE A 1 684 ? 11.116 -26.684 7.731 1.00 92.25 684 ILE A C 1
ATOM 5337 O O . ILE A 1 684 ? 11.819 -25.875 8.335 1.00 92.25 684 ILE A O 1
ATOM 5341 N N . HIS A 1 685 ? 11.269 -27.993 7.846 1.00 91.94 685 HIS A N 1
ATOM 5342 C CA . HIS A 1 685 ? 12.325 -28.655 8.593 1.00 91.94 685 HIS A CA 1
ATOM 5343 C C . HIS A 1 685 ? 13.341 -29.266 7.641 1.00 91.94 685 HIS A C 1
ATOM 5345 O O . HIS A 1 685 ? 12.973 -29.900 6.655 1.00 91.94 685 HIS A O 1
ATOM 5351 N N . MET A 1 686 ? 14.622 -29.130 7.965 1.00 93.94 686 MET A N 1
ATOM 5352 C CA . MET A 1 686 ? 15.681 -29.878 7.305 1.00 93.94 686 MET A CA 1
ATOM 5353 C C . MET A 1 686 ? 15.935 -31.180 8.070 1.00 93.94 686 MET A C 1
ATOM 5355 O O . MET A 1 686 ? 16.486 -31.163 9.168 1.00 93.94 686 MET A O 1
ATOM 5359 N N . SER A 1 687 ? 15.519 -32.313 7.501 1.00 91.56 687 SER A N 1
ATOM 5360 C CA . SER A 1 687 ? 15.636 -33.627 8.143 1.00 91.56 687 SER A CA 1
ATOM 5361 C C . SER A 1 687 ? 16.923 -34.376 7.788 1.00 91.56 687 SER A C 1
ATOM 5363 O O . SER A 1 687 ? 17.325 -35.280 8.523 1.00 91.56 687 SER A O 1
ATOM 5365 N N . GLY A 1 688 ? 17.625 -33.983 6.718 1.00 92.94 688 GLY A N 1
ATOM 5366 C CA . GLY A 1 688 ? 18.855 -34.659 6.305 1.00 92.94 688 GLY A CA 1
ATOM 5367 C C . GLY A 1 688 ? 19.752 -33.865 5.359 1.00 92.94 688 GLY A C 1
ATOM 5368 O O . GLY A 1 688 ? 19.277 -33.101 4.517 1.00 92.94 688 GLY A O 1
ATOM 5369 N N . LEU A 1 689 ? 21.060 -34.103 5.486 1.00 93.69 689 LEU A N 1
ATOM 5370 C CA . LEU A 1 689 ? 22.093 -33.659 4.548 1.00 93.69 689 LEU A CA 1
ATOM 5371 C C . LEU A 1 689 ? 22.162 -34.583 3.313 1.00 93.69 689 LEU A C 1
ATOM 5373 O O . LEU A 1 689 ? 21.668 -35.714 3.376 1.00 93.69 689 LEU A O 1
ATOM 5377 N N . PRO A 1 690 ? 22.790 -34.141 2.205 1.00 92.56 690 PRO A N 1
ATOM 5378 C CA . PRO A 1 690 ? 23.080 -35.001 1.061 1.00 92.56 690 PRO A CA 1
ATOM 5379 C C . PRO A 1 690 ? 23.854 -36.259 1.470 1.00 92.56 690 PRO A C 1
ATOM 5381 O O . PRO A 1 690 ? 24.529 -36.289 2.499 1.00 92.56 690 PRO A O 1
ATOM 5384 N N . ARG A 1 691 ? 23.771 -37.313 0.649 1.00 89.38 691 ARG A N 1
ATOM 5385 C CA . ARG A 1 691 ? 24.467 -38.581 0.909 1.00 89.38 691 ARG A CA 1
ATOM 5386 C C . ARG A 1 691 ? 25.971 -38.332 1.076 1.00 89.38 691 ARG A C 1
ATOM 5388 O O . ARG A 1 691 ? 26.600 -37.804 0.168 1.00 89.38 691 ARG A O 1
ATOM 5395 N N . MET A 1 692 ? 26.516 -38.736 2.219 1.00 88.00 692 MET A N 1
ATOM 5396 C CA . MET A 1 692 ? 27.919 -38.537 2.596 1.00 88.00 692 MET A CA 1
ATOM 5397 C C . MET A 1 692 ? 28.752 -39.806 2.395 1.00 88.00 692 MET A C 1
ATOM 5399 O O . MET A 1 692 ? 28.232 -40.908 2.571 1.00 88.00 692 MET A O 1
ATOM 5403 N N . LEU A 1 693 ? 30.036 -39.639 2.071 1.00 87.31 693 LEU A N 1
ATOM 5404 C CA . LEU A 1 693 ? 31.062 -40.695 2.139 1.00 87.31 693 LEU A CA 1
ATOM 5405 C C . LEU A 1 693 ? 31.500 -40.916 3.587 1.00 87.31 693 LEU A C 1
ATOM 5407 O O . LEU A 1 693 ? 31.436 -39.965 4.356 1.00 87.31 693 LEU A O 1
ATOM 5411 N N . ASP A 1 694 ? 31.982 -42.109 3.948 1.00 84.62 694 ASP A N 1
ATOM 5412 C CA . ASP A 1 694 ? 32.329 -42.491 5.333 1.00 84.62 694 ASP A CA 1
ATOM 5413 C C . ASP A 1 694 ? 33.288 -41.500 6.027 1.00 84.62 694 ASP A C 1
ATOM 5415 O O . ASP A 1 694 ? 33.077 -41.119 7.178 1.00 84.62 694 ASP A O 1
ATOM 5419 N N . GLU A 1 695 ? 34.256 -40.951 5.296 1.00 86.88 695 GLU A N 1
ATOM 5420 C CA . GLU A 1 695 ? 35.201 -39.933 5.787 1.00 86.88 695 GLU A CA 1
ATOM 5421 C C . GLU A 1 695 ? 34.504 -38.627 6.223 1.00 86.88 695 GLU A C 1
ATOM 5423 O O . GLU A 1 695 ? 34.890 -37.975 7.194 1.00 86.88 695 GLU A O 1
ATOM 5428 N N . GLN A 1 696 ? 33.405 -38.267 5.557 1.00 87.69 696 GLN A N 1
ATOM 5429 C CA . GLN A 1 696 ? 32.642 -37.039 5.807 1.00 87.69 696 GLN A CA 1
ATOM 5430 C C . GLN A 1 696 ? 31.795 -37.121 7.085 1.00 87.69 696 GLN A C 1
ATOM 5432 O O . GLN A 1 696 ? 31.317 -36.098 7.584 1.00 87.69 696 GLN A O 1
ATOM 5437 N N . TRP A 1 697 ? 31.621 -38.319 7.657 1.00 87.44 697 TRP A N 1
ATOM 5438 C CA . TRP A 1 697 ? 30.869 -38.520 8.903 1.00 87.44 697 TRP A CA 1
ATOM 5439 C C . TRP A 1 697 ? 31.582 -37.890 10.099 1.00 87.44 697 TRP A C 1
ATOM 5441 O O . TRP A 1 697 ? 30.928 -37.516 11.073 1.00 87.44 697 TRP A O 1
ATOM 5451 N N . HIS A 1 698 ? 32.902 -37.716 10.014 1.00 88.44 698 HIS A N 1
ATOM 5452 C CA . HIS A 1 698 ? 33.705 -37.112 11.072 1.00 88.44 698 HIS A CA 1
ATOM 5453 C C . HIS A 1 698 ? 33.851 -35.589 10.947 1.00 88.44 698 HIS A C 1
ATOM 5455 O O . HIS A 1 698 ? 34.368 -34.965 11.878 1.00 88.44 698 HIS A O 1
ATOM 5461 N N . HIS A 1 699 ? 33.351 -34.989 9.858 1.00 93.06 699 HIS A N 1
ATOM 5462 C CA . HIS A 1 699 ? 33.442 -33.551 9.622 1.00 93.06 699 HIS A CA 1
ATOM 5463 C C . HIS A 1 699 ? 32.682 -32.750 10.697 1.00 93.06 699 HIS A C 1
ATOM 5465 O O . HIS A 1 699 ? 31.555 -33.130 11.042 1.00 93.06 699 HIS A O 1
ATOM 5471 N N . PRO A 1 700 ? 33.219 -31.615 11.190 1.00 92.25 700 PRO A N 1
ATOM 5472 C CA . PRO A 1 700 ? 32.560 -30.803 12.215 1.00 92.25 700 PRO A CA 1
ATOM 5473 C C . PRO A 1 700 ? 31.120 -30.407 11.867 1.00 92.25 700 PRO A C 1
ATOM 5475 O O . PRO A 1 700 ? 30.222 -30.567 12.690 1.00 92.25 700 PRO A O 1
ATOM 5478 N N . PHE A 1 701 ? 30.863 -30.002 10.619 1.00 94.62 701 PHE A N 1
ATOM 5479 C CA . PHE A 1 701 ? 29.504 -29.680 10.159 1.00 94.62 701 PHE A CA 1
ATOM 5480 C C . PHE A 1 701 ? 28.552 -30.885 10.183 1.00 94.62 701 PHE A C 1
ATOM 5482 O O . PHE A 1 701 ? 27.398 -30.753 10.582 1.00 94.62 701 PHE A O 1
ATOM 5489 N N . SER A 1 702 ? 29.027 -32.079 9.815 1.00 91.62 702 SER A N 1
ATOM 5490 C CA . SER A 1 702 ? 28.216 -33.304 9.880 1.00 91.62 702 SER A CA 1
ATOM 5491 C C . SER A 1 702 ? 27.880 -33.669 11.330 1.00 91.62 702 SER A C 1
ATOM 5493 O O . SER A 1 702 ? 26.730 -33.994 11.643 1.00 91.62 702 SER A O 1
ATOM 5495 N N . LYS A 1 703 ? 28.855 -33.532 12.241 1.00 92.81 703 LYS A N 1
ATOM 5496 C CA . LYS A 1 703 ? 28.658 -33.722 13.686 1.00 92.81 703 LYS A CA 1
ATOM 5497 C C . LYS A 1 703 ? 27.649 -32.724 14.257 1.00 92.81 703 LYS A C 1
ATOM 5499 O O . LYS A 1 703 ? 26.719 -33.150 14.937 1.00 92.81 703 LYS A O 1
ATOM 5504 N N . LEU A 1 704 ? 27.787 -31.435 13.937 1.00 93.62 704 LEU A N 1
ATOM 5505 C CA . LEU A 1 704 ? 26.878 -30.380 14.394 1.00 93.62 704 LEU A CA 1
ATOM 5506 C C . LEU A 1 704 ? 25.449 -30.596 13.881 1.00 93.62 704 LEU A C 1
ATOM 5508 O O . LEU A 1 704 ? 24.495 -30.499 14.649 1.00 93.62 704 LEU A O 1
ATOM 5512 N N . PHE A 1 705 ? 25.284 -30.946 12.602 1.00 93.38 705 PHE A N 1
ATOM 5513 C CA . PHE A 1 705 ? 23.959 -31.216 12.044 1.00 93.38 705 PHE A CA 1
ATOM 5514 C C . PHE A 1 705 ? 23.246 -32.358 12.786 1.00 93.38 705 PHE A C 1
ATOM 5516 O O . PHE A 1 705 ? 22.044 -32.297 13.043 1.00 93.38 705 PHE A O 1
ATOM 5523 N N . ARG A 1 706 ? 23.987 -33.402 13.170 1.00 90.75 706 ARG A N 1
ATOM 5524 C CA . ARG A 1 706 ? 23.423 -34.578 13.846 1.00 90.75 706 ARG A CA 1
ATOM 5525 C C . ARG A 1 706 ? 23.191 -34.403 15.328 1.00 90.75 706 ARG A C 1
ATOM 5527 O O . ARG A 1 706 ? 22.233 -34.986 15.830 1.00 90.75 706 ARG A O 1
ATOM 5534 N N . SER A 1 707 ? 24.031 -33.631 16.012 1.00 91.00 707 SER A N 1
ATOM 5535 C CA . SER A 1 707 ? 23.836 -33.362 17.438 1.00 91.00 707 SER A CA 1
ATOM 5536 C C . SER A 1 707 ? 22.513 -32.638 17.705 1.00 91.00 707 SER A C 1
ATOM 5538 O O . SER A 1 707 ? 21.987 -32.740 18.805 1.00 91.00 707 SER A O 1
ATOM 5540 N N . ARG A 1 708 ? 21.932 -31.987 16.684 1.00 88.19 708 ARG A N 1
ATOM 5541 C CA . ARG A 1 708 ? 20.652 -31.262 16.746 1.00 88.19 708 ARG A CA 1
ATOM 5542 C C . ARG A 1 708 ? 19.581 -31.822 15.805 1.00 88.19 708 ARG A C 1
ATOM 5544 O O . ARG A 1 708 ? 18.856 -31.083 15.134 1.00 88.19 708 ARG A O 1
ATOM 5551 N N . LYS A 1 709 ? 19.493 -33.151 15.687 1.00 83.06 709 LYS A N 1
ATOM 5552 C CA . LYS A 1 709 ? 18.521 -33.803 14.794 1.00 83.06 709 LYS A CA 1
ATOM 5553 C C . LYS A 1 709 ? 17.085 -33.358 15.125 1.00 83.06 709 LYS A C 1
ATOM 5555 O O . LYS A 1 709 ? 16.625 -33.514 16.248 1.00 83.06 709 LYS A O 1
ATOM 5560 N N . GLY A 1 710 ? 16.369 -32.846 14.122 1.00 81.38 710 GLY A N 1
ATOM 5561 C CA . GLY A 1 710 ? 14.985 -32.365 14.251 1.00 81.38 710 GLY A CA 1
ATOM 5562 C C . GLY A 1 710 ? 14.842 -30.879 14.609 1.00 81.38 710 GLY A C 1
ATOM 5563 O O . GLY A 1 710 ? 13.749 -30.331 14.469 1.00 81.38 710 GLY A O 1
ATOM 5564 N N . GLU A 1 711 ? 15.923 -30.196 14.993 1.00 88.12 711 GLU A N 1
ATOM 5565 C CA . GLU A 1 711 ? 15.870 -28.785 15.410 1.00 88.12 711 GLU A CA 1
ATOM 5566 C C . GLU A 1 711 ? 16.056 -27.783 14.265 1.00 88.12 711 GLU A C 1
ATOM 5568 O O . GLU A 1 711 ? 15.763 -26.600 14.425 1.00 88.12 711 GLU A O 1
ATOM 5573 N N . TRP A 1 712 ? 16.492 -28.246 13.092 1.00 93.56 712 TRP A N 1
ATOM 5574 C CA . TRP A 1 712 ? 16.802 -27.415 11.925 1.00 93.56 712 TRP A CA 1
ATOM 5575 C C . TRP A 1 712 ? 15.541 -26.890 11.219 1.00 93.56 712 TRP A C 1
ATOM 5577 O O . TRP A 1 712 ? 15.197 -27.301 10.109 1.00 93.56 712 TRP A O 1
ATOM 5587 N N . ARG A 1 713 ? 14.828 -25.977 11.884 1.00 93.56 713 ARG A N 1
ATOM 5588 C CA . ARG A 1 713 ? 13.670 -25.246 11.354 1.00 93.56 713 ARG A CA 1
ATOM 5589 C C . ARG A 1 713 ? 14.137 -24.067 10.529 1.00 93.56 713 ARG A C 1
ATOM 5591 O O . ARG A 1 713 ? 14.752 -23.157 11.071 1.00 93.56 713 ARG A O 1
ATOM 5598 N N . ILE A 1 714 ? 13.821 -24.056 9.243 1.00 95.19 714 ILE A N 1
ATOM 5599 C CA . ILE A 1 714 ? 14.185 -22.957 8.353 1.00 95.19 714 ILE A CA 1
ATOM 5600 C C . ILE A 1 714 ? 13.316 -21.744 8.694 1.00 95.19 714 ILE A C 1
ATOM 5602 O O . ILE A 1 714 ? 12.090 -21.820 8.663 1.00 95.19 714 ILE A O 1
ATOM 5606 N N . ALA A 1 715 ? 13.964 -20.629 9.019 1.00 94.12 715 ALA A N 1
ATOM 5607 C CA . ALA A 1 715 ? 13.346 -19.319 9.176 1.00 94.12 715 ALA A CA 1
ATOM 5608 C C . ALA A 1 715 ? 13.266 -18.597 7.826 1.00 94.12 715 ALA A C 1
ATOM 5610 O O . ALA A 1 715 ? 12.221 -18.053 7.468 1.00 94.12 715 ALA A O 1
ATOM 5611 N N . SER A 1 716 ? 14.358 -18.617 7.057 1.00 95.25 716 SER A N 1
ATOM 5612 C CA . SER A 1 716 ? 14.418 -18.022 5.722 1.00 95.25 716 SER A CA 1
ATOM 5613 C C . SER A 1 716 ? 15.516 -18.634 4.854 1.00 95.25 716 SER A C 1
ATOM 5615 O O . SER A 1 716 ? 16.472 -19.231 5.353 1.00 95.25 716 SER A O 1
ATOM 5617 N N . VAL A 1 717 ? 15.373 -18.470 3.539 1.00 96.50 717 VAL A N 1
ATOM 5618 C CA . VAL A 1 717 ? 16.349 -18.881 2.523 1.00 96.50 717 VAL A CA 1
ATOM 5619 C C . VAL A 1 717 ? 16.668 -17.676 1.644 1.00 96.50 717 VAL A C 1
ATOM 5621 O O . VAL A 1 717 ? 15.772 -17.138 1.004 1.00 96.50 717 VAL A O 1
ATOM 5624 N N . ASN A 1 718 ? 17.924 -17.223 1.627 1.00 95.25 718 ASN A N 1
ATOM 5625 C CA . ASN A 1 718 ? 18.369 -15.997 0.944 1.00 95.25 718 ASN A CA 1
ATOM 5626 C C . ASN A 1 718 ? 17.497 -14.766 1.271 1.00 95.25 718 ASN A C 1
ATOM 5628 O O . ASN A 1 718 ? 17.245 -13.922 0.415 1.00 95.25 718 ASN A O 1
ATOM 5632 N N . GLY A 1 719 ? 17.009 -14.677 2.512 1.00 92.19 719 GLY A N 1
ATOM 5633 C CA . GLY A 1 719 ? 16.117 -13.606 2.964 1.00 92.19 719 GLY A CA 1
ATOM 5634 C C . GLY A 1 719 ? 14.625 -13.854 2.714 1.00 92.19 719 GLY A C 1
ATOM 5635 O O . GLY A 1 719 ? 13.811 -13.184 3.341 1.00 92.19 719 GLY A O 1
ATOM 5636 N N . THR A 1 720 ? 14.241 -14.842 1.898 1.00 91.38 720 THR A N 1
ATOM 5637 C CA . THR A 1 720 ? 12.833 -15.214 1.685 1.00 91.38 720 THR A CA 1
ATOM 5638 C C . THR A 1 720 ? 12.303 -16.012 2.884 1.00 91.38 720 THR A C 1
ATOM 5640 O O . THR A 1 720 ? 12.861 -17.074 3.184 1.00 91.38 720 THR A O 1
ATOM 5643 N N . PRO A 1 721 ? 11.256 -15.546 3.593 1.00 93.38 721 PRO A N 1
ATOM 5644 C CA . PRO A 1 721 ? 10.710 -16.236 4.763 1.00 93.38 721 PRO A CA 1
ATOM 5645 C C . PRO A 1 721 ? 10.170 -17.635 4.440 1.00 93.38 721 PRO A C 1
ATOM 5647 O O . PRO A 1 721 ? 9.508 -17.834 3.426 1.00 93.38 721 PRO A O 1
ATOM 5650 N N . ALA A 1 722 ? 10.365 -18.598 5.344 1.00 90.38 722 ALA A N 1
ATOM 5651 C CA . ALA A 1 722 ? 9.908 -19.983 5.172 1.00 90.38 722 ALA A CA 1
ATOM 5652 C C . ALA A 1 722 ? 8.381 -20.148 5.055 1.00 90.38 722 ALA A C 1
ATOM 5654 O O . ALA A 1 722 ? 7.911 -21.157 4.530 1.00 90.38 722 ALA A O 1
ATOM 5655 N N . SER A 1 723 ? 7.604 -19.161 5.516 1.00 86.88 723 SER A N 1
ATOM 5656 C CA . SER A 1 723 ? 6.145 -19.119 5.353 1.00 86.88 723 SER A CA 1
ATOM 5657 C C . SER A 1 723 ? 5.711 -19.002 3.884 1.00 86.88 723 SER A C 1
ATOM 5659 O O . SER A 1 723 ? 4.598 -19.402 3.538 1.00 86.88 723 SER A O 1
ATOM 5661 N N . GLN A 1 724 ? 6.596 -18.516 3.010 1.00 85.06 724 GLN A N 1
ATOM 5662 C CA . GLN A 1 724 ? 6.398 -18.363 1.567 1.00 85.06 724 GLN A CA 1
ATOM 5663 C C . GLN A 1 724 ? 6.961 -19.582 0.822 1.00 85.06 724 GLN A C 1
ATOM 5665 O O . GLN A 1 724 ? 7.954 -19.519 0.099 1.00 85.06 724 GLN A O 1
ATOM 5670 N N . LEU A 1 725 ? 6.373 -20.753 1.089 1.00 85.38 725 LEU A N 1
ATOM 5671 C CA . LEU A 1 725 ? 6.891 -22.040 0.615 1.00 85.38 725 LEU A CA 1
ATOM 5672 C C . LEU A 1 725 ? 7.083 -22.114 -0.920 1.00 85.38 725 LEU A C 1
ATOM 5674 O O . LEU A 1 725 ? 8.133 -22.611 -1.334 1.00 85.38 725 LEU A O 1
ATOM 5678 N N . PRO A 1 726 ? 6.138 -21.658 -1.774 1.00 87.56 726 PRO A N 1
ATOM 5679 C CA . PRO A 1 726 ? 6.343 -21.645 -3.226 1.00 87.56 726 PRO A CA 1
ATOM 5680 C C . PRO A 1 726 ? 7.588 -20.857 -3.654 1.00 87.56 726 PRO A C 1
ATOM 5682 O O . PRO A 1 726 ? 8.371 -21.336 -4.472 1.00 87.56 726 PRO A O 1
ATOM 5685 N N . GLU A 1 727 ? 7.794 -19.688 -3.058 1.00 87.00 727 GLU A N 1
ATOM 5686 C CA . GLU A 1 727 ? 8.878 -18.755 -3.350 1.00 87.00 727 GLU A CA 1
ATOM 5687 C C . GLU A 1 727 ? 10.215 -19.297 -2.843 1.00 87.00 727 GLU A C 1
ATOM 5689 O O . GLU A 1 727 ? 11.211 -19.275 -3.562 1.00 87.00 727 GLU A O 1
ATOM 5694 N N . VAL A 1 728 ? 10.237 -19.871 -1.636 1.00 90.75 728 VAL A N 1
ATOM 5695 C CA . VAL A 1 728 ? 11.417 -20.560 -1.097 1.00 90.75 728 VAL A CA 1
ATOM 5696 C C . VAL A 1 728 ? 11.836 -21.704 -2.015 1.00 90.75 728 VAL A C 1
ATOM 5698 O O . VAL A 1 728 ? 13.017 -21.828 -2.334 1.00 90.75 728 VAL A O 1
ATOM 5701 N N . ILE A 1 729 ? 10.890 -22.519 -2.494 1.00 91.75 729 ILE A N 1
ATOM 5702 C CA . ILE A 1 729 ? 11.189 -23.604 -3.439 1.00 91.75 729 ILE A CA 1
ATOM 5703 C C . ILE A 1 729 ? 11.784 -23.047 -4.737 1.00 91.75 729 ILE A C 1
ATOM 5705 O O . ILE A 1 729 ? 12.707 -23.653 -5.288 1.00 91.75 729 ILE A O 1
ATOM 5709 N N . ASP A 1 730 ? 11.285 -21.915 -5.228 1.00 91.75 730 ASP A N 1
ATOM 5710 C CA . ASP A 1 730 ? 11.790 -21.289 -6.448 1.00 91.75 730 ASP A CA 1
ATOM 5711 C C . ASP A 1 730 ? 13.214 -20.736 -6.282 1.00 91.75 730 ASP A C 1
ATOM 5713 O O . ASP A 1 730 ? 14.101 -21.046 -7.084 1.00 91.75 730 ASP A O 1
ATOM 5717 N N . VAL A 1 731 ? 13.479 -20.038 -5.173 1.00 90.62 731 VAL A N 1
ATOM 5718 C CA . VAL A 1 731 ? 14.825 -19.581 -4.791 1.00 90.62 731 VAL A CA 1
ATOM 5719 C C . VAL A 1 731 ? 15.781 -20.768 -4.700 1.00 90.62 731 VAL A C 1
ATOM 5721 O O . VAL A 1 731 ? 16.865 -20.741 -5.286 1.00 90.62 731 VAL A O 1
ATOM 5724 N N . MET A 1 732 ? 15.373 -21.851 -4.031 1.00 93.62 732 MET A N 1
ATOM 5725 C CA . MET A 1 732 ? 16.179 -23.067 -3.935 1.00 93.62 732 MET A CA 1
ATOM 5726 C C . MET A 1 732 ? 16.450 -23.679 -5.315 1.00 93.62 732 MET A C 1
ATOM 5728 O O . MET A 1 732 ? 17.556 -24.150 -5.568 1.00 93.62 732 MET A O 1
ATOM 5732 N N . LYS A 1 733 ? 15.496 -23.669 -6.249 1.00 93.75 733 LYS A N 1
ATOM 5733 C CA . LYS A 1 733 ? 15.710 -24.228 -7.595 1.00 93.75 733 LYS A CA 1
ATOM 5734 C C . LYS A 1 733 ? 16.740 -23.457 -8.413 1.00 93.75 733 LYS A C 1
ATOM 5736 O O . LYS A 1 733 ? 17.485 -24.098 -9.156 1.00 93.75 733 LYS A O 1
ATOM 5741 N N . HIS A 1 734 ? 16.830 -22.139 -8.255 1.00 94.12 734 HIS A N 1
ATOM 5742 C CA . HIS A 1 734 ? 17.643 -21.285 -9.128 1.00 94.12 734 HIS A CA 1
ATOM 5743 C C . HIS A 1 734 ? 18.969 -20.833 -8.506 1.00 94.12 734 HIS A C 1
ATOM 5745 O O . HIS A 1 734 ? 19.937 -20.606 -9.228 1.00 94.12 734 HIS A O 1
ATOM 5751 N N . ALA A 1 735 ? 19.065 -20.761 -7.177 1.00 93.81 735 ALA A N 1
ATOM 5752 C CA . ALA A 1 735 ? 20.260 -20.264 -6.504 1.00 93.81 735 ALA A CA 1
ATOM 5753 C C . ALA A 1 735 ? 21.477 -21.187 -6.697 1.00 93.81 735 ALA A C 1
ATOM 5755 O O . ALA A 1 735 ? 21.369 -22.410 -6.586 1.00 93.81 735 ALA A O 1
ATOM 5756 N N . LEU A 1 736 ? 22.654 -20.604 -6.945 1.00 95.62 736 LEU A N 1
ATOM 5757 C CA . LEU A 1 736 ? 23.944 -21.315 -6.922 1.00 95.62 736 LEU A CA 1
ATOM 5758 C C . LEU A 1 736 ? 24.604 -21.259 -5.542 1.00 95.62 736 LEU A C 1
ATOM 5760 O O . LEU A 1 736 ? 25.295 -22.192 -5.148 1.00 95.62 736 LEU A O 1
ATOM 5764 N N . LYS A 1 737 ? 24.350 -20.183 -4.794 1.00 96.69 737 LYS A N 1
ATOM 5765 C CA . LYS A 1 737 ? 24.737 -20.004 -3.396 1.00 96.69 737 LYS A CA 1
ATOM 5766 C C . LYS A 1 737 ? 23.484 -19.727 -2.577 1.00 96.69 737 LYS A C 1
ATOM 5768 O O . LYS A 1 737 ? 22.642 -18.924 -2.981 1.00 96.69 737 LYS A O 1
ATOM 5773 N N . MET A 1 738 ? 23.352 -20.410 -1.452 1.00 96.00 738 MET A N 1
ATOM 5774 C CA . MET A 1 738 ? 22.169 -20.354 -0.613 1.00 96.00 738 MET A CA 1
ATOM 5775 C C . MET A 1 738 ? 22.568 -20.177 0.852 1.00 96.00 738 MET A C 1
ATOM 5777 O O . MET A 1 738 ? 23.372 -20.937 1.380 1.00 96.00 738 MET A O 1
ATOM 5781 N N . GLN A 1 739 ? 21.996 -19.165 1.490 1.00 97.50 739 GLN A N 1
ATOM 5782 C CA . GLN A 1 739 ? 22.090 -18.854 2.907 1.00 97.50 739 GLN A CA 1
ATOM 5783 C C . GLN A 1 739 ? 20.758 -19.233 3.551 1.00 97.50 739 GLN A C 1
ATOM 5785 O O . GLN A 1 739 ? 19.718 -18.659 3.232 1.00 97.50 739 GLN A O 1
ATOM 5790 N N . ILE A 1 740 ? 20.778 -20.222 4.432 1.00 97.19 740 ILE A N 1
ATOM 5791 C CA . ILE A 1 740 ? 19.614 -20.703 5.170 1.00 97.19 740 ILE A CA 1
ATOM 5792 C C . ILE A 1 740 ? 19.759 -20.222 6.602 1.00 97.19 740 ILE A C 1
ATOM 5794 O O . ILE A 1 740 ? 20.735 -20.568 7.259 1.00 97.19 740 ILE A O 1
ATOM 5798 N N . LYS A 1 741 ? 18.788 -19.458 7.097 1.00 96.81 741 LYS A N 1
ATOM 5799 C CA . LYS A 1 741 ? 18.714 -19.094 8.514 1.00 96.81 741 LYS A CA 1
ATOM 5800 C C . LYS A 1 741 ? 17.753 -20.023 9.232 1.00 96.81 741 LYS A C 1
ATOM 5802 O O . LYS A 1 741 ? 16.690 -20.336 8.694 1.00 96.81 741 LYS A O 1
ATOM 5807 N N . PHE A 1 742 ? 18.107 -20.437 10.440 1.00 95.31 742 PHE A N 1
ATOM 5808 C CA . PHE A 1 742 ? 17.290 -21.305 11.278 1.00 95.31 742 PHE A CA 1
ATOM 5809 C C . PHE A 1 742 ? 16.586 -20.521 12.390 1.00 95.31 742 PHE A C 1
ATOM 5811 O O . PHE A 1 742 ? 17.038 -19.458 12.814 1.00 95.31 742 PHE A O 1
ATOM 5818 N N . ILE A 1 743 ? 15.447 -21.031 12.859 1.00 90.38 743 ILE A N 1
ATOM 5819 C CA . ILE A 1 743 ? 14.711 -20.440 13.981 1.00 90.38 743 ILE A CA 1
ATOM 5820 C C . ILE A 1 743 ? 15.475 -20.731 15.279 1.00 90.38 743 ILE A C 1
ATOM 5822 O O . ILE A 1 743 ? 15.621 -21.892 15.662 1.00 90.38 743 ILE A O 1
ATOM 5826 N N . ARG A 1 744 ? 15.901 -19.681 15.993 1.00 79.62 744 ARG A N 1
ATOM 5827 C CA . ARG A 1 744 ? 16.448 -19.793 17.356 1.00 79.62 744 ARG A CA 1
ATOM 5828 C C . ARG A 1 744 ? 15.351 -20.315 18.292 1.00 79.62 744 ARG A C 1
ATOM 5830 O O . ARG A 1 744 ? 14.330 -19.649 18.469 1.00 79.62 744 ARG A O 1
ATOM 5837 N N . ARG A 1 745 ? 15.542 -21.495 18.889 1.00 67.31 745 ARG A N 1
ATOM 5838 C CA . ARG A 1 745 ? 14.797 -21.873 20.099 1.00 67.31 745 ARG A CA 1
ATOM 5839 C C . ARG A 1 745 ? 15.437 -21.132 21.272 1.00 67.31 745 ARG A C 1
ATOM 5841 O O . ARG A 1 745 ? 16.632 -21.303 21.498 1.00 67.31 745 ARG A O 1
ATOM 5848 N N . TRP A 1 746 ? 14.654 -20.275 21.922 1.00 42.34 746 TRP A N 1
ATOM 5849 C CA . TRP A 1 746 ? 14.979 -19.708 23.230 1.00 42.34 746 TRP A CA 1
ATOM 5850 C C . TRP A 1 746 ? 14.624 -20.700 24.327 1.00 42.34 746 TRP A C 1
ATOM 5852 O O . TRP A 1 746 ? 13.613 -21.422 24.134 1.00 42.34 746 TRP A O 1
#

InterPro domains:
  IPR056661 Domain of unknown function DUF7759 [PF24945] (638-742)
  IPR056663 Domain of unknown function DUF7761 [PF24952] (255-354)
  IPR056664 Domain of unknown function DUF7762 [PF24953] (365-468)

Foldseek 3Di:
DQPPDPVLLVLLLLVLLVVVLVLVVCVVVVVVVPPCVLVVCPDDPDPPDPPSSVLVVLLVVLLVLLVVLVVVVVVLWAFLLNLLLSLLVSLVSLLDDPPQPLDQDDPDPDDVDDRDCSSRDSDHPDPVVNCLVVVNDGSNSLLRSLCSCLPVSNVVSSVVSLVVSVVQLVCVVCLHPPNPDDDDLLLQLLSQLSVVLSVLLVVLSVVSNQQSCLSVQAPDSCSCVFQVSVSSVSSSSSVVSSVLSVCLQPDQWAKEWPDADPVQRKTKIFTPDLVHANQFFAAQQLAGQAGRSSRCSRDVRRVVQNVQSPQAPRGKFWQDKPNHGDGSGRHHRVRSSVVVSVVCSPPRMIMTGIDGPPDGPDQKAWSGKDADPPLVPPPDDDDDDQDFGMKTKMFGPDLLDDQPFFAAQQQFTQDHDPVRDDPVVVVVCVVQHRQKGFQDKSNHGDGGPVVVCVRRRHGRMIMTTIDGHPDPPPPPPDDDDDDDDDDDDDDDDDDDDRDRPDPDDDDDDDDPDDDDDDDDDDDDDDDDPDDDDDDDDDDDDDDDDDDDDDDPPPPPPPPSDGSDSSGGSSNVVVVVVVVPPDDDDDDDDDPPVVVVVVVVVVVVVVPDDPDDDDDDDDDDDDDDPDPDPDPPPDPPVDFDWQAAPLRKTFRDDDLFKTKIFHPALVRAQQWDWDWDDDPQPIWIAGQDHHDHDPVSCPGPRNVVCVVCHGQFIFQDKPPHGRSPVVVRVVCNSHDRMIMTTGDDDD